Protein AF-0000000073600653 (afdb_homodimer)

pLDDT: mean 85.89, std 21.71, range [22.62, 98.94]

Foldseek 3Di:
DPPPPPPPPDPPDPPPPDPDVVPLQDFDKDWQADDPLSLVLVQVQQQVVCCVPVVGGDDPVCSVVQSCQEHPPHHPKIKIFGFGDPVPQDPVRNGTFWMWIWDWDADPVQGIEIETEDTDGHPVCPPSCSSVNRVVVVVVVCVVVPHPYYDYDDDPVCVVVVVVVVVVPDDDCCVVPVDDDDDDDPVVVVVVVPPD/DPCPVPPPPDPDDPDPPDPDPVPLQDFDKDWQADDDLSLVLVQVQQQVQCCVPVVGGDDPVCSVVQSCQEHPPHHPKIKIFGFGPPVPQDPVRNGTFWMWIWDWDADPVQGIEIETEDTDGHPVCPPSCSSVNRVVVVVVVCVVVPHPYYDYDDDPVCVVVVVVVVVVPDDDCCVVPVDDDDDDDPVVVVVVVPPD

Radius of gyration: 24.98 Å; Cα contacts (8 Å, |Δi|>4): 617; chains: 2; bounding box: 66×89×56 Å

InterPro domains:
  IPR000182 GNAT domain [PF00583] (75-169)
  IPR000182 GNAT domain [PS51186] (46-196)
  IPR016181 Acyl-CoA N-acyltransferase [SSF55729] (59-189)
  IPR051016 Diverse Substrate Acetyltransferase [PTHR10545] (60-195)

Nearest PDB structures (foldseek):
  2g3t-assembly1_A  TM=9.040E-01  e=1.384E-24  Homo sapiens
  2b3v-assembly1_A  TM=8.601E-01  e=2.165E-24  Homo sapiens
  2b3u-assembly1_A  TM=8.726E-01  e=2.980E-24  Homo sapiens
  2fxf-assembly1_A  TM=8.395E-01  e=4.094E-23  Homo sapiens
  3bj8-assembly2_D  TM=8.747E-01  e=2.023E-22  Mus musculus

Secondary structure (DSSP, 8-state):
--------------------S-------EEE--S-HHHHHHHHHHHHHHHHHHHSSPPPGGGHHHHHHHHHSSS-S-EEEEEE--GGG--TT---EEEEEEEEEEEETTTEEEEEEEEEEE-GGGTTSSHHHHHHHHHHHHHHHTT-SEEEEEEETT-HHHHHHHHTTTEEEHHHHH-EEEEEEEHHHHHHHHT--/--------------------S-------EEE--S-HHHHHHHHHHHHHHHHHHHSSPPPGGGHHHHHHHHHSSS-S-EEEEEE--GGG--TT---EEEEEEEEEEEETTTEEEEEEEEEEE-GGGTTSSHHHHHHHHHHHHHHHTT-SEEEEEEETT-HHHHHHHHTTTEEEHHHHH-EEEEEEEHHHHHHHHT--

Solvent-accessible surface area (backbone atoms only — not comparable to full-atom values): 22214 Å² total; per-residue (Å²): 138,82,83,77,80,73,82,70,73,81,80,73,80,76,71,86,63,84,81,53,78,88,67,78,72,75,55,54,68,44,72,66,58,91,41,72,66,52,50,52,52,48,55,49,49,53,26,50,49,28,31,73,75,71,70,41,61,51,62,70,88,45,48,64,58,53,49,47,37,44,62,43,96,74,48,59,36,45,42,41,30,29,33,52,50,77,92,64,45,44,91,86,63,56,40,64,53,30,40,36,35,31,39,70,44,67,36,99,78,69,39,39,25,31,33,49,72,45,76,48,62,42,76,94,57,57,95,60,52,52,68,59,50,47,51,22,53,49,25,39,51,30,55,76,68,60,26,47,31,36,37,36,71,44,50,67,83,43,53,70,59,50,52,58,41,42,76,60,55,37,42,53,41,22,82,75,67,32,44,30,42,32,35,32,45,40,73,43,31,53,52,45,41,63,60,130,137,80,85,76,79,72,81,70,72,79,79,73,83,79,69,85,65,83,81,54,76,86,66,77,72,73,54,54,67,43,73,67,58,91,42,72,66,52,50,53,52,49,54,50,50,53,27,50,48,28,31,73,75,70,70,40,62,51,64,70,89,46,47,66,59,51,48,46,37,43,60,42,96,74,48,59,37,47,42,40,30,29,32,51,50,78,90,64,46,42,91,86,62,55,40,63,53,29,39,36,34,32,39,71,45,70,37,98,78,70,40,40,26,31,34,49,73,44,76,47,63,41,77,92,57,55,95,60,53,51,68,57,52,46,50,23,52,49,23,40,50,30,55,76,68,60,26,47,32,35,36,37,70,43,51,68,84,44,54,68,59,51,52,58,42,43,76,58,56,38,42,53,40,22,83,76,67,32,44,32,42,33,35,33,45,42,73,43,32,54,52,44,42,65,60,128

Structure (mmCIF, N/CA/C/O backbone):
data_AF-0000000073600653-model_v1
#
loop_
_entity.id
_entity.type
_entity.pdbx_description
1 polymer 'Diamine acetyltransferase 1'
#
loop_
_atom_site.group_PDB
_atom_site.id
_atom_site.type_symbol
_atom_site.label_atom_id
_atom_site.label_alt_id
_atom_site.label_comp_id
_atom_site.label_asym_id
_atom_site.label_entity_id
_atom_site.label_seq_id
_atom_site.pdbx_PDB_ins_code
_atom_site.Cartn_x
_atom_site.Cartn_y
_atom_site.Cartn_z
_atom_site.occupancy
_atom_site.B_iso_or_equiv
_atom_site.auth_seq_id
_atom_site.auth_comp_id
_atom_site.auth_asym_id
_atom_site.auth_atom_id
_atom_site.pdbx_PDB_model_num
ATOM 1 N N . MET A 1 1 ? -36.312 22.188 12.836 1 23.8 1 MET A N 1
ATOM 2 C CA . MET A 1 1 ? -35.906 23.562 13.141 1 23.8 1 MET A CA 1
ATOM 3 C C . MET A 1 1 ? -34.469 23.609 13.664 1 23.8 1 MET A C 1
ATOM 5 O O . MET A 1 1 ? -34.25 23.484 14.867 1 23.8 1 MET A O 1
ATOM 9 N N . MET A 1 2 ? -33.5 22.734 13.188 1 24.28 2 MET A N 1
ATOM 10 C CA . MET A 1 2 ? -32.25 22.141 13.664 1 24.28 2 MET A CA 1
ATOM 11 C C . MET A 1 2 ? -31.156 23.203 13.773 1 24.28 2 MET A C 1
ATOM 13 O O . MET A 1 2 ? -30.875 23.922 12.805 1 24.28 2 MET A O 1
ATOM 17 N N . TYR A 1 3 ? -30.922 23.859 14.984 1 22.78 3 TYR A N 1
ATOM 18 C CA . TYR A 1 3 ? -30.125 25 15.414 1 22.78 3 TYR A CA 1
ATOM 19 C C . TYR A 1 3 ? -28.688 24.906 14.883 1 22.78 3 TYR A C 1
ATOM 21 O O . TYR A 1 3 ? -28 23.922 15.141 1 22.78 3 TYR A O 1
ATOM 29 N N . LEU A 1 4 ? -28.312 25.453 13.664 1 22.62 4 LEU A N 1
ATOM 30 C CA . LEU A 1 4 ? -27.109 25.828 12.922 1 22.62 4 LEU A CA 1
ATOM 31 C C . LEU A 1 4 ? -26.141 26.594 13.812 1 22.62 4 LEU A C 1
ATOM 33 O O . LEU A 1 4 ? -26.359 27.781 14.109 1 22.62 4 LEU A O 1
ATOM 37 N N . PHE A 1 5 ? -25.781 26.047 15.07 1 24.47 5 PHE A N 1
ATOM 38 C CA . PHE A 1 5 ? -24.891 26.781 15.961 1 24.47 5 PHE A CA 1
ATOM 39 C C . PHE A 1 5 ? -23.703 27.344 15.188 1 24.47 5 PHE A C 1
ATOM 41 O O . PHE A 1 5 ? -22.875 26.594 14.68 1 24.47 5 PHE A O 1
ATOM 48 N N . LEU A 1 6 ? -23.828 28.469 14.508 1 24.19 6 LEU A N 1
ATOM 49 C CA . LEU A 1 6 ? -22.906 29.406 13.875 1 24.19 6 LEU A CA 1
ATOM 50 C C . LEU A 1 6 ? -21.766 29.75 14.812 1 24.19 6 LEU A C 1
ATOM 52 O O . LEU A 1 6 ? -21.953 30.438 15.82 1 24.19 6 LEU A O 1
ATOM 56 N N . PHE A 1 7 ? -21.016 28.781 15.289 1 24.41 7 PHE A N 1
ATOM 57 C CA . PHE A 1 7 ? -19.859 29.109 16.125 1 24.41 7 PHE A CA 1
ATOM 58 C C . PHE A 1 7 ? -19.078 30.266 15.523 1 24.41 7 PHE A C 1
ATOM 60 O O . PHE A 1 7 ? -18.328 30.078 14.562 1 24.41 7 PHE A O 1
ATOM 67 N N . LYS A 1 8 ? -19.672 31.484 15.352 1 29.94 8 LYS A N 1
ATOM 68 C CA . LYS A 1 8 ? -19.062 32.781 15.094 1 29.94 8 LYS A CA 1
ATOM 69 C C . LYS A 1 8 ? -18.031 33.125 16.156 1 29.94 8 LYS A C 1
ATOM 71 O O . LYS A 1 8 ? -18.344 33.812 17.141 1 29.94 8 LYS A O 1
ATOM 76 N N . GLY A 1 9 ? -17.266 32.281 16.75 1 27.5 9 GLY A N 1
ATOM 77 C CA . GLY A 1 9 ? -16.359 32.875 17.703 1 27.5 9 GLY A CA 1
ATOM 78 C C . GLY A 1 9 ? -15.641 34.094 17.172 1 27.5 9 GLY A C 1
ATOM 79 O O . GLY A 1 9 ? -15.422 34.219 15.961 1 27.5 9 GLY A O 1
ATOM 80 N N . SER A 1 10 ? -15.695 35.312 17.797 1 26.36 10 SER A N 1
ATOM 81 C CA . SER A 1 10 ? -15.055 36.594 17.75 1 26.36 10 SER A CA 1
ATOM 82 C C . SER A 1 10 ? -13.57 36.469 17.438 1 26.36 10 SER A C 1
ATOM 84 O O . SER A 1 10 ? -12.836 35.781 18.141 1 26.36 10 SER A O 1
ATOM 86 N N . VAL A 1 11 ? -13.156 36.531 16.25 1 27.53 11 VAL A N 1
ATOM 87 C CA . VAL A 1 11 ? -11.805 36.719 15.742 1 27.53 11 VAL A CA 1
ATOM 88 C C . VAL A 1 11 ? -11.141 37.906 16.484 1 27.53 11 VAL A C 1
ATOM 90 O O . VAL A 1 11 ? -11.609 39.031 16.406 1 27.53 11 VAL A O 1
ATOM 93 N N . PHE A 1 12 ? -10.727 37.719 17.75 1 29.27 12 PHE A N 1
ATOM 94 C CA . PHE A 1 12 ? -9.914 38.656 18.547 1 29.27 12 PHE A CA 1
ATOM 95 C C . PHE A 1 12 ? -8.961 39.438 17.641 1 29.27 12 PHE A C 1
ATOM 97 O O . PHE A 1 12 ? -8.609 38.969 16.562 1 29.27 12 PHE A O 1
ATOM 104 N N . GLY A 1 13 ? -8.82 40.781 17.812 1 27.14 13 GLY A N 1
ATOM 105 C CA . GLY A 1 13 ? -7.961 41.844 17.375 1 27.14 13 GLY A CA 1
ATOM 106 C C . GLY A 1 13 ? -6.484 41.531 17.469 1 27.14 13 GLY A C 1
ATOM 107 O O . GLY A 1 13 ? -5.891 41.656 18.547 1 27.14 13 GLY A O 1
ATOM 108 N N . LEU A 1 14 ? -5.961 40.469 16.906 1 30.72 14 LEU A N 1
ATOM 109 C CA . LEU A 1 14 ? -4.504 40.375 16.891 1 30.72 14 LEU A CA 1
ATOM 110 C C . LEU A 1 14 ? -3.883 41.719 16.531 1 30.72 14 LEU A C 1
ATOM 112 O O . LEU A 1 14 ? -4.133 42.25 15.445 1 30.72 14 LEU A O 1
ATOM 116 N N . SER A 1 15 ? -3.699 42.625 17.469 1 29.47 15 SER A N 1
ATOM 117 C CA . SER A 1 15 ? -2.887 43.844 17.344 1 29.47 15 SER A CA 1
ATOM 118 C C . SER A 1 15 ? -1.672 43.625 16.453 1 29.47 15 SER A C 1
ATOM 120 O O . SER A 1 15 ? -1.128 42.5 16.422 1 29.47 15 SER A O 1
ATOM 122 N N . ALA A 1 16 ? -1.424 44.5 15.469 1 33.34 16 ALA A N 1
ATOM 123 C CA . ALA A 1 16 ? -0.28 44.688 14.586 1 33.34 16 ALA A CA 1
ATOM 124 C C . ALA A 1 16 ? 1.031 44.656 15.367 1 33.34 16 ALA A C 1
ATOM 126 O O . ALA A 1 16 ? 1.507 45.688 15.844 1 33.34 16 ALA A O 1
ATOM 127 N N . ARG A 1 17 ? 1.29 43.906 16.328 1 36.25 17 ARG A N 1
ATOM 128 C CA . ARG A 1 17 ? 2.615 44 16.938 1 36.25 17 ARG A CA 1
ATOM 129 C C . ARG A 1 17 ? 3.699 44.094 15.867 1 36.25 17 ARG A C 1
ATOM 131 O O . ARG A 1 17 ? 3.471 43.719 14.711 1 36.25 17 ARG A O 1
ATOM 138 N N . GLU A 1 18 ? 4.984 44.625 16.188 1 33.94 18 GLU A N 1
ATOM 139 C CA . GLU A 1 18 ? 6.203 44.969 15.461 1 33.94 18 GLU A CA 1
ATOM 140 C C . GLU A 1 18 ? 6.574 43.844 14.477 1 33.94 18 GLU A C 1
ATOM 142 O O . GLU A 1 18 ? 6.531 42.656 14.82 1 33.94 18 GLU A O 1
ATOM 147 N N . ARG A 1 19 ? 6.285 44 13.133 1 35.62 19 ARG A N 1
ATOM 148 C CA . ARG A 1 19 ? 6.766 43.281 11.961 1 35.62 19 ARG A CA 1
ATOM 149 C C . ARG A 1 19 ? 8.203 42.812 12.156 1 35.62 19 ARG A C 1
ATOM 151 O O . ARG A 1 19 ? 9.148 43.562 11.938 1 35.62 19 ARG A O 1
ATOM 158 N N . GLY A 1 20 ? 8.648 42.375 13.344 1 34.19 20 GLY A N 1
ATOM 159 C CA . GLY A 1 20 ? 10.008 41.875 13.211 1 34.19 20 GLY A CA 1
ATOM 160 C C . GLY A 1 20 ? 10.234 41.094 11.938 1 34.19 20 GLY A C 1
ATOM 161 O O . GLY A 1 20 ? 9.289 40.781 11.211 1 34.19 20 GLY A O 1
ATOM 162 N N . GLN A 1 21 ? 11.516 40.812 11.43 1 38.94 21 GLN A N 1
ATOM 163 C CA . GLN A 1 21 ? 11.758 40.125 10.172 1 38.94 21 GLN A CA 1
ATOM 164 C C . GLN A 1 21 ? 10.688 39.062 9.898 1 38.94 21 GLN A C 1
ATOM 166 O O . GLN A 1 21 ? 10.242 38.375 10.82 1 38.94 21 GLN A O 1
ATOM 171 N N . PRO A 1 22 ? 9.602 39.125 9.016 1 44.59 22 PRO A N 1
ATOM 172 C CA . PRO A 1 22 ? 8.602 38.094 8.773 1 44.59 22 PRO A CA 1
ATOM 173 C C . PRO A 1 22 ? 9.086 36.688 9.188 1 44.59 22 PRO A C 1
ATOM 175 O O . PRO A 1 22 ? 9.992 36.156 8.562 1 44.59 22 PRO A O 1
ATOM 178 N N . GLY A 1 23 ? 9.539 36.406 10.344 1 48.41 23 GLY A N 1
ATOM 179 C CA . GLY A 1 23 ? 10.18 35.219 10.875 1 48.41 23 GLY A CA 1
ATOM 180 C C . GLY A 1 23 ? 9.523 33.906 10.422 1 48.41 23 GLY A C 1
ATOM 181 O O . GLY A 1 23 ? 8.297 33.812 10.406 1 48.41 23 GLY A O 1
ATOM 182 N N . ARG A 1 24 ? 10.086 33.156 9.422 1 60.06 24 ARG A N 1
ATOM 183 C CA . ARG A 1 24 ? 9.664 31.828 8.984 1 60.06 24 ARG A CA 1
ATOM 184 C C . ARG A 1 24 ? 9.125 31 10.148 1 60.06 24 ARG A C 1
ATOM 186 O O . ARG A 1 24 ? 9.773 30.906 11.195 1 60.06 24 ARG A O 1
ATOM 193 N N . LEU A 1 25 ? 7.781 31.047 10.43 1 71.69 25 LEU A N 1
ATOM 194 C CA . LEU A 1 25 ? 7.227 30.141 11.438 1 71.69 25 LEU A CA 1
ATOM 195 C C . LEU A 1 25 ? 7.816 28.75 11.297 1 71.69 25 LEU A C 1
ATOM 197 O O . LEU A 1 25 ? 7.664 28.094 10.258 1 71.69 25 LEU A O 1
ATOM 201 N N . TYR A 1 26 ? 8.828 28.547 12.078 1 82 26 TYR A N 1
ATOM 202 C CA . TYR A 1 26 ? 9.352 27.188 12.086 1 82 26 TYR A CA 1
ATOM 203 C C . TYR A 1 26 ? 8.43 26.25 12.859 1 82 26 TYR A C 1
ATOM 205 O O . TYR A 1 26 ? 8.156 26.469 14.047 1 82 26 TYR A O 1
ATOM 213 N N . VAL A 1 27 ? 7.84 25.375 12.195 1 90.06 27 VAL A N 1
ATOM 214 C CA . VAL A 1 27 ? 7.008 24.359 12.812 1 90.06 27 VAL A CA 1
ATOM 215 C C . VAL A 1 27 ? 7.73 23.016 12.781 1 90.06 27 VAL A C 1
ATOM 217 O O . VAL A 1 27 ? 7.898 22.406 11.719 1 90.06 27 VAL A O 1
ATOM 220 N N . PRO A 1 28 ? 8.195 22.562 13.914 1 93.31 28 PRO A N 1
ATOM 221 C CA . PRO A 1 28 ? 8.898 21.281 13.93 1 93.31 28 PRO A CA 1
ATOM 222 C C . PRO A 1 28 ? 8.016 20.109 13.484 1 93.31 28 PRO A C 1
ATOM 224 O O . PRO A 1 28 ? 6.801 20.125 13.727 1 93.31 28 PRO A O 1
ATOM 227 N N . VAL A 1 29 ? 8.602 19.141 12.852 1 96.75 29 VAL A N 1
ATOM 228 C CA . VAL A 1 29 ? 7.938 17.891 12.477 1 96.75 29 VAL A CA 1
ATOM 229 C C . VAL A 1 29 ? 8.477 16.75 13.32 1 96.75 29 VAL A C 1
ATOM 231 O O . VAL A 1 29 ? 9.688 16.516 13.375 1 96.75 29 VAL A O 1
ATOM 234 N N . VAL A 1 30 ? 7.613 16.047 13.984 1 96 30 VAL A N 1
ATOM 235 C CA . VAL A 1 30 ? 8.039 14.961 14.859 1 96 30 VAL A CA 1
ATOM 236 C C . VAL A 1 30 ? 7.16 13.734 14.617 1 96 30 VAL A C 1
ATOM 238 O O . VAL A 1 30 ? 6.051 13.852 14.086 1 96 30 VAL A O 1
ATOM 241 N N . ALA A 1 31 ? 7.688 12.539 14.969 1 97.38 31 ALA A N 1
ATOM 242 C CA . ALA A 1 31 ? 6.867 11.336 14.945 1 97.38 31 ALA A CA 1
ATOM 243 C C . ALA A 1 31 ? 5.77 11.391 16 1 97.38 31 ALA A C 1
ATOM 245 O O . ALA A 1 31 ? 6.02 11.797 17.141 1 97.38 31 ALA A O 1
ATOM 246 N N . ALA A 1 32 ? 4.598 11 15.617 1 96.31 32 ALA A N 1
ATOM 247 C CA . ALA A 1 32 ? 3.498 10.977 16.578 1 96.31 32 ALA A CA 1
ATOM 248 C C . ALA A 1 32 ? 3.744 9.938 17.672 1 96.31 32 ALA A C 1
ATOM 250 O O . ALA A 1 32 ? 4.055 8.781 17.375 1 96.31 32 ALA A O 1
ATOM 251 N N . ALA A 1 33 ? 3.621 10.32 18.875 1 92.56 33 ALA A N 1
ATOM 252 C CA . ALA A 1 33 ? 3.789 9.438 20.031 1 92.56 33 ALA A CA 1
ATOM 253 C C . ALA A 1 33 ? 2.443 9.102 20.656 1 92.56 33 ALA A C 1
ATOM 255 O O . ALA A 1 33 ? 1.485 9.867 20.547 1 92.56 33 ALA A O 1
ATOM 256 N N . PRO A 1 34 ? 2.631 7.906 21.391 1 89.38 34 PRO A N 1
ATOM 257 C CA . PRO A 1 34 ? 1.376 7.488 22.016 1 89.38 34 PRO A CA 1
ATOM 258 C C . PRO A 1 34 ? 1.021 8.328 23.234 1 89.38 34 PRO A C 1
ATOM 260 O O . PRO A 1 34 ? 1.844 8.484 24.141 1 89.38 34 PRO A O 1
ATOM 263 N N . GLY A 1 35 ? -0.017 9.344 23.156 1 91.38 35 GLY A N 1
ATOM 264 C CA . GLY A 1 35 ? -0.562 10.188 24.203 1 91.38 35 GLY A CA 1
ATOM 265 C C . GLY A 1 35 ? -1.985 10.633 23.938 1 91.38 35 GLY A C 1
ATOM 266 O O . GLY A 1 35 ? -2.396 10.75 22.781 1 91.38 35 GLY A O 1
ATOM 267 N N . THR A 1 36 ? -2.537 10.836 25.078 1 90.62 36 THR A N 1
ATOM 268 C CA . THR A 1 36 ? -3.945 11.195 24.969 1 90.62 36 THR A CA 1
ATOM 269 C C . THR A 1 36 ? -4.117 12.453 24.109 1 90.62 36 THR A C 1
ATOM 271 O O . THR A 1 36 ? -4.977 12.5 23.234 1 90.62 36 THR A O 1
ATOM 274 N N . ARG A 1 37 ? -3.352 13.43 24.359 1 88.81 37 ARG A N 1
ATOM 275 C CA . ARG A 1 37 ? -3.453 14.688 23.609 1 88.81 37 ARG A CA 1
ATOM 276 C C . ARG A 1 37 ? -3.166 14.469 22.141 1 88.81 37 ARG A C 1
ATOM 278 O O . ARG A 1 37 ? -3.906 14.953 21.281 1 88.81 37 ARG A O 1
ATOM 285 N N . MET A 1 38 ? -2.092 13.844 21.844 1 92.5 38 MET A N 1
ATOM 286 C CA . MET A 1 38 ? -1.713 13.547 20.469 1 92.5 38 MET A CA 1
ATOM 287 C C . MET A 1 38 ? -2.814 12.773 19.75 1 92.5 38 MET A C 1
ATOM 289 O O . MET A 1 38 ? -3.203 13.117 18.641 1 92.5 38 MET A O 1
ATOM 293 N N . LYS A 1 39 ? -3.316 11.797 20.438 1 93.94 39 LYS A N 1
ATOM 294 C CA . LYS A 1 39 ? -4.363 10.961 19.859 1 93.94 39 LYS A CA 1
ATOM 295 C C . LYS A 1 39 ? -5.602 11.781 19.531 1 93.94 39 LYS A C 1
ATOM 297 O O . LYS A 1 39 ? -6.156 11.664 18.438 1 93.94 39 LYS A O 1
ATOM 302 N N . LYS A 1 40 ? -5.965 12.57 20.438 1 92.69 40 LYS A N 1
ATOM 303 C CA . LYS A 1 40 ? -7.145 13.414 20.234 1 92.69 40 LYS A CA 1
ATOM 304 C C . LYS A 1 40 ? -6.941 14.375 19.078 1 92.69 40 LYS A C 1
ATOM 306 O O . LYS A 1 40 ? -7.828 14.539 18.234 1 92.69 40 LYS A O 1
ATOM 311 N N . GLN A 1 41 ? -5.871 14.992 19.031 1 92.88 41 GLN A N 1
ATOM 312 C CA . GLN A 1 41 ? -5.594 15.984 18 1 92.88 41 GLN A CA 1
ATOM 313 C C . GLN A 1 41 ? -5.492 15.336 16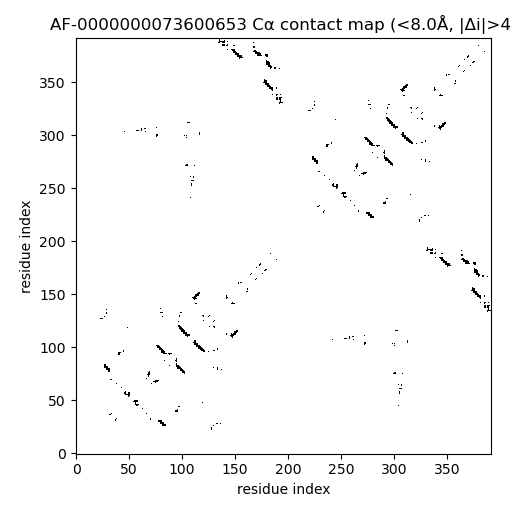.625 1 92.88 41 GLN A C 1
ATOM 315 O O . GLN A 1 41 ? -5.941 15.914 15.633 1 92.88 41 GLN A O 1
ATOM 320 N N . LEU A 1 42 ? -4.891 14.195 16.578 1 94.38 42 LEU A N 1
ATOM 321 C CA . LEU A 1 42 ? -4.793 13.477 15.305 1 94.38 42 LEU A CA 1
ATOM 322 C C . LEU A 1 42 ? -6.18 13.117 14.781 1 94.38 42 LEU A C 1
ATOM 324 O O . LEU A 1 42 ? -6.469 13.305 13.602 1 94.38 42 LEU A O 1
ATOM 328 N N . LEU A 1 43 ? -7.012 12.586 15.68 1 94.38 43 LEU A N 1
ATOM 329 C CA . LEU A 1 43 ? -8.367 12.227 15.266 1 94.38 43 LEU A CA 1
ATOM 330 C C . LEU A 1 43 ? -9.102 13.438 14.703 1 94.38 43 LEU A C 1
ATOM 332 O O . LEU A 1 43 ? -9.82 13.328 13.703 1 94.38 43 LEU A O 1
ATOM 336 N N . LEU A 1 44 ? -8.898 14.562 15.305 1 92.31 44 LEU A N 1
ATOM 337 C CA . LEU A 1 44 ? -9.516 15.797 14.836 1 92.31 44 LEU A CA 1
ATOM 338 C C . LEU A 1 44 ? -9 16.172 13.453 1 92.31 44 LEU A C 1
ATOM 340 O O . LEU A 1 44 ? -9.773 16.547 12.578 1 92.31 44 LEU A O 1
ATOM 344 N N . LEU A 1 45 ? -7.746 16.094 13.281 1 93.62 45 LEU A N 1
ATOM 345 C CA . LEU A 1 45 ? -7.156 16.438 11.992 1 93.62 45 LEU A CA 1
ATOM 346 C C . LEU A 1 45 ? -7.617 15.484 10.898 1 93.62 45 LEU A C 1
ATOM 348 O O . LEU A 1 45 ? -7.887 15.906 9.773 1 93.62 45 LEU A O 1
ATOM 352 N N . PHE A 1 46 ? -7.645 14.188 11.242 1 94.38 46 PHE A N 1
ATOM 353 C CA . PHE A 1 46 ? -8.133 13.211 10.273 1 94.38 46 PHE A CA 1
ATOM 354 C C . PHE A 1 46 ? -9.547 13.555 9.828 1 94.38 46 PHE A C 1
ATOM 356 O O . PHE A 1 46 ? -9.867 13.477 8.641 1 94.38 46 PHE A O 1
ATOM 363 N N . THR A 1 47 ? -10.359 13.945 10.812 1 92.25 47 THR A N 1
ATOM 364 C CA . THR A 1 47 ? -11.75 14.281 10.531 1 92.25 47 THR A CA 1
ATOM 365 C C . THR A 1 47 ? -11.844 15.539 9.664 1 92.25 47 THR A C 1
ATOM 367 O O . THR A 1 47 ? -12.594 15.57 8.688 1 92.25 47 THR A O 1
ATOM 370 N N . HIS A 1 48 ? -11.062 16.547 9.953 1 90 48 HIS A N 1
ATOM 371 C CA . HIS A 1 48 ? -11.039 17.797 9.188 1 90 48 HIS A CA 1
ATOM 372 C C . HIS A 1 48 ? -10.578 17.547 7.758 1 90 48 HIS A C 1
ATOM 374 O O . HIS A 1 48 ? -11.156 18.094 6.812 1 90 48 HIS A O 1
ATOM 380 N N . ARG A 1 49 ? -9.562 16.75 7.617 1 90.75 49 ARG A N 1
ATOM 381 C CA . ARG A 1 49 ? -9.062 16.375 6.293 1 90.75 49 ARG A CA 1
ATOM 382 C C . ARG A 1 49 ? -10.164 15.734 5.457 1 90.75 49 ARG A C 1
ATOM 384 O O . ARG A 1 49 ? -10.328 16.062 4.281 1 90.75 49 ARG A O 1
ATOM 391 N N . GLY A 1 50 ? -10.867 14.805 6.066 1 90.06 50 GLY A N 1
ATOM 392 C CA . GLY A 1 50 ? -11.977 14.18 5.371 1 90.06 50 GLY A CA 1
ATOM 393 C C . GLY A 1 50 ? -13.031 15.172 4.918 1 90.06 50 GLY A C 1
ATOM 394 O O . GLY A 1 50 ? -13.523 15.094 3.791 1 90.06 50 GLY A O 1
ATOM 395 N N . LEU A 1 51 ? -13.352 16.094 5.777 1 87.38 51 LEU A N 1
ATOM 396 C CA . LEU A 1 51 ? -14.344 17.109 5.469 1 87.38 51 LEU A CA 1
ATOM 397 C C . LEU A 1 51 ? -13.906 17.969 4.285 1 87.38 51 LEU A C 1
ATOM 399 O O . LEU A 1 51 ? -14.695 18.234 3.379 1 87.38 51 LEU A O 1
ATOM 403 N N . VAL A 1 52 ? -12.695 18.297 4.312 1 86.19 52 VAL A N 1
ATOM 404 C CA . VAL A 1 52 ? -12.164 19.172 3.281 1 86.19 52 VAL A CA 1
ATOM 405 C C . VAL A 1 52 ? -12.07 18.422 1.953 1 86.19 52 VAL A C 1
ATOM 407 O O . VAL A 1 52 ? -12.375 18.984 0.896 1 86.19 52 VAL A O 1
ATOM 410 N N . SER A 1 53 ? -11.688 17.203 1.964 1 84.56 53 SER A N 1
ATOM 411 C CA . SER A 1 53 ? -11.398 16.453 0.751 1 84.56 53 SER A CA 1
ATOM 412 C C . SER A 1 53 ? -12.656 15.797 0.19 1 84.56 53 SER A C 1
ATOM 414 O O . SER A 1 53 ? -12.883 15.812 -1.021 1 84.56 53 SER A O 1
ATOM 416 N N . ARG A 1 54 ? -13.469 15.227 1.121 1 84.31 54 ARG A N 1
ATOM 417 C CA . ARG A 1 54 ? -14.594 14.414 0.673 1 84.31 54 ARG A CA 1
ATOM 418 C C . ARG A 1 54 ? -15.922 15.086 0.997 1 84.31 54 ARG A C 1
ATOM 420 O O . ARG A 1 54 ? -16.984 14.594 0.602 1 84.31 54 ARG A O 1
ATOM 427 N N . GLY A 1 55 ? -15.852 16.172 1.702 1 86.81 55 GLY A N 1
ATOM 428 C CA . GLY A 1 55 ? -17.078 16.859 2.096 1 86.81 55 GLY A CA 1
ATOM 429 C C . GLY A 1 55 ? -17.797 16.188 3.238 1 86.81 55 GLY A C 1
ATOM 430 O O . GLY A 1 55 ? -18.938 16.531 3.553 1 86.81 55 GLY A O 1
ATOM 431 N N . LEU A 1 56 ? -17.219 15.07 3.725 1 87.69 56 LEU A N 1
ATOM 432 C CA . LEU A 1 56 ? -17.781 14.336 4.848 1 87.69 56 LEU A CA 1
ATOM 433 C C . LEU A 1 56 ? -16.719 14.055 5.906 1 87.69 56 LEU A C 1
ATOM 435 O O . LEU A 1 56 ? -15.57 13.781 5.57 1 87.69 56 LEU A O 1
ATOM 439 N N . PRO A 1 57 ? -17.188 14.078 7.125 1 87.31 57 PRO A N 1
ATOM 440 C CA . PRO A 1 57 ? -16.219 13.695 8.172 1 87.31 57 PRO A CA 1
ATOM 441 C C . PRO A 1 57 ? -15.977 12.195 8.219 1 87.31 57 PRO A C 1
ATOM 443 O O . PRO A 1 57 ? -16.859 11.406 7.863 1 87.31 57 PRO A O 1
ATOM 446 N N . ARG A 1 58 ? -14.844 11.836 8.625 1 87.88 58 ARG A N 1
ATOM 447 C CA . ARG A 1 58 ? -14.562 10.438 8.906 1 87.88 58 ARG A CA 1
ATOM 448 C C . ARG A 1 58 ? -15.516 9.891 9.969 1 87.88 58 ARG A C 1
ATOM 450 O O . ARG A 1 58 ? -15.789 10.562 10.969 1 87.88 58 ARG A O 1
ATOM 457 N N . PRO A 1 59 ? -15.945 8.695 9.758 1 86.38 59 PRO A N 1
ATOM 458 C CA . PRO A 1 59 ? -16.859 8.141 10.758 1 86.38 59 PRO A CA 1
ATOM 459 C C . PRO A 1 59 ? -16.203 7.969 12.125 1 86.38 59 PRO A C 1
ATOM 461 O O . PRO A 1 59 ? -15.18 7.289 12.242 1 86.38 59 PRO A O 1
ATOM 464 N N . ALA A 1 60 ? -16.859 8.516 13.125 1 85.94 60 ALA A N 1
ATOM 465 C CA . ALA A 1 60 ? -16.328 8.445 14.484 1 85.94 60 ALA A CA 1
ATOM 466 C C . ALA A 1 60 ? -16.281 7.004 14.977 1 85.94 60 ALA A C 1
ATOM 468 O O . ALA A 1 60 ? -15.492 6.672 15.867 1 85.94 60 ALA A O 1
ATOM 469 N N . ALA A 1 61 ? -17.094 6.191 14.43 1 83.94 61 ALA A N 1
ATOM 470 C CA . ALA A 1 61 ? -17.188 4.789 14.828 1 83.94 61 ALA A CA 1
ATOM 471 C C . ALA A 1 61 ? -15.859 4.066 14.586 1 83.94 61 ALA A C 1
ATOM 473 O O . ALA A 1 61 ? -15.586 3.029 15.203 1 83.94 61 ALA A O 1
ATOM 474 N N . THR A 1 62 ? -15.016 4.645 13.789 1 90.31 62 THR A N 1
ATOM 475 C CA . THR A 1 62 ? -13.766 3.994 13.438 1 90.31 62 THR A CA 1
ATOM 476 C C . THR A 1 62 ? -12.625 4.512 14.312 1 90.31 62 THR A C 1
ATOM 478 O O . THR A 1 62 ? -11.492 4.035 14.211 1 90.31 62 THR A O 1
ATOM 481 N N . ASP A 1 63 ? -12.852 5.434 15.273 1 94.69 63 ASP A N 1
ATOM 482 C CA . ASP A 1 63 ? -11.797 6.117 16.016 1 94.69 63 ASP A CA 1
ATOM 483 C C . ASP A 1 63 ? -10.969 5.129 16.828 1 94.69 63 ASP A C 1
ATOM 485 O O . ASP A 1 63 ? -9.734 5.176 16.812 1 94.69 63 ASP A O 1
ATOM 489 N N . GLN A 1 64 ? -11.695 4.309 17.516 1 94.06 64 GLN A N 1
ATOM 490 C CA . GLN A 1 64 ? -10.984 3.377 18.375 1 94.06 64 GLN A CA 1
ATOM 491 C C . GLN A 1 64 ? -10.07 2.459 17.578 1 94.06 64 GLN A C 1
ATOM 493 O O . GLN A 1 64 ? -8.906 2.254 17.938 1 94.06 64 GLN A O 1
ATOM 498 N N . GLU A 1 65 ? -10.562 1.902 16.562 1 94.69 65 GLU A N 1
ATOM 499 C CA . GLU A 1 65 ? -9.773 1.023 15.703 1 94.69 65 GLU A CA 1
ATOM 500 C C . GLU A 1 65 ? -8.594 1.771 15.086 1 94.69 65 GLU A C 1
ATOM 502 O O . GLU A 1 65 ? -7.484 1.236 15 1 94.69 65 GLU A O 1
ATOM 507 N N . LEU A 1 66 ? -8.883 2.967 14.664 1 96 66 LEU A N 1
ATOM 508 C CA . LEU A 1 66 ? -7.852 3.805 14.062 1 96 66 LEU A CA 1
ATOM 509 C C . LEU A 1 66 ? -6.703 4.027 15.039 1 96 66 LEU A C 1
ATOM 511 O O . LEU A 1 66 ? -5.535 3.902 14.664 1 96 66 LEU A O 1
ATOM 515 N N . LEU A 1 67 ? -7.012 4.34 16.25 1 96.12 67 LEU A N 1
ATOM 516 C CA . LEU A 1 67 ? -5.988 4.586 17.266 1 96.12 67 LEU A CA 1
ATOM 517 C C . LEU A 1 67 ? -5.242 3.303 17.609 1 96.12 67 LEU A C 1
ATOM 519 O O . LEU A 1 67 ? -4.02 3.311 17.75 1 96.12 67 LEU A O 1
ATOM 523 N N . GLU A 1 68 ? -5.93 2.203 17.734 1 95.38 68 GLU A N 1
ATOM 524 C CA . GLU A 1 68 ? -5.297 0.923 18.031 1 95.38 68 GLU A CA 1
ATOM 525 C C . GLU A 1 68 ? -4.344 0.502 16.922 1 95.38 68 GLU A C 1
ATOM 527 O O . GLU A 1 68 ? -3.25 0.005 17.188 1 95.38 68 GLU A O 1
ATOM 532 N N . ASP A 1 69 ? -4.75 0.723 15.719 1 96.25 69 ASP A N 1
ATOM 533 C CA . ASP A 1 69 ? -3.963 0.314 14.562 1 96.25 69 ASP A CA 1
ATOM 534 C C . ASP A 1 69 ? -2.748 1.22 14.375 1 96.25 69 ASP A C 1
ATOM 536 O O . ASP A 1 69 ? -1.792 0.85 13.688 1 96.25 69 ASP A O 1
ATOM 540 N N . GLY A 1 70 ? -2.801 2.363 14.906 1 97.06 70 GLY A N 1
ATOM 541 C CA . GLY A 1 70 ? -1.707 3.305 14.727 1 97.06 70 GLY A CA 1
ATOM 542 C C . GLY A 1 70 ? -0.764 3.354 15.914 1 97.06 70 GLY A C 1
ATOM 543 O O . GLY A 1 70 ? 0.412 3.691 15.766 1 97.06 70 GLY A O 1
ATOM 544 N N . PHE A 1 71 ? -1.281 3.006 17.125 1 96.56 71 PHE A N 1
ATOM 545 C CA . PHE A 1 71 ? -0.483 3.215 18.328 1 96.56 71 PHE A CA 1
ATOM 546 C C . PHE A 1 71 ? -0.396 1.933 19.141 1 96.56 71 PHE A C 1
ATOM 548 O O . PHE A 1 71 ? 0.144 1.935 20.25 1 96.56 71 PHE A O 1
ATOM 555 N N . GLY A 1 72 ? -0.869 0.854 18.672 1 92.81 72 GLY A N 1
ATOM 556 C CA . GLY A 1 72 ? -0.747 -0.426 19.344 1 92.81 72 GLY A CA 1
ATOM 557 C C . GLY A 1 72 ? 0.634 -1.04 19.219 1 92.81 72 GLY A C 1
ATOM 558 O O . GLY A 1 72 ? 1.578 -0.375 18.781 1 92.81 72 GLY A O 1
ATOM 559 N N . GLU A 1 73 ? 0.831 -2.316 19.562 1 90.69 73 GLU A N 1
ATOM 560 C CA . GLU A 1 73 ? 2.105 -3.025 19.594 1 90.69 73 GLU A CA 1
ATOM 561 C C . GLU A 1 73 ? 2.664 -3.213 18.188 1 90.69 73 GLU A C 1
ATOM 563 O O . GLU A 1 73 ? 3.877 -3.15 17.984 1 90.69 73 GLU A O 1
ATOM 568 N N . HIS A 1 74 ? 1.808 -3.451 17.188 1 90.62 74 HIS A N 1
ATOM 569 C CA . HIS A 1 74 ? 2.18 -3.607 15.781 1 90.62 74 HIS A CA 1
ATOM 570 C C . HIS A 1 74 ? 1.399 -2.643 14.898 1 90.62 74 HIS A C 1
ATOM 572 O O . HIS A 1 74 ? 0.4 -3.027 14.281 1 90.62 74 HIS A O 1
ATOM 578 N N . PRO A 1 75 ? 1.935 -1.495 14.883 1 95.69 75 PRO A N 1
ATOM 579 C CA . PRO A 1 75 ? 1.166 -0.485 14.156 1 95.69 75 PRO A CA 1
ATOM 580 C C . PRO A 1 75 ? 1.088 -0.771 12.656 1 95.69 75 PRO A C 1
ATOM 582 O O . PRO A 1 75 ? 2.061 -1.245 12.062 1 95.69 75 PRO A O 1
ATOM 585 N N . PHE A 1 76 ? -0.045 -0.454 12.094 1 96.94 76 PHE A N 1
ATOM 586 C CA . PHE A 1 76 ? -0.275 -0.614 10.664 1 96.94 76 PHE A CA 1
ATOM 587 C C . PHE A 1 76 ? 0.109 0.652 9.906 1 96.94 76 PHE A C 1
ATOM 589 O O . PHE A 1 76 ? 0.27 0.627 8.688 1 96.94 76 PHE A O 1
ATOM 596 N N . TYR A 1 77 ? 0.175 1.686 10.664 1 98.19 77 TYR A N 1
ATOM 597 C CA . TYR A 1 77 ? 0.606 2.947 10.07 1 98.19 77 TYR A CA 1
ATOM 598 C C . TYR A 1 77 ? 1.362 3.795 11.094 1 98.19 77 TYR A C 1
ATOM 600 O O . TYR A 1 77 ? 1.349 3.498 12.289 1 98.19 77 TYR A O 1
ATOM 608 N N . HIS A 1 78 ? 2.082 4.785 10.578 1 98.25 78 HIS A N 1
ATOM 609 C CA . HIS A 1 78 ? 2.783 5.797 11.359 1 98.25 78 HIS A CA 1
ATOM 610 C C . HIS A 1 78 ? 2.369 7.203 10.938 1 98.25 78 HIS A C 1
ATOM 612 O O . HIS A 1 78 ? 1.84 7.395 9.844 1 98.25 78 HIS A O 1
ATOM 618 N N . CYS A 1 79 ? 2.59 8.141 11.859 1 98.44 79 CYS A N 1
ATOM 619 C CA . CYS A 1 79 ? 2.293 9.531 11.516 1 98.44 79 CYS A CA 1
ATOM 620 C C . CYS A 1 79 ? 3.447 10.445 11.906 1 98.44 79 CYS A C 1
ATOM 622 O O . CYS A 1 79 ? 4.039 10.281 12.969 1 98.44 79 CYS A O 1
ATOM 624 N N . LEU A 1 80 ? 3.836 11.312 10.984 1 98.62 80 LEU A N 1
ATOM 625 C CA . LEU A 1 80 ? 4.566 12.539 11.312 1 98.62 80 LEU A CA 1
ATOM 626 C C . LEU A 1 80 ? 3.611 13.703 11.508 1 98.62 80 LEU A C 1
ATOM 628 O O . LEU A 1 80 ? 2.633 13.844 10.773 1 98.62 80 LEU A O 1
ATOM 632 N N . VAL A 1 81 ? 3.908 14.539 12.508 1 97.88 81 VAL A N 1
ATOM 633 C CA . VAL A 1 81 ? 3.025 15.672 12.789 1 97.88 81 VAL A CA 1
ATOM 634 C C . VAL A 1 81 ? 3.838 16.969 12.836 1 97.88 81 VAL A C 1
ATOM 636 O O . VAL A 1 81 ? 4.965 16.969 13.336 1 97.88 81 VAL A O 1
ATOM 639 N N . ALA A 1 82 ? 3.279 17.984 12.258 1 97.38 82 ALA A N 1
ATOM 640 C CA . ALA A 1 82 ? 3.791 19.328 12.43 1 97.38 82 ALA A CA 1
ATOM 641 C C . ALA A 1 82 ? 3.205 19.984 13.68 1 97.38 82 ALA A C 1
ATOM 643 O O . ALA A 1 82 ? 2.01 20.297 13.727 1 97.38 82 ALA A O 1
ATOM 644 N N . GLU A 1 83 ? 4.02 20.234 14.586 1 93.81 83 GLU A N 1
ATOM 645 C CA . GLU A 1 83 ? 3.57 20.734 15.883 1 93.81 83 GLU A CA 1
ATOM 646 C C . GLU A 1 83 ? 4.055 22.156 16.125 1 93.81 83 GLU A C 1
ATOM 648 O O . GLU A 1 83 ? 5.25 22.438 16.016 1 93.81 83 GLU A O 1
ATOM 653 N N . LEU A 1 84 ? 3.096 22.969 16.5 1 90.25 84 LEU A N 1
ATOM 654 C CA . LEU A 1 84 ? 3.445 24.359 16.828 1 90.25 84 LEU A CA 1
ATOM 655 C C . LEU A 1 84 ? 4.293 24.422 18.094 1 90.25 84 LEU A C 1
ATOM 657 O O . LEU A 1 84 ? 4.148 23.578 18.984 1 90.25 84 LEU A O 1
ATOM 661 N N . PRO A 1 85 ? 5.117 25.453 18.109 1 85.44 85 PRO A N 1
ATOM 662 C CA . PRO A 1 85 ? 5.82 25.688 19.375 1 85.44 85 PRO A CA 1
ATOM 663 C C . PRO A 1 85 ? 4.867 25.953 20.547 1 85.44 85 PRO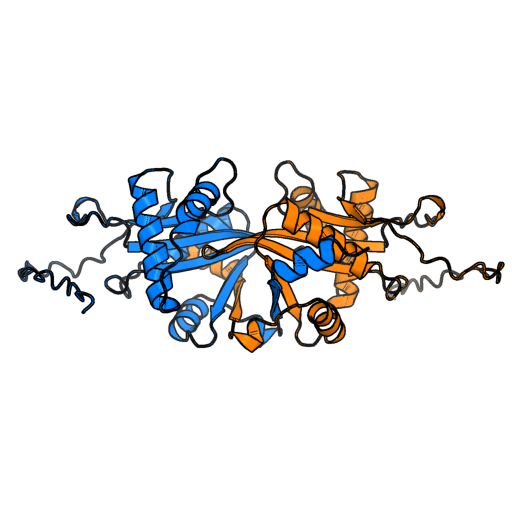 A C 1
ATOM 665 O O . PRO A 1 85 ? 3.797 26.531 20.344 1 85.44 85 PRO A O 1
ATOM 668 N N . LYS A 1 86 ? 5.297 25.516 21.719 1 81.25 86 LYS A N 1
ATOM 669 C CA . LYS A 1 86 ? 4.449 25.594 22.891 1 81.25 86 LYS A CA 1
ATOM 670 C C . LYS A 1 86 ? 3.92 27 23.109 1 81.25 86 LYS A C 1
ATOM 672 O O . LYS A 1 86 ? 2.781 27.188 23.531 1 81.25 86 LYS A O 1
ATOM 677 N N . GLU A 1 87 ? 4.746 28 22.766 1 79.62 87 GLU A N 1
ATOM 678 C CA . GLU A 1 87 ? 4.387 29.406 22.969 1 79.62 87 GLU A CA 1
ATOM 679 C C . GLU A 1 87 ? 3.219 29.812 22.078 1 79.62 87 GLU A C 1
ATOM 681 O O . GLU A 1 87 ? 2.547 30.797 22.344 1 79.62 87 GLU A O 1
ATOM 686 N N . GLN A 1 88 ? 2.998 28.984 21.094 1 78.94 88 GLN A N 1
ATOM 687 C CA . GLN A 1 88 ? 1.971 29.328 20.125 1 78.94 88 GLN A CA 1
ATOM 688 C C . GLN A 1 88 ? 0.741 28.438 20.281 1 78.94 88 GLN A C 1
ATOM 690 O O . GLN A 1 88 ? -0.164 28.453 19.438 1 78.94 88 GLN A O 1
ATOM 695 N N . TRP A 1 89 ? 0.807 27.641 21.312 1 75.06 89 TRP A N 1
ATOM 696 C CA . TRP A 1 89 ? -0.339 26.766 21.547 1 75.06 89 TRP A CA 1
ATOM 697 C C . TRP A 1 89 ? -1.578 27.578 21.906 1 75.06 89 TRP A C 1
ATOM 699 O O . TRP A 1 89 ? -1.498 28.547 22.672 1 75.06 89 TRP A O 1
ATOM 709 N N . SER A 1 90 ? -2.588 27.5 20.984 1 64.75 90 SER A N 1
ATOM 710 C CA . SER A 1 90 ? -3.822 28.203 21.328 1 64.75 90 SER A CA 1
ATOM 711 C C . SER A 1 90 ? -4.559 27.484 22.453 1 64.75 90 SER A C 1
ATOM 713 O O . SER A 1 90 ? -4.281 26.312 22.75 1 64.75 90 SER A O 1
ATOM 715 N N . SER A 1 91 ? -5.418 28.312 23.031 1 57.25 91 SER A N 1
ATOM 716 C CA . SER A 1 91 ? -6.281 27.812 24.094 1 57.25 91 SER A CA 1
ATOM 717 C C . SER A 1 91 ? -7.098 26.609 23.641 1 57.25 91 SER A C 1
ATOM 719 O O . SER A 1 91 ? -7.52 25.797 24.469 1 57.25 91 SER A O 1
ATOM 721 N N . GLU A 1 92 ? -7.469 26.703 22.312 1 57 92 GLU A N 1
ATOM 722 C CA . GLU A 1 92 ? -8.305 25.594 21.859 1 57 92 GLU A CA 1
ATOM 723 C C . GLU A 1 92 ? -7.473 24.328 21.641 1 57 92 GLU A C 1
ATOM 725 O O . GLU A 1 92 ? -8.008 23.281 21.25 1 57 92 GLU A O 1
ATOM 730 N N . GLU A 1 93 ? -6.262 24.406 22.141 1 60.38 93 GLU A N 1
ATOM 731 C CA . GLU A 1 93 ? -5.41 23.25 22.375 1 60.38 93 GLU A CA 1
ATOM 732 C C . GLU A 1 93 ? -4.953 22.609 21.062 1 60.38 93 GLU A C 1
ATOM 734 O O . GLU A 1 93 ? -4.68 21.422 21 1 60.38 93 GLU A O 1
ATOM 739 N N . HIS A 1 94 ? -5.039 23.484 19.969 1 70.44 94 HIS A N 1
ATOM 740 C CA . HIS A 1 94 ? -4.508 22.828 18.781 1 70.44 94 HIS A CA 1
ATOM 741 C C . HIS A 1 94 ? -3 23.016 18.672 1 70.44 94 HIS A C 1
ATOM 743 O O . HIS A 1 94 ? -2.521 24.141 18.562 1 70.44 94 HIS A O 1
ATOM 749 N N . SER A 1 95 ? -2.27 21.969 18.906 1 85.44 95 SER A N 1
ATOM 750 C CA . SER A 1 95 ? -0.817 22.062 18.812 1 85.44 95 SER A CA 1
ATOM 751 C C . SER A 1 95 ? -0.308 21.406 17.516 1 85.44 95 SER A C 1
ATOM 753 O O . SER A 1 95 ? 0.809 21.688 17.078 1 85.44 95 SER A O 1
ATOM 755 N N . ILE A 1 96 ? -1.157 20.672 16.859 1 93.31 96 ILE A N 1
ATOM 756 C CA . ILE A 1 96 ? -0.747 20.016 15.617 1 93.31 96 ILE A CA 1
ATOM 757 C C . ILE A 1 96 ? -1.495 20.641 14.438 1 93.31 96 ILE A C 1
ATOM 759 O O . ILE A 1 96 ? -2.723 20.766 14.469 1 93.31 96 ILE A O 1
ATOM 763 N N . VAL A 1 97 ? -0.759 21.078 13.391 1 94.5 97 VAL A N 1
ATOM 764 C CA . VAL A 1 97 ? -1.394 21.844 12.32 1 94.5 97 VAL A CA 1
ATOM 765 C C . VAL A 1 97 ? -1.271 21.078 11 1 94.5 97 VAL A C 1
ATOM 767 O O . VAL A 1 97 ? -1.739 21.547 9.961 1 94.5 97 VAL A O 1
ATOM 770 N N . GLY A 1 98 ? -0.649 19.906 10.945 1 96.81 98 GLY A N 1
ATOM 771 C CA . GLY A 1 98 ? -0.489 19.047 9.781 1 96.81 98 GLY A CA 1
ATOM 772 C C . GLY A 1 98 ? 0.023 17.672 10.133 1 96.81 98 GLY A C 1
ATOM 773 O O . GLY A 1 98 ? 0.495 17.438 11.242 1 96.81 98 GLY A O 1
ATOM 774 N N . PHE A 1 99 ? -0.137 16.781 9.133 1 98.12 99 PHE A N 1
ATOM 775 C CA . PHE A 1 99 ? 0.35 15.43 9.375 1 98.12 99 PHE A CA 1
ATOM 776 C C . PHE A 1 99 ? 0.614 14.703 8.055 1 98.12 99 PHE A C 1
ATOM 778 O O . PHE A 1 99 ? 0.156 15.148 7 1 98.12 99 PHE A O 1
ATOM 785 N N . ALA A 1 100 ? 1.381 13.695 8.141 1 98.62 100 ALA A N 1
ATOM 786 C CA . ALA A 1 100 ? 1.532 12.68 7.105 1 98.62 100 ALA A CA 1
ATOM 787 C C . ALA A 1 100 ? 1.374 11.273 7.691 1 98.62 100 ALA A C 1
ATOM 789 O O . ALA A 1 100 ? 2.031 10.93 8.672 1 98.62 100 ALA A O 1
ATOM 790 N N . MET A 1 101 ? 0.438 10.555 7.176 1 98.62 101 MET A N 1
ATOM 791 C CA . MET A 1 101 ? 0.274 9.141 7.523 1 98.62 101 MET A CA 1
ATOM 792 C C . MET A 1 101 ? 0.97 8.25 6.5 1 98.62 101 MET A C 1
ATOM 794 O O . MET A 1 101 ? 0.799 8.43 5.293 1 98.62 101 MET A O 1
ATOM 798 N N . TYR A 1 102 ? 1.793 7.27 7.02 1 98.88 102 TYR A N 1
ATOM 799 C CA . TYR A 1 102 ? 2.545 6.438 6.086 1 98.88 102 TYR A CA 1
ATOM 800 C C . TYR A 1 102 ? 2.732 5.031 6.641 1 98.88 102 TYR A C 1
ATOM 802 O O . TYR A 1 102 ? 2.518 4.793 7.832 1 98.88 102 TYR A O 1
ATOM 810 N N . TYR A 1 103 ? 3.049 4.129 5.797 1 98.69 103 TYR A N 1
ATOM 811 C CA . TYR A 1 103 ? 3.465 2.77 6.113 1 98.69 103 TYR A CA 1
ATOM 812 C C . TYR A 1 103 ? 4.395 2.221 5.035 1 98.69 103 TYR A C 1
ATOM 814 O O . TYR A 1 103 ? 4.707 2.91 4.062 1 98.69 103 TYR A O 1
ATOM 822 N N . PHE A 1 104 ? 4.914 1.021 5.242 1 98.12 104 PHE A N 1
ATOM 823 C CA . PHE A 1 104 ? 5.855 0.428 4.301 1 98.12 104 PHE A CA 1
ATOM 824 C C . PHE A 1 104 ? 5.18 -0.643 3.457 1 98.12 104 PHE A C 1
ATOM 826 O O . PHE A 1 104 ? 4.359 -1.413 3.963 1 98.12 104 PHE A O 1
ATOM 833 N N . THR A 1 105 ? 5.434 -0.643 2.23 1 98.38 105 THR A N 1
ATOM 834 C CA . THR A 1 105 ? 4.996 -1.665 1.285 1 98.38 105 THR A CA 1
ATOM 835 C C . THR A 1 105 ? 6.195 -2.299 0.583 1 98.38 105 THR A C 1
ATOM 837 O O . THR A 1 105 ? 7.336 -2.129 1.016 1 98.38 105 THR A O 1
ATOM 840 N N . TYR A 1 106 ? 5.871 -3.072 -0.449 1 98.25 106 TYR A N 1
ATOM 841 C CA . TYR A 1 106 ? 6.973 -3.846 -1.016 1 98.25 106 TYR A CA 1
ATOM 842 C C . TYR A 1 106 ? 6.801 -4.016 -2.521 1 98.25 106 TYR A C 1
ATOM 844 O O . TYR A 1 106 ? 5.688 -4.238 -3.004 1 98.25 106 TYR A O 1
ATOM 852 N N . ASP A 1 107 ? 7.832 -3.91 -3.229 1 96.19 107 ASP A N 1
ATOM 853 C CA . ASP A 1 107 ? 7.984 -4.203 -4.652 1 96.19 107 ASP A CA 1
ATOM 854 C C . ASP A 1 107 ? 9.055 -5.266 -4.883 1 96.19 107 ASP A C 1
ATOM 856 O O . ASP A 1 107 ? 10.227 -5.051 -4.566 1 96.19 107 ASP A O 1
ATOM 860 N N . PRO A 1 108 ? 8.703 -6.367 -5.438 1 94.56 108 PRO A N 1
ATOM 861 C CA . PRO A 1 108 ? 9.672 -7.461 -5.543 1 94.56 108 PRO A CA 1
ATOM 862 C C . PRO A 1 108 ? 10.844 -7.121 -6.457 1 94.56 108 PRO A C 1
ATOM 864 O O . PRO A 1 108 ? 11.844 -7.844 -6.473 1 94.56 108 PRO A O 1
ATOM 867 N N . TRP A 1 109 ? 10.766 -6.074 -7.25 1 93.12 109 TRP A N 1
ATOM 868 C CA . TRP A 1 109 ? 11.844 -5.688 -8.156 1 93.12 109 TRP A CA 1
ATOM 869 C C . TRP A 1 109 ? 12.828 -4.75 -7.465 1 93.12 109 TRP A C 1
ATOM 871 O O . TRP A 1 109 ? 14.039 -4.836 -7.688 1 93.12 109 TRP A O 1
ATOM 881 N N . ILE A 1 110 ? 12.297 -3.885 -6.617 1 94.5 110 ILE A N 1
ATOM 882 C CA . ILE A 1 110 ? 13.18 -2.83 -6.133 1 94.5 110 ILE A CA 1
ATOM 883 C C . ILE A 1 110 ? 13.188 -2.822 -4.609 1 94.5 110 ILE A C 1
ATOM 885 O O . ILE A 1 110 ? 13.969 -2.092 -3.99 1 94.5 110 ILE A O 1
ATOM 889 N N . GLY A 1 111 ? 12.312 -3.607 -3.998 1 95.94 111 GLY A N 1
ATOM 890 C CA . GLY A 1 111 ? 12.383 -3.781 -2.557 1 95.94 111 GLY A CA 1
ATOM 891 C C . GLY A 1 111 ? 11.383 -2.918 -1.803 1 95.94 111 GLY A C 1
ATOM 892 O O . GLY A 1 111 ? 10.273 -2.686 -2.277 1 95.94 111 GLY A O 1
ATOM 893 N N . LYS A 1 112 ? 11.789 -2.461 -0.623 1 97.12 112 LYS A N 1
ATOM 894 C CA . LYS A 1 112 ? 10.93 -1.754 0.321 1 97.12 112 LYS A CA 1
ATOM 895 C C . LYS A 1 112 ? 10.539 -0.379 -0.214 1 97.12 112 LYS A C 1
ATOM 897 O O . LYS A 1 112 ? 11.375 0.335 -0.772 1 97.12 112 LYS A O 1
ATOM 902 N N . LEU A 1 113 ? 9.305 -0.05 -0.014 1 98.62 113 LEU A N 1
ATOM 903 C CA . LEU A 1 113 ? 8.781 1.261 -0.377 1 98.62 113 LEU A CA 1
ATOM 904 C C . LEU A 1 113 ? 8.156 1.949 0.832 1 98.62 113 LEU A C 1
ATOM 906 O O . LEU A 1 113 ? 7.66 1.283 1.743 1 98.62 113 LEU A O 1
ATOM 910 N N . LEU A 1 114 ? 8.266 3.26 0.858 1 98.88 114 LEU A N 1
ATOM 911 C CA . LEU A 1 114 ? 7.414 4.047 1.747 1 98.88 114 LEU A CA 1
ATOM 912 C C . LEU A 1 114 ? 6.156 4.516 1.022 1 98.88 114 LEU A C 1
ATOM 914 O O . LEU A 1 114 ? 6.238 5.074 -0.075 1 98.88 114 LEU A O 1
ATOM 918 N N . TYR A 1 115 ? 5.008 4.215 1.622 1 98.94 115 TYR A N 1
ATOM 919 C CA . TYR A 1 115 ? 3.742 4.637 1.037 1 98.94 115 TYR A CA 1
ATOM 920 C C . TYR A 1 115 ? 3.131 5.785 1.832 1 98.94 115 TYR A C 1
ATOM 922 O O . TYR A 1 115 ? 2.816 5.633 3.014 1 98.94 115 TYR A O 1
ATOM 930 N N . LEU A 1 116 ? 3.006 6.906 1.212 1 98.88 116 LEU A N 1
ATOM 931 C CA . LEU A 1 116 ? 2.33 8.055 1.807 1 98.88 116 LEU A CA 1
ATOM 932 C C . LEU A 1 116 ? 0.82 7.953 1.618 1 98.88 116 LEU A C 1
ATOM 934 O O . LEU A 1 116 ? 0.31 8.195 0.522 1 98.88 116 LEU A O 1
ATOM 938 N N . GLU A 1 117 ? 0.091 7.672 2.641 1 98.38 117 GLU A N 1
ATOM 939 C CA . GLU A 1 117 ? -1.339 7.383 2.588 1 98.38 117 GLU A CA 1
ATOM 940 C C . GLU A 1 117 ? -2.16 8.672 2.654 1 98.38 117 GLU A C 1
ATOM 942 O O . GLU A 1 117 ? -3.195 8.781 1.994 1 98.38 117 GLU A O 1
ATOM 947 N N . ASP A 1 118 ? -1.743 9.531 3.496 1 97.25 118 ASP A N 1
ATOM 948 C CA . ASP A 1 118 ? -2.479 10.773 3.699 1 97.25 118 ASP A CA 1
ATOM 949 C C . ASP A 1 118 ? -1.537 11.914 4.082 1 97.25 118 ASP A C 1
ATOM 951 O O . ASP A 1 118 ? -0.496 11.688 4.699 1 97.25 118 ASP A O 1
ATOM 955 N N . PHE A 1 119 ? -1.919 13.047 3.686 1 97.25 119 PHE A N 1
ATOM 956 C CA . PHE A 1 119 ? -1.098 14.242 3.846 1 97.25 119 PHE A CA 1
ATOM 957 C C . PHE A 1 119 ? -1.969 15.484 3.959 1 97.25 119 PHE A C 1
ATOM 959 O O . PHE A 1 119 ? -2.754 15.781 3.057 1 97.25 119 PHE A O 1
ATOM 966 N N . TYR A 1 120 ? -1.797 16.188 5.117 1 96.62 120 TYR A N 1
ATOM 967 C CA . TYR A 1 120 ? -2.693 17.312 5.352 1 96.62 120 TYR A CA 1
ATOM 968 C C . TYR A 1 120 ? -1.989 18.422 6.133 1 96.62 120 TYR A C 1
ATOM 970 O O . TYR A 1 120 ? -1.266 18.141 7.094 1 96.62 120 TYR A O 1
ATOM 978 N N . VAL A 1 121 ? -2.152 19.625 5.676 1 95.69 121 VAL A N 1
ATOM 979 C CA . VAL A 1 121 ? -1.804 20.844 6.402 1 95.69 121 VAL A CA 1
ATOM 980 C C . VAL A 1 121 ? -3.021 21.766 6.484 1 95.69 121 VAL A C 1
ATOM 982 O O . VAL A 1 121 ? -3.693 22 5.48 1 95.69 121 VAL A O 1
ATOM 985 N N . MET A 1 122 ? -3.305 22.25 7.656 1 93.56 122 MET A N 1
ATOM 986 C CA . MET A 1 122 ? -4.434 23.156 7.828 1 93.56 122 MET A CA 1
ATOM 987 C C . MET A 1 122 ? -4.316 24.359 6.891 1 93.56 122 MET A C 1
ATOM 989 O O . MET A 1 122 ? -3.221 24.875 6.68 1 93.56 122 MET A O 1
ATOM 993 N N . ALA A 1 123 ? -5.438 24.766 6.465 1 92.62 123 ALA A N 1
ATOM 994 C CA . ALA A 1 123 ? -5.508 25.797 5.426 1 92.62 123 ALA A CA 1
ATOM 995 C C . ALA A 1 123 ? -4.738 27.047 5.84 1 92.62 123 ALA A C 1
ATOM 997 O O . ALA A 1 123 ? -3.969 27.594 5.051 1 92.62 123 ALA A O 1
ATOM 998 N N . GLU A 1 124 ? -4.914 27.484 7.094 1 90.81 124 GLU A N 1
ATOM 999 C CA . GLU A 1 124 ? -4.332 28.734 7.59 1 90.81 124 GLU A CA 1
ATOM 1000 C C . GLU A 1 124 ? -2.811 28.641 7.676 1 90.81 124 GLU A C 1
ATOM 1002 O O . GLU A 1 124 ? -2.123 29.656 7.793 1 90.81 124 GLU A O 1
ATOM 1007 N N . TYR A 1 125 ? -2.293 27.484 7.551 1 92.38 125 TYR A N 1
ATOM 1008 C CA . TYR A 1 125 ? -0.857 27.297 7.727 1 92.38 125 TYR A CA 1
ATOM 1009 C C . TYR A 1 125 ? -0.198 26.875 6.422 1 92.38 125 TYR A C 1
ATOM 1011 O O . TYR A 1 125 ? 0.968 26.469 6.41 1 92.38 125 TYR A O 1
ATOM 1019 N N . ARG A 1 126 ? -0.874 26.859 5.348 1 93.12 126 ARG A N 1
ATOM 1020 C CA . ARG A 1 126 ? -0.323 26.484 4.047 1 93.12 126 ARG A CA 1
ATOM 1021 C C . ARG A 1 126 ? 0.489 27.641 3.451 1 93.12 126 ARG A C 1
ATOM 1023 O O . ARG A 1 126 ? 0.302 28.797 3.824 1 93.12 126 ARG A O 1
ATOM 1030 N N . GLY A 1 127 ? 1.413 27.25 2.598 1 91.62 127 GLY A N 1
ATOM 1031 C CA . GLY A 1 127 ? 2.256 28.25 1.958 1 91.62 127 GLY A CA 1
ATOM 1032 C C . GLY A 1 127 ? 3.381 28.734 2.85 1 91.62 127 GLY A C 1
ATOM 1033 O O . GLY A 1 127 ? 4.086 29.688 2.502 1 91.62 127 GLY A O 1
ATOM 1034 N N . LEU A 1 128 ? 3.543 28.109 3.98 1 92.81 128 LEU A N 1
ATOM 1035 C CA . LEU A 1 128 ? 4.559 28.531 4.945 1 92.81 128 LEU A CA 1
ATOM 1036 C C . LEU A 1 128 ? 5.707 27.531 4.988 1 92.81 128 LEU A C 1
ATOM 1038 O O . LEU A 1 128 ? 6.582 27.625 5.852 1 92.81 128 LEU A O 1
ATOM 1042 N N . GLY A 1 129 ? 5.695 26.5 4.137 1 93.75 129 GLY A N 1
ATOM 1043 C CA . GLY A 1 129 ? 6.785 25.547 4.047 1 93.75 129 GLY A CA 1
ATOM 1044 C C . GLY A 1 129 ? 6.574 24.328 4.914 1 93.75 129 GLY A C 1
ATOM 1045 O O . GLY A 1 129 ? 7.426 23.438 4.953 1 93.75 129 GLY A O 1
ATOM 1046 N N . ILE A 1 130 ? 5.523 24.234 5.598 1 95.31 130 ILE A N 1
ATOM 1047 C CA . ILE A 1 130 ? 5.258 23.141 6.523 1 95.31 130 ILE A CA 1
ATOM 1048 C C . ILE A 1 130 ? 5.148 21.812 5.754 1 95.31 130 ILE A C 1
ATOM 1050 O O . ILE A 1 130 ? 5.715 20.797 6.164 1 95.31 130 ILE A O 1
ATOM 1054 N N . GLY A 1 131 ? 4.434 21.844 4.602 1 96.06 131 GLY A N 1
ATOM 1055 C CA . GLY A 1 131 ? 4.34 20.656 3.771 1 96.06 131 GLY A CA 1
ATOM 1056 C C . GLY A 1 131 ? 5.691 20.156 3.303 1 96.06 131 GLY A C 1
ATOM 1057 O O . GLY A 1 131 ? 5.957 18.953 3.334 1 96.06 131 GLY A O 1
ATOM 1058 N N . SER A 1 132 ? 6.512 21.078 2.918 1 95.94 132 SER A N 1
ATOM 1059 C CA . SER A 1 132 ? 7.863 20.734 2.482 1 95.94 132 SER A CA 1
ATOM 1060 C C . SER A 1 132 ? 8.672 20.125 3.621 1 95.94 132 SER A C 1
ATOM 1062 O O . SER A 1 132 ? 9.414 19.156 3.414 1 95.94 132 SER A O 1
ATOM 1064 N N . GLU A 1 133 ? 8.523 20.672 4.758 1 96.5 133 GLU A N 1
ATOM 1065 C CA . GLU A 1 133 ? 9.242 20.156 5.918 1 96.5 133 GLU A CA 1
ATOM 1066 C C . GLU A 1 133 ? 8.781 18.75 6.27 1 96.5 133 GLU A C 1
ATOM 1068 O O . GLU A 1 133 ? 9.602 17.891 6.602 1 96.5 133 GLU A O 1
ATOM 1073 N N . ILE A 1 134 ? 7.504 18.484 6.215 1 97.69 134 ILE A N 1
ATOM 1074 C CA . ILE A 1 134 ? 6.969 17.156 6.488 1 97.69 134 ILE A CA 1
ATOM 1075 C C . ILE A 1 134 ? 7.527 16.156 5.473 1 97.69 134 ILE A C 1
ATOM 1077 O O . ILE A 1 134 ? 7.984 15.07 5.844 1 97.69 134 ILE A O 1
ATOM 1081 N N . LEU A 1 135 ? 7.531 16.547 4.184 1 98.06 135 LEU A N 1
ATOM 1082 C CA . LEU A 1 135 ? 8.023 15.656 3.139 1 98.06 135 LEU A CA 1
ATOM 1083 C C . LEU A 1 135 ? 9.516 15.398 3.299 1 98.06 135 LEU A C 1
ATOM 1085 O O . LEU A 1 135 ? 10 14.305 3.006 1 98.06 135 LEU A O 1
ATOM 1089 N N . LYS A 1 136 ? 10.211 16.422 3.697 1 97.81 136 LYS A N 1
ATOM 1090 C CA . LYS A 1 136 ? 11.633 16.25 3.99 1 97.81 136 LYS A CA 1
ATOM 1091 C C . LYS A 1 136 ? 11.844 15.203 5.074 1 97.81 136 LYS A C 1
ATOM 1093 O O . LYS A 1 136 ? 12.648 14.289 4.906 1 97.81 136 LYS A O 1
ATOM 1098 N N . ASN A 1 137 ? 11.148 15.328 6.137 1 98.38 137 ASN A N 1
ATOM 1099 C CA . ASN A 1 137 ? 11.266 14.359 7.223 1 98.38 137 ASN A CA 1
ATOM 1100 C C . ASN A 1 137 ? 10.844 12.961 6.777 1 98.38 137 ASN A C 1
ATOM 1102 O O . ASN A 1 137 ? 11.469 11.969 7.156 1 98.38 137 ASN A O 1
ATOM 1106 N N . LEU A 1 138 ? 9.812 12.883 5.98 1 98.69 138 LEU A N 1
ATOM 1107 C CA . LEU A 1 138 ? 9.367 11.602 5.434 1 98.69 138 LEU A CA 1
ATOM 1108 C C . LEU A 1 138 ? 10.453 10.984 4.555 1 98.69 138 LEU A C 1
ATOM 1110 O O . LEU A 1 138 ? 10.68 9.773 4.598 1 98.69 138 LEU A O 1
ATOM 1114 N N . SER A 1 139 ? 11.047 11.812 3.762 1 98.75 139 SER A N 1
ATOM 1115 C CA . SER A 1 139 ? 12.141 11.344 2.92 1 98.75 139 SER A CA 1
ATOM 1116 C C . SER A 1 139 ? 13.297 10.82 3.762 1 98.75 139 SER A C 1
ATOM 1118 O O . SER A 1 139 ? 13.93 9.82 3.408 1 98.75 139 SER A O 1
ATOM 1120 N N . GLN A 1 140 ? 13.586 11.477 4.82 1 98.75 140 GLN A N 1
ATOM 1121 C CA . GLN A 1 140 ? 14.617 11 5.738 1 98.75 140 GLN A CA 1
ATOM 1122 C C . GLN A 1 140 ? 14.258 9.641 6.312 1 98.75 140 GLN A C 1
ATOM 1124 O O . GLN A 1 140 ? 15.117 8.766 6.438 1 98.75 140 GLN A O 1
ATOM 1129 N N . VAL A 1 141 ? 13.039 9.43 6.672 1 98.69 141 VAL A N 1
ATOM 1130 C CA . VAL A 1 141 ? 12.57 8.133 7.148 1 98.69 141 VAL A CA 1
ATOM 1131 C C . VAL A 1 141 ? 12.773 7.078 6.059 1 98.69 141 VAL A C 1
ATOM 1133 O O . VAL A 1 141 ? 13.281 5.988 6.328 1 98.69 141 VAL A O 1
ATOM 1136 N N . ALA A 1 142 ? 12.344 7.398 4.82 1 98.69 142 ALA A N 1
ATOM 1137 C CA . ALA A 1 142 ? 12.469 6.469 3.699 1 98.69 142 ALA A CA 1
ATOM 1138 C C . ALA A 1 142 ? 13.922 6.055 3.482 1 98.69 142 ALA A C 1
ATOM 1140 O O . ALA A 1 142 ? 14.211 4.871 3.299 1 98.69 142 ALA A O 1
ATOM 1141 N N . VAL A 1 143 ? 14.812 7.031 3.521 1 98.25 143 VAL A N 1
ATOM 1142 C CA . VAL A 1 143 ? 16.234 6.773 3.311 1 98.25 143 VAL A CA 1
ATOM 1143 C C . VAL A 1 143 ? 16.781 5.93 4.457 1 98.25 143 VAL A C 1
ATOM 1145 O O . VAL A 1 143 ? 17.453 4.922 4.227 1 98.25 143 VAL A O 1
ATOM 1148 N N . LYS A 1 144 ? 16.5 6.281 5.66 1 97.94 144 LYS A N 1
ATOM 1149 C CA . LYS A 1 144 ? 16.969 5.562 6.84 1 97.94 144 LYS A CA 1
ATOM 1150 C C . LYS A 1 144 ? 16.484 4.117 6.832 1 97.94 144 LYS A C 1
ATOM 1152 O O . LYS A 1 144 ? 17.203 3.211 7.258 1 97.94 144 LYS A O 1
ATOM 1157 N N . CYS A 1 145 ? 15.297 3.932 6.359 1 97.06 145 CYS A N 1
ATOM 1158 C CA . CYS A 1 145 ? 14.703 2.602 6.344 1 97.06 145 CYS A CA 1
ATOM 1159 C C . CYS A 1 145 ? 15.016 1.876 5.043 1 97.06 145 CYS A C 1
ATOM 1161 O O . CYS A 1 145 ? 14.398 0.854 4.734 1 97.06 145 CYS A O 1
ATOM 1163 N N . ARG A 1 146 ? 15.812 2.402 4.145 1 95.94 146 ARG A N 1
ATOM 1164 C CA . ARG A 1 146 ? 16.344 1.802 2.928 1 95.94 146 ARG A CA 1
ATOM 1165 C C . ARG A 1 146 ? 15.234 1.556 1.908 1 95.94 146 ARG A C 1
ATOM 1167 O O . ARG A 1 146 ? 15.211 0.516 1.246 1 95.94 146 ARG A O 1
ATOM 1174 N N . CYS A 1 147 ? 14.344 2.461 1.909 1 98 147 CYS A N 1
ATOM 1175 C CA . CYS A 1 147 ? 13.312 2.396 0.879 1 98 147 CYS A CA 1
ATOM 1176 C C . CYS A 1 147 ? 13.867 2.822 -0.475 1 98 147 CYS A C 1
ATOM 1178 O O . CYS A 1 147 ? 14.664 3.758 -0.559 1 98 147 CYS A O 1
ATOM 1180 N N . SER A 1 148 ? 13.344 2.139 -1.492 1 97.69 148 SER A N 1
ATOM 1181 C CA . SER A 1 148 ? 13.82 2.396 -2.846 1 97.69 148 SER A CA 1
ATOM 1182 C C . SER A 1 148 ? 13.016 3.5 -3.518 1 97.69 148 SER A C 1
ATOM 1184 O O . SER A 1 148 ? 13.438 4.051 -4.535 1 97.69 148 SER A O 1
ATOM 1186 N N . SER A 1 149 ? 11.867 3.801 -2.986 1 98.56 149 SER A N 1
ATOM 1187 C CA . SER A 1 149 ? 10.938 4.758 -3.574 1 98.56 149 SER A CA 1
ATOM 1188 C C . SER A 1 149 ? 9.828 5.117 -2.596 1 98.56 149 SER A C 1
ATOM 1190 O O . SER A 1 149 ? 9.664 4.461 -1.566 1 98.56 149 SER A O 1
ATOM 1192 N N . MET A 1 150 ? 9.203 6.234 -2.83 1 98.88 150 MET A N 1
ATOM 1193 C CA . MET A 1 150 ? 7.957 6.598 -2.158 1 98.88 150 MET A CA 1
ATOM 1194 C C . MET A 1 150 ? 6.789 6.594 -3.137 1 98.88 150 MET A C 1
ATOM 1196 O O . MET A 1 150 ? 6.871 7.195 -4.211 1 98.88 150 MET A O 1
ATOM 1200 N N . HIS A 1 151 ? 5.762 5.863 -2.779 1 98.88 151 HIS A N 1
ATOM 1201 C CA . HIS A 1 151 ? 4.559 5.797 -3.6 1 98.88 151 HIS A CA 1
ATOM 1202 C C . HIS A 1 151 ? 3.375 6.449 -2.895 1 98.88 151 HIS A C 1
ATOM 1204 O O . HIS A 1 151 ? 3.344 6.52 -1.665 1 98.88 151 HIS A O 1
ATOM 1210 N N . PHE A 1 152 ? 2.428 6.973 -3.613 1 98.81 152 PHE A N 1
ATOM 1211 C CA . PHE A 1 152 ? 1.199 7.551 -3.08 1 98.81 152 PHE A CA 1
ATOM 1212 C C . PHE A 1 152 ? 0.162 7.734 -4.184 1 98.81 152 PHE A C 1
ATOM 1214 O O . PHE A 1 152 ? 0.488 7.645 -5.367 1 98.81 152 PHE A O 1
ATOM 1221 N N . LEU A 1 153 ? -1.032 7.949 -3.812 1 98.44 153 LEU A N 1
ATOM 1222 C CA . LEU A 1 153 ? -2.131 8.203 -4.738 1 98.44 153 LEU A CA 1
ATOM 1223 C C . LEU A 1 153 ? -2.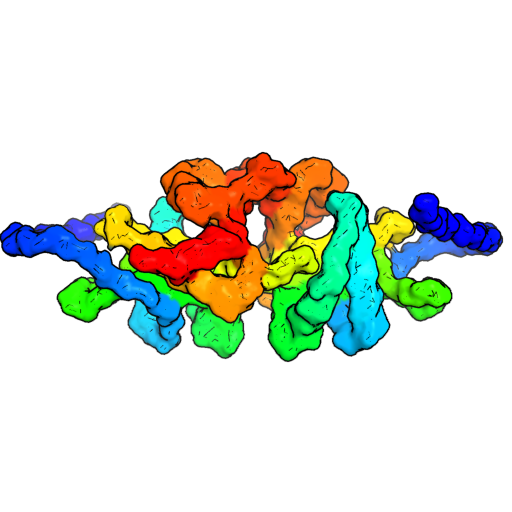566 9.664 -4.676 1 98.44 153 LEU A C 1
ATOM 1225 O O . LEU A 1 153 ? -2.602 10.258 -3.594 1 98.44 153 LEU A O 1
ATOM 1229 N N . VAL A 1 154 ? -2.881 10.188 -5.781 1 97.94 154 VAL A N 1
ATOM 1230 C CA . VAL A 1 154 ? -3.449 11.531 -5.883 1 97.94 154 VAL A CA 1
ATOM 1231 C C . VAL A 1 154 ? -4.656 11.508 -6.812 1 97.94 154 VAL A C 1
ATOM 1233 O O . VAL A 1 154 ? -4.621 10.875 -7.875 1 97.94 154 VAL A O 1
ATOM 1236 N N . ALA A 1 155 ? -5.711 12.148 -6.344 1 96.12 155 ALA A N 1
ATOM 1237 C CA . ALA A 1 155 ? -6.848 12.305 -7.246 1 96.12 155 ALA A CA 1
ATOM 1238 C C . ALA A 1 155 ? -6.473 13.164 -8.453 1 96.12 155 ALA A C 1
ATOM 1240 O O . ALA A 1 155 ? -5.801 14.188 -8.305 1 96.12 155 ALA A O 1
ATOM 1241 N N . GLU A 1 156 ? -6.98 12.797 -9.602 1 96.44 156 GLU A N 1
ATOM 1242 C CA . GLU A 1 156 ? -6.59 13.477 -10.836 1 96.44 156 GLU A CA 1
ATOM 1243 C C . GLU A 1 156 ? -7.07 14.93 -10.836 1 96.44 156 GLU A C 1
ATOM 1245 O O . GLU A 1 156 ? -6.461 15.789 -11.477 1 96.44 156 GLU A O 1
ATOM 1250 N N . TRP A 1 157 ? -8.125 15.266 -10.148 1 95 157 TRP A N 1
ATOM 1251 C CA . TRP A 1 157 ? -8.656 16.625 -10.125 1 95 157 TRP A CA 1
ATOM 1252 C C . TRP A 1 157 ? -7.836 17.516 -9.188 1 95 157 TRP A C 1
ATOM 1254 O O . TRP A 1 157 ? -7.98 18.734 -9.203 1 95 157 TRP A O 1
ATOM 1264 N N . ASN A 1 158 ? -7.051 16.938 -8.359 1 95.06 158 ASN A N 1
ATOM 1265 C CA . ASN A 1 158 ? -6.285 17.672 -7.355 1 95.06 158 ASN A CA 1
ATOM 1266 C C . ASN A 1 158 ? -5.012 18.266 -7.945 1 95.06 158 ASN A C 1
ATOM 1268 O O . ASN A 1 158 ? -3.904 17.891 -7.547 1 95.06 158 ASN A O 1
ATOM 1272 N N . GLU A 1 159 ? -5.117 19.266 -8.758 1 95.94 159 GLU A N 1
ATOM 1273 C CA . GLU A 1 159 ? -4.016 19.859 -9.508 1 95.94 159 GLU A CA 1
ATOM 1274 C C . GLU A 1 159 ? -2.979 20.484 -8.57 1 95.94 159 GLU A C 1
ATOM 1276 O O . GLU A 1 159 ? -1.773 20.312 -8.773 1 95.94 159 GLU A O 1
ATOM 1281 N N . PRO A 1 160 ? -3.389 21.141 -7.555 1 93.69 160 PRO A N 1
ATOM 1282 C CA . PRO A 1 160 ? -2.389 21.719 -6.648 1 93.69 160 PRO A CA 1
ATOM 1283 C C . PRO A 1 160 ? -1.464 20.672 -6.047 1 93.69 160 PRO A C 1
ATOM 1285 O O . PRO A 1 160 ? -0.25 20.875 -5.973 1 93.69 160 PRO A O 1
ATOM 1288 N N . SER A 1 161 ? -2.023 19.531 -5.641 1 95.38 161 SER A N 1
ATOM 1289 C CA . SER A 1 161 ? -1.204 18.453 -5.086 1 95.38 161 SER A CA 1
ATOM 1290 C C . SER A 1 161 ? -0.281 17.859 -6.145 1 95.38 161 SER A C 1
ATOM 1292 O O . SER A 1 161 ? 0.888 17.594 -5.871 1 95.38 161 SER A O 1
ATOM 1294 N N . ILE A 1 162 ? -0.802 17.672 -7.305 1 97.81 162 ILE A N 1
ATOM 1295 C CA . ILE A 1 162 ? -0.007 17.125 -8.391 1 97.81 162 ILE A CA 1
ATOM 1296 C C . ILE A 1 162 ? 1.19 18.016 -8.672 1 97.81 162 ILE A C 1
ATOM 1298 O O . ILE A 1 162 ? 2.326 17.547 -8.766 1 97.81 162 ILE A O 1
ATOM 1302 N N . ARG A 1 163 ? 0.976 19.297 -8.781 1 97.19 163 ARG A N 1
ATOM 1303 C CA . ARG A 1 163 ? 2.057 20.25 -9.008 1 97.19 163 ARG A CA 1
ATOM 1304 C C . ARG A 1 163 ? 3.064 20.219 -7.859 1 97.19 163 ARG A C 1
ATOM 1306 O O . ARG A 1 163 ? 4.273 20.25 -8.094 1 97.19 163 ARG A O 1
ATOM 1313 N N . PHE A 1 164 ? 2.52 20.188 -6.648 1 97.12 164 PHE A N 1
ATOM 1314 C CA . PHE A 1 164 ? 3.342 20.141 -5.445 1 97.12 164 PHE A CA 1
ATOM 1315 C C . PHE A 1 164 ? 4.324 18.969 -5.512 1 97.12 164 PHE A C 1
ATOM 1317 O O . PHE A 1 164 ? 5.523 19.156 -5.273 1 97.12 164 PHE A O 1
ATOM 1324 N N . TYR A 1 165 ? 3.883 17.797 -5.867 1 98.25 165 TYR A N 1
ATOM 1325 C CA . TYR A 1 165 ? 4.711 16.594 -5.867 1 98.25 165 TYR A CA 1
ATOM 1326 C C . TYR A 1 165 ? 5.625 16.562 -7.086 1 98.25 165 TYR A C 1
ATOM 1328 O O . TYR A 1 165 ? 6.777 16.141 -6.992 1 98.25 165 TYR A O 1
ATOM 1336 N N . LYS A 1 166 ? 5.137 17.016 -8.234 1 98.06 166 LYS A N 1
ATOM 1337 C CA . LYS A 1 166 ? 5.945 17.016 -9.445 1 98.06 166 LYS A CA 1
ATOM 1338 C C . LYS A 1 166 ? 7.141 17.953 -9.312 1 98.06 166 LYS A C 1
ATOM 1340 O O . LYS A 1 166 ? 8.227 17.656 -9.82 1 98.06 166 LYS A O 1
ATOM 1345 N N . ARG A 1 167 ? 6.938 19.047 -8.664 1 97.19 167 ARG A N 1
ATOM 1346 C CA . ARG A 1 167 ? 8.031 19.969 -8.406 1 97.19 167 ARG A CA 1
ATOM 1347 C C . ARG A 1 167 ? 9.141 19.297 -7.598 1 97.19 167 ARG A C 1
ATOM 1349 O O . ARG A 1 167 ? 10.273 19.781 -7.574 1 97.19 167 ARG A O 1
ATOM 1356 N N . ARG A 1 168 ? 8.812 18.25 -6.988 1 96.94 168 ARG A N 1
ATOM 1357 C CA . ARG A 1 168 ? 9.758 17.562 -6.109 1 96.94 168 ARG A CA 1
ATOM 1358 C C . ARG A 1 168 ? 10.188 16.234 -6.699 1 96.94 168 ARG A C 1
ATOM 1360 O O . ARG A 1 168 ? 10.641 15.344 -5.973 1 96.94 168 ARG A O 1
ATOM 1367 N N . GLY A 1 169 ? 9.938 16.016 -7.992 1 97.81 169 GLY A N 1
ATOM 1368 C CA . GLY A 1 169 ? 10.5 14.883 -8.719 1 97.81 169 GLY A CA 1
ATOM 1369 C C . GLY A 1 169 ? 9.539 13.719 -8.852 1 97.81 169 GLY A C 1
ATOM 1370 O O . GLY A 1 169 ? 9.922 12.633 -9.281 1 97.81 169 GLY A O 1
ATOM 1371 N N . ALA A 1 170 ? 8.289 13.922 -8.484 1 98.69 170 ALA A N 1
ATOM 1372 C CA . ALA A 1 170 ? 7.328 12.828 -8.57 1 98.69 170 ALA A CA 1
ATOM 1373 C C . ALA A 1 170 ? 6.996 12.5 -10.023 1 98.69 170 ALA A C 1
ATOM 1375 O O . ALA A 1 170 ? 6.898 13.406 -10.859 1 98.69 170 ALA A O 1
ATOM 1376 N N . SER A 1 171 ? 6.824 11.227 -10.297 1 98.69 171 SER A N 1
ATOM 1377 C CA . SER A 1 171 ? 6.34 10.727 -11.578 1 98.69 171 SER A CA 1
ATOM 1378 C C . SER A 1 171 ? 4.926 10.172 -11.453 1 98.69 171 SER A C 1
ATOM 1380 O O . SER A 1 171 ? 4.602 9.5 -10.469 1 98.69 171 SER A O 1
ATOM 1382 N N . ASP A 1 172 ? 4.156 10.422 -12.43 1 98.56 172 ASP A N 1
ATOM 1383 C CA . ASP A 1 172 ? 2.801 9.883 -12.523 1 98.56 172 ASP A CA 1
ATOM 1384 C C . ASP A 1 172 ? 2.793 8.531 -13.227 1 98.56 172 ASP A C 1
ATOM 1386 O O . ASP A 1 172 ? 2.701 8.461 -14.453 1 98.56 172 ASP A O 1
ATOM 1390 N N . LEU A 1 173 ? 2.748 7.469 -12.508 1 98.06 173 LEU A N 1
ATOM 1391 C CA . LEU A 1 173 ? 2.887 6.121 -13.047 1 98.06 173 LEU A CA 1
ATOM 1392 C C . LEU A 1 173 ? 1.618 5.699 -13.781 1 98.06 173 LEU A C 1
ATOM 1394 O O . LEU A 1 173 ? 1.674 4.891 -14.711 1 98.06 173 LEU A O 1
ATOM 1398 N N . SER A 1 174 ? 0.521 6.203 -13.328 1 97.94 174 SER A N 1
ATOM 1399 C CA . SER A 1 174 ? -0.719 5.895 -14.031 1 97.94 174 SER A CA 1
ATOM 1400 C C . SER A 1 174 ? -0.702 6.449 -15.445 1 97.94 174 SER A C 1
ATOM 1402 O O . SER A 1 174 ? -1.054 5.75 -16.406 1 97.94 174 SER A O 1
ATOM 1404 N N . THR A 1 175 ? -0.291 7.695 -15.602 1 96.44 175 THR A N 1
ATOM 1405 C CA . THR A 1 175 ? -0.227 8.328 -16.906 1 96.44 175 THR A CA 1
ATOM 1406 C C . THR A 1 175 ? 0.945 7.785 -17.719 1 96.44 175 THR A C 1
ATOM 1408 O O . THR A 1 175 ? 0.811 7.523 -18.922 1 96.44 175 THR A O 1
ATOM 1411 N N . GLU A 1 176 ? 2.084 7.484 -17.094 1 96.81 176 GLU A N 1
ATOM 1412 C CA . GLU A 1 176 ? 3.316 7.145 -17.797 1 96.81 176 GLU A CA 1
ATOM 1413 C C . GLU A 1 176 ? 3.365 5.66 -18.141 1 96.81 176 GLU A C 1
ATOM 1415 O O . GLU A 1 176 ? 3.908 5.273 -19.188 1 96.81 176 GLU A O 1
ATOM 1420 N N . GLU A 1 177 ? 2.76 4.824 -17.219 1 95.5 177 GLU A N 1
ATOM 1421 C CA . GLU A 1 177 ? 2.936 3.385 -17.406 1 95.5 177 GLU A CA 1
ATOM 1422 C C . GLU A 1 177 ? 1.589 2.668 -17.453 1 95.5 177 GLU A C 1
ATOM 1424 O O . GLU A 1 177 ? 1.533 1.457 -17.672 1 95.5 177 GLU A O 1
ATOM 1429 N N . GLY A 1 178 ? 0.536 3.367 -17.188 1 96.94 178 GLY A N 1
ATOM 1430 C CA . GLY A 1 178 ? -0.796 2.807 -17.359 1 96.94 178 GLY A CA 1
ATOM 1431 C C . GLY A 1 178 ? -1.271 2.027 -16.141 1 96.94 178 GLY A C 1
ATOM 1432 O O . GLY A 1 178 ? -2.148 1.169 -16.25 1 96.94 178 GLY A O 1
ATOM 1433 N N . TRP A 1 179 ? -0.714 2.262 -14.984 1 97.88 179 TRP A N 1
ATOM 1434 C CA . TRP A 1 179 ? -1.128 1.555 -13.773 1 97.88 179 TRP A CA 1
ATOM 1435 C C . TRP A 1 179 ? -2.486 2.053 -13.289 1 97.88 179 TRP A C 1
ATOM 1437 O O . TRP A 1 179 ? -2.699 3.258 -13.148 1 97.88 179 TRP A O 1
ATOM 1447 N N . ARG A 1 180 ? -3.381 1.127 -13 1 98.31 180 ARG A N 1
ATOM 1448 C CA . ARG A 1 180 ? -4.711 1.431 -12.477 1 98.31 180 ARG A CA 1
ATOM 1449 C C . ARG A 1 180 ? -4.945 0.736 -11.141 1 98.31 180 ARG A C 1
ATOM 1451 O O . ARG A 1 180 ? -4.605 -0.437 -10.977 1 98.31 180 ARG A O 1
ATOM 1458 N N . LEU A 1 181 ? -5.504 1.48 -10.266 1 98.69 181 LEU A N 1
ATOM 1459 C CA . LEU A 1 181 ? -5.859 0.951 -8.953 1 98.69 181 LEU A CA 1
ATOM 1460 C C . LEU A 1 181 ? -7.223 0.263 -8.992 1 98.69 181 LEU A C 1
ATOM 1462 O O . LEU A 1 181 ? -8.195 0.833 -9.492 1 98.69 181 LEU A O 1
ATOM 1466 N N . PHE A 1 182 ? -7.293 -0.972 -8.469 1 98.81 182 PHE A N 1
ATOM 1467 C CA . PHE A 1 182 ? -8.531 -1.727 -8.344 1 98.81 182 PHE A CA 1
ATOM 1468 C C . PHE A 1 182 ? -8.805 -2.078 -6.887 1 98.81 182 PHE A C 1
ATOM 1470 O O . PHE A 1 182 ? -7.891 -2.086 -6.062 1 98.81 182 PHE A O 1
ATOM 1477 N N . LYS A 1 183 ? -10.07 -2.332 -6.605 1 98.81 183 LYS A N 1
ATOM 1478 C CA . LYS A 1 183 ? -10.461 -2.852 -5.297 1 98.81 183 LYS A CA 1
ATOM 1479 C C . LYS A 1 183 ? -11.508 -3.957 -5.438 1 98.81 183 LYS A C 1
ATOM 1481 O O . LYS A 1 183 ? -12.234 -4.008 -6.43 1 98.81 183 LYS A O 1
ATOM 1486 N N . ILE A 1 184 ? -11.523 -4.867 -4.539 1 98.69 184 ILE A N 1
ATOM 1487 C CA . ILE A 1 184 ? -12.641 -5.777 -4.285 1 98.69 184 ILE A CA 1
ATOM 1488 C C . ILE A 1 184 ? -13.203 -5.523 -2.889 1 98.69 184 ILE A C 1
ATOM 1490 O O . ILE A 1 184 ? -12.492 -5.656 -1.89 1 98.69 184 ILE A O 1
ATOM 1494 N N . ASP A 1 185 ? -14.469 -5.195 -2.832 1 98.31 185 ASP A N 1
ATOM 1495 C CA . ASP A 1 185 ? -15.109 -4.824 -1.573 1 98.31 185 ASP A CA 1
ATOM 1496 C C . ASP A 1 185 ? -15.336 -6.051 -0.693 1 98.31 185 ASP A C 1
ATOM 1498 O O . ASP A 1 185 ? -15.359 -7.18 -1.187 1 98.31 185 ASP A O 1
ATOM 1502 N N . LYS A 1 186 ? -15.57 -5.777 0.521 1 97.81 186 LYS A N 1
ATOM 1503 C CA . LYS A 1 186 ? -15.711 -6.812 1.542 1 97.81 186 LYS A CA 1
ATOM 1504 C C . LYS A 1 186 ? -16.812 -7.805 1.171 1 97.81 186 LYS A C 1
ATOM 1506 O O . LYS A 1 186 ? -16.656 -9.008 1.391 1 97.81 186 LYS A O 1
ATOM 1511 N N . GLU A 1 187 ? -17.891 -7.336 0.675 1 97.94 187 GLU A N 1
ATOM 1512 C CA . GLU A 1 187 ? -19.016 -8.211 0.338 1 97.94 187 GLU A CA 1
ATOM 1513 C C . GLU A 1 187 ? -18.594 -9.266 -0.686 1 97.94 187 GLU A C 1
ATOM 1515 O O . GLU A 1 187 ? -19.031 -10.422 -0.611 1 97.94 187 GLU A O 1
ATOM 1520 N N . TYR A 1 188 ? -17.797 -8.891 -1.62 1 98.19 188 TYR A N 1
ATOM 1521 C CA . TYR A 1 188 ? -17.359 -9.836 -2.639 1 98.19 188 TYR A CA 1
ATOM 1522 C C . TYR A 1 188 ? -16.25 -10.734 -2.1 1 98.19 188 TYR A C 1
ATOM 1524 O O . TYR A 1 188 ? -16.125 -11.891 -2.506 1 98.19 188 TYR A O 1
ATOM 1532 N N . LEU A 1 189 ? -15.383 -10.195 -1.196 1 98.31 189 LEU A N 1
ATOM 1533 C CA . LEU A 1 189 ? -14.398 -11.039 -0.527 1 98.31 189 LEU A CA 1
ATOM 1534 C C . LEU A 1 189 ? -15.086 -12.172 0.237 1 98.31 189 LEU A C 1
ATOM 1536 O O . LEU A 1 189 ? -14.648 -1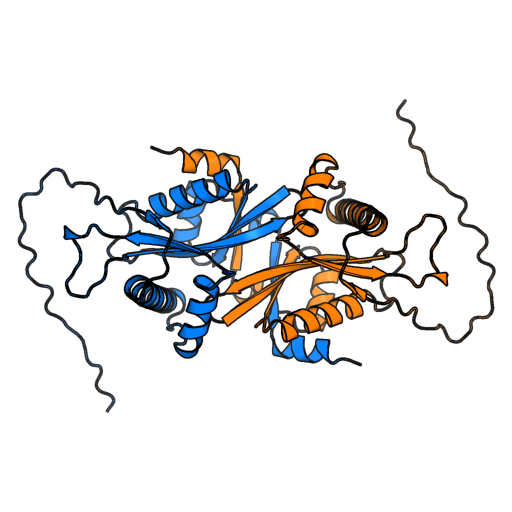3.32 0.179 1 98.31 189 LEU A O 1
ATOM 1540 N N . LEU A 1 190 ? -16.156 -11.82 0.944 1 98.19 190 LEU A N 1
ATOM 1541 C CA . LEU A 1 190 ? -16.922 -12.812 1.691 1 98.19 190 LEU A CA 1
ATOM 1542 C C . LEU A 1 190 ? -17.5 -13.867 0.756 1 98.19 190 LEU A C 1
ATOM 1544 O O . LEU A 1 190 ? -17.453 -15.062 1.058 1 98.19 190 LEU A O 1
ATOM 1548 N N . LYS A 1 191 ? -18 -13.477 -0.386 1 97.81 191 LYS A N 1
ATOM 1549 C CA . LYS A 1 191 ? -18.562 -14.398 -1.372 1 97.81 191 LYS A CA 1
ATOM 1550 C C . LYS A 1 191 ? -17.5 -15.359 -1.895 1 97.81 191 LYS A C 1
ATOM 1552 O O . LYS A 1 191 ? -17.734 -16.562 -1.967 1 97.81 191 LYS A O 1
ATOM 1557 N N . MET A 1 192 ? -16.328 -14.828 -2.24 1 97.44 192 MET A N 1
ATOM 1558 C CA . MET A 1 192 ? -15.258 -15.664 -2.77 1 97.44 192 MET A CA 1
ATOM 1559 C C . MET A 1 192 ? -14.727 -16.609 -1.698 1 97.44 192 MET A C 1
ATOM 1561 O O . MET A 1 192 ? -14.391 -17.766 -1.992 1 97.44 192 MET A O 1
ATOM 1565 N N . ALA A 1 193 ? -14.633 -16.109 -0.484 1 97.06 193 ALA A N 1
ATOM 1566 C CA . ALA A 1 193 ? -14.078 -16.891 0.619 1 97.06 193 ALA A CA 1
ATOM 1567 C C . ALA A 1 193 ? -14.93 -18.125 0.907 1 97.06 193 ALA A C 1
ATOM 1569 O O . ALA A 1 193 ? -14.43 -19.109 1.445 1 97.06 193 ALA A O 1
ATOM 1570 N N . THR A 1 194 ? -16.172 -18.078 0.567 1 94.81 194 THR A N 1
ATOM 1571 C CA . THR A 1 194 ? -17.094 -19.156 0.923 1 94.81 194 THR A CA 1
ATOM 1572 C C . THR A 1 194 ? -17.484 -19.969 -0.309 1 94.81 194 THR A C 1
ATOM 1574 O O . THR A 1 194 ? -18.297 -20.891 -0.223 1 94.81 194 THR A O 1
ATOM 1577 N N . GLU A 1 195 ? -16.938 -19.594 -1.402 1 85.75 195 GLU A N 1
ATOM 1578 C CA . GLU A 1 195 ? -17.266 -20.328 -2.619 1 85.75 195 GLU A CA 1
ATOM 1579 C C . GLU A 1 195 ? -16.812 -21.781 -2.518 1 85.75 195 GLU A C 1
ATOM 1581 O O . GLU A 1 195 ? -15.727 -22.078 -2.002 1 85.75 195 GLU A O 1
ATOM 1586 N N . GLU A 1 196 ? -17.781 -22.719 -2.793 1 69.56 196 GLU A N 1
ATOM 1587 C CA . GLU A 1 196 ? -17.547 -24.156 -2.785 1 69.56 196 GLU A CA 1
ATOM 1588 C C . GLU A 1 196 ? -17.016 -24.641 -4.133 1 69.56 196 GLU A C 1
ATOM 1590 O O . GLU A 1 196 ? -17.344 -24.062 -5.176 1 69.56 196 GLU A O 1
ATOM 1595 N N . MET B 1 1 ? 30.078 -15 -30.344 1 23.44 1 MET B N 1
ATOM 1596 C CA . MET B 1 1 ? 29.625 -16.312 -30.781 1 23.44 1 MET B CA 1
ATOM 1597 C C . MET B 1 1 ? 28.719 -16.953 -29.734 1 23.44 1 MET B C 1
ATOM 1599 O O . MET B 1 1 ? 29.203 -17.578 -28.797 1 23.44 1 MET B O 1
ATOM 1603 N N . MET B 1 2 ? 27.781 -16.219 -28.984 1 24.7 2 MET B N 1
ATOM 1604 C CA . MET B 1 2 ? 27.109 -16.281 -27.703 1 24.7 2 MET B CA 1
ATOM 1605 C C . MET B 1 2 ? 26.094 -17.422 -27.672 1 24.7 2 MET B C 1
ATOM 1607 O O . MET B 1 2 ? 25.234 -17.516 -28.531 1 24.7 2 MET B O 1
ATOM 1611 N N . TYR B 1 3 ? 26.438 -18.656 -27.172 1 22.92 3 TYR B N 1
ATOM 1612 C CA . TYR B 1 3 ? 25.828 -19.984 -27.172 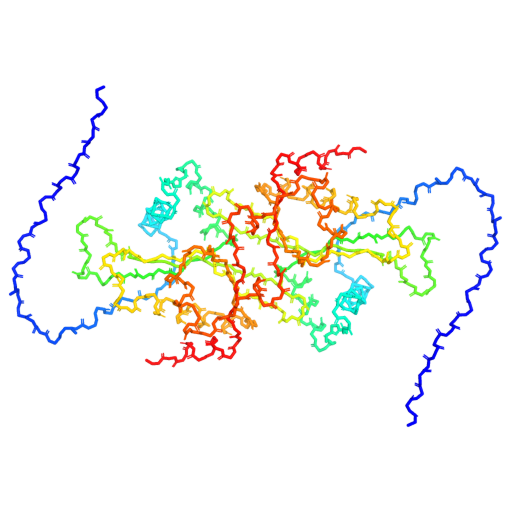1 22.92 3 TYR B CA 1
ATOM 1613 C C . TYR B 1 3 ? 24.375 -19.906 -26.703 1 22.92 3 TYR B C 1
ATOM 1615 O O . TYR B 1 3 ? 24.109 -19.5 -25.562 1 22.92 3 TYR B O 1
ATOM 1623 N N . LEU B 1 4 ? 23.328 -19.641 -27.547 1 22.73 4 LEU B N 1
ATOM 1624 C CA . LEU B 1 4 ? 21.875 -19.734 -27.562 1 22.73 4 LEU B CA 1
ATOM 1625 C C . LEU B 1 4 ? 21.406 -21.125 -27.125 1 22.73 4 LEU B C 1
ATOM 1627 O O . LEU B 1 4 ? 21.484 -22.078 -27.906 1 22.73 4 LEU B O 1
ATOM 1631 N N . PHE B 1 5 ? 21.922 -21.672 -25.922 1 24.55 5 PHE B N 1
ATOM 1632 C CA . PHE B 1 5 ? 21.531 -23.016 -25.516 1 24.55 5 PHE B CA 1
ATOM 1633 C C . PHE B 1 5 ? 20.031 -23.188 -25.641 1 24.55 5 PHE B C 1
ATOM 1635 O O . PHE B 1 5 ? 19.25 -22.547 -24.922 1 24.55 5 PHE B O 1
ATOM 1642 N N . LEU B 1 6 ? 19.484 -23.484 -26.797 1 24.28 6 LEU B N 1
ATOM 1643 C CA . LEU B 1 6 ? 18.172 -23.969 -27.234 1 24.28 6 LEU B CA 1
ATOM 1644 C C . LEU B 1 6 ? 17.734 -25.156 -26.375 1 24.28 6 LEU B C 1
ATOM 1646 O O . LEU B 1 6 ? 18.312 -26.234 -26.453 1 24.28 6 LEU B O 1
ATOM 1650 N N . PHE B 1 7 ? 17.609 -24.969 -25.094 1 24.38 7 PHE B N 1
ATOM 1651 C CA . PHE B 1 7 ? 17.094 -26.062 -24.25 1 24.38 7 PHE B CA 1
ATOM 1652 C C . PHE B 1 7 ? 15.875 -26.703 -24.906 1 24.38 7 PHE B C 1
ATOM 1654 O O . PHE B 1 7 ? 14.773 -26.156 -24.812 1 24.38 7 PHE B O 1
ATOM 1661 N N . LYS B 1 8 ? 15.969 -27.234 -26.125 1 30.14 8 LYS B N 1
ATOM 1662 C CA . LYS B 1 8 ? 15.031 -28.141 -26.812 1 30.14 8 LYS B CA 1
ATOM 1663 C C . LYS B 1 8 ? 14.797 -29.406 -25.984 1 30.14 8 LYS B C 1
ATOM 1665 O O . LYS B 1 8 ? 15.453 -30.422 -26.203 1 30.14 8 LYS B O 1
ATOM 1670 N N . GLY B 1 9 ? 14.812 -29.453 -24.688 1 27.33 9 GLY B N 1
ATOM 1671 C CA . GLY B 1 9 ? 14.555 -30.766 -24.156 1 27.33 9 GLY B CA 1
ATOM 1672 C C . GLY B 1 9 ? 13.359 -31.453 -24.797 1 27.33 9 GLY B C 1
ATOM 1673 O O . GLY B 1 9 ? 12.43 -30.781 -25.25 1 27.33 9 GLY B O 1
ATOM 1674 N N . SER B 1 10 ? 13.492 -32.656 -25.391 1 26.19 10 SER B N 1
ATOM 1675 C CA . SER B 1 10 ? 12.625 -33.688 -25.906 1 26.19 10 SER B CA 1
ATOM 1676 C C . SER B 1 10 ? 11.406 -33.906 -25.016 1 26.19 10 SER B C 1
ATOM 1678 O O . SER B 1 10 ? 11.547 -34.25 -23.844 1 26.19 10 SER B O 1
ATOM 1680 N N . VAL B 1 11 ? 10.414 -33.156 -25.062 1 26.81 11 VAL B N 1
ATOM 1681 C CA . VAL B 1 11 ? 9.102 -33.406 -24.469 1 26.81 11 VAL B CA 1
ATOM 1682 C C . VAL B 1 11 ? 8.656 -34.812 -24.766 1 26.81 11 VAL B C 1
ATOM 1684 O O . VAL B 1 11 ? 8.555 -35.219 -25.922 1 26.81 11 VAL B O 1
ATOM 1687 N N . PHE B 1 12 ? 9.062 -35.812 -23.938 1 29.06 12 PHE B N 1
ATOM 1688 C CA . PHE B 1 12 ? 8.672 -37.219 -23.828 1 29.06 12 PHE B CA 1
ATOM 1689 C C . PHE B 1 12 ? 7.227 -37.406 -24.266 1 29.06 12 PHE B C 1
ATOM 1691 O O . PHE B 1 12 ? 6.438 -36.469 -24.266 1 29.06 12 PHE B O 1
ATOM 1698 N N . GLY B 1 13 ? 6.902 -38.562 -24.922 1 27.2 13 GLY B N 1
ATOM 1699 C CA . GLY B 1 13 ? 5.766 -39.375 -25.375 1 27.2 13 GLY B CA 1
ATOM 1700 C C . GLY B 1 13 ? 4.727 -39.562 -24.297 1 27.2 13 GLY B C 1
ATOM 1701 O O . GLY B 1 13 ? 4.828 -40.531 -23.5 1 27.2 13 GLY B O 1
ATOM 1702 N N . LEU B 1 14 ? 4.258 -38.562 -23.547 1 29.84 14 LEU B N 1
ATOM 1703 C CA . LEU B 1 14 ? 3.119 -38.875 -22.688 1 29.84 14 LEU B CA 1
ATOM 1704 C C . LEU B 1 14 ? 2.08 -39.719 -23.438 1 29.84 14 LEU B C 1
ATOM 1706 O O . LEU B 1 14 ? 1.547 -39.281 -24.453 1 29.84 14 LEU B O 1
ATOM 1710 N N . SER B 1 15 ? 2.207 -41.031 -23.484 1 29.39 15 SER B N 1
ATOM 1711 C CA . SER B 1 15 ? 1.181 -41.969 -23.891 1 29.39 15 SER B CA 1
ATOM 1712 C C . SER B 1 15 ? -0.207 -41.531 -23.453 1 29.39 15 SER B C 1
ATOM 1714 O O . SER B 1 15 ? -0.35 -40.844 -22.438 1 29.39 15 SER B O 1
ATOM 1716 N N . ALA B 1 16 ? -1.216 -41.562 -24.359 1 32.97 16 ALA B N 1
ATOM 1717 C CA . ALA B 1 16 ? -2.66 -41.375 -24.25 1 32.97 16 ALA B CA 1
ATOM 1718 C C . ALA B 1 16 ? -3.238 -42.156 -23.078 1 32.97 16 ALA B C 1
ATOM 1720 O O . ALA B 1 16 ? -3.639 -43.312 -23.219 1 32.97 16 ALA B O 1
ATOM 1721 N N . ARG B 1 17 ? -2.623 -42.375 -21.984 1 35.69 17 ARG B N 1
ATOM 1722 C CA . ARG B 1 17 ? -3.307 -43.156 -20.953 1 35.69 17 ARG B CA 1
ATOM 1723 C C . ARG B 1 17 ? -4.773 -42.75 -20.844 1 35.69 17 ARG B C 1
ATOM 1725 O O . ARG B 1 17 ? -5.16 -41.656 -21.281 1 35.69 17 ARG B O 1
ATOM 1732 N N . GLU B 1 18 ? -5.703 -43.688 -20.25 1 34.25 18 GLU B N 1
ATOM 1733 C CA . GLU B 1 18 ? -7.152 -43.75 -20.062 1 34.25 18 GLU B CA 1
ATOM 1734 C C . GLU B 1 18 ? -7.695 -42.406 -19.562 1 34.25 18 GLU B C 1
ATOM 1736 O O . GLU B 1 18 ? -7.121 -41.781 -18.672 1 34.25 18 GLU B O 1
ATOM 1741 N N . ARG B 1 19 ? -8.312 -41.531 -20.438 1 35.44 19 ARG B N 1
ATOM 1742 C CA . ARG B 1 19 ? -9.18 -40.375 -20.203 1 35.44 19 ARG B CA 1
ATOM 1743 C C . ARG B 1 19 ? -10.016 -40.562 -18.953 1 35.44 19 ARG B C 1
ATOM 1745 O O . ARG B 1 19 ? -11.07 -41.219 -18.984 1 35.44 19 ARG B O 1
ATOM 1752 N N . GLY B 1 20 ? -9.531 -41.188 -17.859 1 34.22 20 GLY B N 1
ATOM 1753 C CA . GLY B 1 20 ? -10.492 -41.125 -16.781 1 34.22 20 GLY B CA 1
ATOM 1754 C C . GLY B 1 20 ? -11.188 -39.781 -16.688 1 34.22 20 GLY B C 1
ATOM 1755 O O . GLY B 1 20 ? -10.805 -38.812 -17.359 1 34.22 20 GLY B O 1
ATOM 1756 N N . GLN B 1 21 ? -12.383 -39.594 -15.938 1 38.72 21 GLN B N 1
ATOM 1757 C CA . GLN B 1 21 ? -13.133 -38.344 -15.883 1 38.72 21 GLN B CA 1
ATOM 1758 C C . GLN B 1 21 ? -12.195 -37.125 -15.906 1 38.72 21 GLN B C 1
ATOM 1760 O O . GLN B 1 21 ? -11.125 -37.156 -15.289 1 38.72 21 GLN B O 1
ATOM 1765 N N . PRO B 1 22 ? -11.922 -36.281 -16.969 1 44.47 22 PRO B N 1
ATOM 1766 C CA . PRO B 1 22 ? -11.031 -35.125 -16.953 1 44.47 22 PRO B CA 1
ATOM 1767 C C . PRO B 1 22 ? -10.805 -34.562 -15.539 1 44.47 22 PRO B C 1
ATOM 1769 O O . PRO B 1 22 ? -11.734 -34.031 -14.922 1 44.47 22 PRO B O 1
ATOM 1772 N N . GLY B 1 23 ? -10.398 -35.281 -14.555 1 48.5 23 GLY B N 1
ATOM 1773 C CA . GLY B 1 23 ? -10.266 -35 -13.133 1 48.5 23 GLY B CA 1
ATOM 1774 C C . GLY B 1 23 ? -9.688 -33.625 -12.867 1 48.5 23 GLY B C 1
ATOM 1775 O O . GLY B 1 23 ? -8.734 -33.188 -13.523 1 48.5 23 GLY B O 1
ATOM 1776 N N . ARG B 1 24 ? -10.492 -32.562 -12.469 1 60.22 24 ARG B N 1
ATOM 1777 C CA . ARG B 1 24 ? -10.078 -31.25 -12.023 1 60.22 24 ARG B CA 1
ATOM 1778 C C . ARG B 1 24 ? -8.766 -31.312 -11.25 1 60.22 24 ARG B C 1
ATOM 1780 O O . ARG B 1 24 ? -8.625 -32.125 -10.328 1 60.22 24 ARG B O 1
ATOM 1787 N N . LEU B 1 25 ? -7.59 -31.156 -11.93 1 71.94 25 LEU B N 1
ATOM 1788 C CA . LEU B 1 25 ? -6.336 -31.047 -11.188 1 71.94 25 LEU B CA 1
ATOM 1789 C C . LEU B 1 25 ? -6.496 -30.141 -9.969 1 71.94 25 LEU B C 1
ATOM 1791 O O . LEU B 1 25 ? -6.816 -28.969 -10.109 1 71.94 25 LEU B O 1
ATOM 1795 N N . TYR B 1 26 ? -6.758 -30.797 -8.883 1 82.19 26 TYR B N 1
ATOM 1796 C CA . TYR B 1 26 ? -6.797 -30 -7.664 1 82.19 26 TYR B CA 1
ATOM 1797 C C . TYR B 1 26 ? -5.391 -29.625 -7.219 1 82.19 26 TYR B C 1
ATOM 1799 O O . TYR B 1 26 ? -4.547 -30.5 -6.984 1 82.19 26 TYR B O 1
ATOM 1807 N N . VAL B 1 27 ? -5.102 -28.422 -7.285 1 90.12 27 VAL B N 1
ATOM 1808 C CA . VAL B 1 27 ? -3.828 -27.891 -6.805 1 90.12 27 VAL B CA 1
ATOM 1809 C C . VAL B 1 27 ? -4.039 -27.141 -5.496 1 90.12 27 VAL B C 1
ATOM 1811 O O . VAL B 1 27 ? -4.629 -26.047 -5.492 1 90.12 27 VAL B O 1
ATOM 1814 N N . PRO B 1 28 ? -3.617 -27.703 -4.406 1 93.38 28 PRO B N 1
ATOM 1815 C CA . PRO B 1 28 ? -3.803 -27.016 -3.129 1 93.38 28 PRO B CA 1
ATOM 1816 C C . PRO B 1 28 ? -3.068 -25.672 -3.068 1 93.38 28 PRO B C 1
ATOM 1818 O O . PRO B 1 28 ? -2.006 -25.516 -3.676 1 93.38 28 PRO B O 1
ATOM 1821 N N . VAL B 1 29 ? -3.631 -24.734 -2.369 1 96.81 29 VAL B N 1
ATOM 1822 C CA . VAL B 1 29 ? -3.01 -23.438 -2.094 1 96.81 29 VAL B CA 1
ATOM 1823 C C . VAL B 1 29 ? -2.619 -23.359 -0.621 1 96.81 29 VAL B C 1
ATOM 1825 O O . VAL B 1 29 ? -3.453 -23.562 0.262 1 96.81 29 VAL B O 1
ATOM 1828 N N . VAL B 1 30 ? -1.38 -23.094 -0.351 1 96.06 30 VAL B N 1
ATOM 1829 C CA . VAL B 1 30 ? -0.898 -23.031 1.025 1 96.06 30 VAL B CA 1
ATOM 1830 C C . VAL B 1 30 ? -0.041 -21.781 1.222 1 96.06 30 VAL B C 1
ATOM 1832 O O . VAL B 1 30 ? 0.465 -21.219 0.253 1 96.06 30 VAL B O 1
ATOM 1835 N N . ALA B 1 31 ? 0.07 -21.328 2.477 1 97.44 31 ALA B N 1
ATOM 1836 C CA . ALA B 1 31 ? 1.009 -20.266 2.797 1 97.44 31 ALA B CA 1
ATOM 1837 C C . ALA B 1 31 ? 2.451 -20.719 2.6 1 97.44 31 ALA B C 1
ATOM 1839 O O . ALA B 1 31 ? 2.818 -21.828 2.996 1 97.44 31 ALA B O 1
ATOM 1840 N N . ALA B 1 32 ? 3.227 -19.875 1.988 1 96.44 32 ALA B N 1
ATOM 1841 C CA . ALA B 1 32 ? 4.637 -20.203 1.798 1 96.44 32 ALA B CA 1
ATOM 1842 C C . ALA B 1 32 ? 5.367 -20.281 3.135 1 96.44 32 ALA B C 1
ATOM 1844 O O . ALA B 1 32 ? 5.273 -19.359 3.953 1 96.44 32 ALA B O 1
ATOM 1845 N N . ALA B 1 33 ? 6.051 -21.328 3.379 1 92.69 33 ALA B N 1
ATOM 1846 C CA . ALA B 1 33 ? 6.836 -21.531 4.594 1 92.69 33 ALA B CA 1
ATOM 1847 C C . ALA B 1 33 ? 8.328 -21.359 4.32 1 92.69 33 ALA B C 1
ATOM 1849 O O . ALA B 1 33 ? 8.781 -21.562 3.193 1 92.69 33 ALA B O 1
ATOM 1850 N N . PRO B 1 34 ? 8.922 -21.062 5.551 1 89.81 34 PRO B N 1
ATOM 1851 C CA . PRO B 1 34 ? 10.367 -20.859 5.379 1 89.81 34 PRO B CA 1
ATOM 1852 C C . PRO B 1 34 ? 11.117 -22.172 5.156 1 89.81 34 PRO B C 1
ATOM 1854 O O . PRO B 1 34 ? 10.898 -23.141 5.879 1 89.81 34 PRO B O 1
ATOM 1857 N N . GLY B 1 35 ? 11.664 -22.5 3.857 1 91.44 35 GLY B N 1
ATOM 1858 C CA . GLY B 1 35 ? 12.469 -23.641 3.457 1 91.44 35 GLY B CA 1
ATOM 1859 C C . GLY B 1 35 ? 13.266 -23.406 2.193 1 91.44 35 GLY B C 1
ATOM 1860 O O . GLY B 1 35 ? 12.875 -22.594 1.349 1 91.44 35 GLY B O 1
ATOM 1861 N N . THR B 1 36 ? 14.289 -24.156 2.25 1 90.62 36 THR B N 1
ATOM 1862 C CA . THR B 1 36 ? 15.203 -23.953 1.129 1 90.62 36 THR B CA 1
ATOM 1863 C C . THR B 1 36 ? 14.492 -24.203 -0.198 1 90.62 36 THR B C 1
ATOM 1865 O O . THR B 1 36 ? 14.617 -23.422 -1.137 1 90.62 36 THR B O 1
ATOM 1868 N N . ARG B 1 37 ? 13.797 -25.266 -0.29 1 88.94 37 ARG B N 1
ATOM 1869 C CA . ARG B 1 37 ? 13.094 -25.609 -1.524 1 88.94 37 ARG B CA 1
ATOM 1870 C C . ARG B 1 37 ? 12.07 -24.547 -1.889 1 88.94 37 ARG B C 1
ATOM 1872 O O . ARG B 1 37 ? 12 -24.109 -3.039 1 88.94 37 ARG B O 1
ATOM 1879 N N . MET B 1 38 ? 11.242 -24.219 -0.973 1 92.56 38 MET B N 1
ATOM 1880 C CA . MET B 1 38 ? 10.227 -23.188 -1.185 1 92.56 38 MET B CA 1
ATOM 1881 C C . MET B 1 38 ? 10.859 -21.875 -1.639 1 92.56 38 MET B C 1
ATOM 1883 O O . MET B 1 38 ? 10.406 -21.266 -2.611 1 92.56 38 MET B O 1
ATOM 1887 N N . LYS B 1 39 ? 11.906 -21.516 -0.964 1 93.94 39 LYS B N 1
ATOM 1888 C CA . LYS B 1 39 ? 12.594 -20.266 -1.285 1 93.94 39 LYS B CA 1
ATOM 1889 C C . LYS B 1 39 ? 13.117 -20.281 -2.717 1 93.94 39 LYS B C 1
ATOM 1891 O O . LYS B 1 39 ? 12.93 -19.312 -3.461 1 93.94 39 LYS B O 1
ATOM 1896 N N . LYS B 1 40 ? 13.719 -21.344 -3.045 1 92.69 40 LYS B N 1
ATOM 1897 C CA . LYS B 1 40 ? 14.273 -21.469 -4.391 1 92.69 40 LYS B CA 1
ATOM 1898 C C . LYS B 1 40 ? 13.18 -21.406 -5.449 1 92.69 40 LYS B C 1
ATOM 1900 O O . LYS B 1 40 ? 13.32 -20.719 -6.461 1 92.69 40 LYS B O 1
ATOM 1905 N N . GLN B 1 41 ? 12.172 -22.109 -5.25 1 92.81 41 GLN B N 1
ATOM 1906 C CA . GLN B 1 41 ? 11.086 -22.188 -6.219 1 92.81 41 GLN B CA 1
ATOM 1907 C C . GLN B 1 41 ? 10.383 -20.844 -6.359 1 92.81 41 GLN B C 1
ATOM 1909 O O . GLN B 1 41 ? 9.984 -20.453 -7.461 1 92.81 41 GLN B O 1
ATOM 1914 N N . LEU B 1 42 ? 10.188 -20.172 -5.266 1 94.44 42 LEU B N 1
ATOM 1915 C CA . LEU B 1 42 ? 9.562 -18.859 -5.312 1 94.44 42 LEU B CA 1
ATOM 1916 C C . LEU B 1 42 ? 10.414 -17.875 -6.125 1 94.44 42 LEU B C 1
ATOM 1918 O O . LEU B 1 42 ? 9.883 -17.141 -6.961 1 94.44 42 LEU B O 1
ATOM 1922 N N . LEU B 1 43 ? 11.719 -17.891 -5.848 1 94.44 43 LEU B N 1
ATOM 1923 C CA . LEU B 1 43 ? 12.609 -17 -6.59 1 94.44 43 LEU B CA 1
ATOM 1924 C C . LEU B 1 43 ? 12.508 -17.266 -8.086 1 94.44 43 LEU B C 1
ATOM 1926 O O . LEU B 1 43 ? 12.508 -16.328 -8.891 1 94.44 43 LEU B O 1
ATOM 1930 N N . LEU B 1 44 ? 12.406 -18.5 -8.445 1 92.5 44 LEU B N 1
ATOM 1931 C CA . LEU B 1 44 ? 12.273 -18.875 -9.852 1 92.5 44 LEU B CA 1
ATOM 1932 C C . LEU B 1 44 ? 10.969 -18.359 -10.43 1 92.5 44 LEU B C 1
ATOM 1934 O O . LEU B 1 44 ? 10.945 -17.812 -11.539 1 92.5 44 LEU B O 1
ATOM 1938 N N . LEU B 1 45 ? 9.938 -18.516 -9.734 1 93.75 45 LEU B N 1
ATOM 1939 C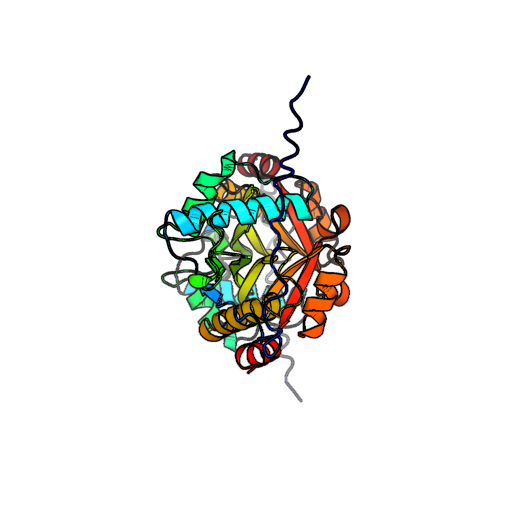 CA . LEU B 1 45 ? 8.633 -18.047 -10.203 1 93.75 45 LEU B CA 1
ATOM 1940 C C . LEU B 1 45 ? 8.609 -16.531 -10.328 1 93.75 45 LEU B C 1
ATOM 1942 O O . LEU B 1 45 ? 8.039 -15.992 -11.281 1 93.75 45 LEU B O 1
ATOM 1946 N N . PHE B 1 46 ? 9.172 -15.859 -9.312 1 94.5 46 PHE B N 1
ATOM 1947 C CA . PHE B 1 46 ? 9.25 -14.406 -9.383 1 94.5 46 PHE B CA 1
ATOM 1948 C C . PHE B 1 46 ? 9.977 -13.961 -10.648 1 94.5 46 PHE B C 1
ATOM 1950 O O . PHE B 1 46 ? 9.547 -13.023 -11.32 1 94.5 46 PHE B O 1
ATOM 1957 N N . THR B 1 47 ? 11.07 -14.672 -10.945 1 92.38 47 THR B N 1
ATOM 1958 C CA . THR B 1 47 ? 11.875 -14.344 -12.117 1 92.38 47 THR B CA 1
ATOM 1959 C C . THR B 1 47 ? 11.094 -14.602 -13.406 1 92.38 47 THR B C 1
ATOM 1961 O O . THR B 1 47 ? 11.094 -13.773 -14.312 1 92.38 47 THR B O 1
ATOM 1964 N N . HIS B 1 48 ? 10.398 -15.711 -13.492 1 90.12 48 HIS B N 1
ATOM 1965 C CA . HIS B 1 48 ? 9.594 -16.062 -14.656 1 90.12 48 HIS B CA 1
ATOM 1966 C C . HIS B 1 48 ? 8.469 -15.055 -14.875 1 90.12 48 HIS B C 1
ATOM 1968 O O . HIS B 1 48 ? 8.203 -14.641 -16 1 90.12 48 HIS B O 1
ATOM 1974 N N . ARG B 1 49 ? 7.836 -14.68 -13.805 1 90.75 49 ARG B N 1
ATOM 1975 C CA . ARG B 1 49 ? 6.781 -13.672 -13.867 1 90.75 49 ARG B CA 1
ATOM 1976 C C . ARG B 1 49 ? 7.305 -12.367 -14.469 1 90.75 49 ARG B C 1
ATOM 1978 O O . ARG B 1 49 ? 6.652 -11.758 -15.312 1 90.75 49 ARG B O 1
ATOM 1985 N N . GLY B 1 50 ? 8.453 -11.945 -13.984 1 90.25 50 GLY B N 1
ATOM 1986 C CA . GLY B 1 50 ? 9.062 -10.75 -14.539 1 90.25 50 GLY B CA 1
ATOM 1987 C C . GLY B 1 50 ? 9.336 -10.852 -16.031 1 90.25 50 GLY B C 1
ATOM 1988 O O . GLY B 1 50 ? 9.07 -9.914 -16.781 1 90.25 50 GLY B O 1
ATOM 1989 N N . LEU B 1 51 ? 9.828 -11.977 -16.438 1 87.81 51 LEU B N 1
ATOM 1990 C CA . LEU B 1 51 ? 10.133 -12.203 -17.844 1 87.81 51 LEU B CA 1
ATOM 1991 C C . LEU B 1 51 ? 8.875 -12.117 -18.703 1 87.81 51 LEU B C 1
ATOM 1993 O O . LEU B 1 51 ? 8.875 -11.492 -19.766 1 87.81 51 LEU B O 1
ATOM 1997 N N . VAL B 1 52 ? 7.887 -12.688 -18.188 1 86.31 52 VAL B N 1
ATOM 1998 C CA . VAL B 1 52 ? 6.637 -12.75 -18.938 1 86.31 52 VAL B CA 1
ATOM 1999 C C . VAL B 1 52 ? 5.992 -11.367 -19 1 86.31 52 VAL B C 1
ATOM 2001 O O . VAL B 1 52 ? 5.449 -10.961 -20.031 1 86.31 52 VAL B O 1
ATOM 2004 N N . SER B 1 53 ? 6.027 -10.641 -17.953 1 84.69 53 SER B N 1
ATOM 2005 C CA . SER B 1 53 ? 5.297 -9.383 -17.828 1 84.69 53 SER B CA 1
ATOM 2006 C C . SER B 1 53 ? 6.105 -8.211 -18.375 1 84.69 53 SER B C 1
ATOM 2008 O O . SER B 1 53 ? 5.562 -7.352 -19.062 1 84.69 53 SER B O 1
ATOM 2010 N N . ARG B 1 54 ? 7.426 -8.227 -18.047 1 84.38 54 ARG B N 1
ATOM 2011 C CA . ARG B 1 54 ? 8.242 -7.059 -18.359 1 84.38 54 ARG B CA 1
ATOM 2012 C C 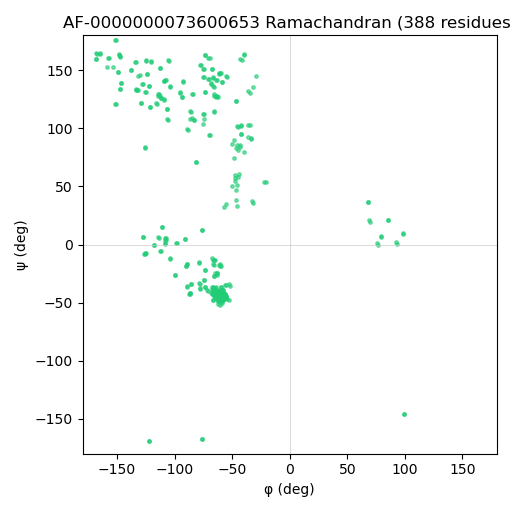. ARG B 1 54 ? 9.266 -7.383 -19.438 1 84.38 54 ARG B C 1
ATOM 2014 O O . ARG B 1 54 ? 9.977 -6.496 -19.922 1 84.38 54 ARG B O 1
ATOM 2021 N N . GLY B 1 55 ? 9.336 -8.633 -19.828 1 87.06 55 GLY B N 1
ATOM 2022 C CA . GLY B 1 55 ? 10.305 -9.047 -20.812 1 87.06 55 GLY B CA 1
ATOM 2023 C C . GLY B 1 55 ? 11.719 -9.148 -20.266 1 87.06 55 GLY B C 1
ATOM 2024 O O . GLY B 1 55 ? 12.672 -9.297 -21.031 1 87.06 55 GLY B O 1
ATOM 2025 N N . LEU B 1 56 ? 11.844 -8.867 -18.953 1 87.88 56 LEU B N 1
ATOM 2026 C CA . LEU B 1 56 ? 13.141 -8.961 -18.297 1 87.88 56 LEU B CA 1
ATOM 2027 C C . LEU B 1 56 ? 13.023 -9.75 -17 1 87.88 56 LEU B C 1
ATOM 2029 O O . LEU B 1 56 ? 12.023 -9.648 -16.281 1 87.88 56 LEU B O 1
ATOM 2033 N N . PRO B 1 57 ? 14.078 -10.477 -16.734 1 87.5 57 PRO B N 1
ATOM 2034 C CA . PRO B 1 57 ? 14.062 -11.164 -15.438 1 87.5 57 PRO B CA 1
ATOM 2035 C C . PRO B 1 57 ? 14.312 -10.227 -14.258 1 87.5 57 PRO B C 1
ATOM 2037 O O . PRO B 1 57 ? 14.984 -9.203 -14.414 1 87.5 57 PRO B O 1
ATOM 2040 N N . ARG B 1 58 ? 13.789 -10.555 -13.164 1 88.06 58 ARG B N 1
ATOM 2041 C CA . ARG B 1 58 ? 14.117 -9.844 -11.93 1 88.06 58 ARG B CA 1
ATOM 2042 C C . ARG B 1 58 ? 15.609 -9.922 -11.641 1 88.06 58 ARG B C 1
ATOM 2044 O O . ARG B 1 58 ? 16.219 -10.984 -11.789 1 88.06 58 ARG B O 1
ATOM 2051 N N . PRO B 1 59 ? 16.125 -8.828 -11.195 1 86.62 59 PRO B N 1
ATOM 2052 C CA . PRO B 1 59 ? 17.562 -8.867 -10.906 1 86.62 59 PRO B CA 1
ATOM 2053 C C . PRO B 1 59 ? 17.906 -9.844 -9.781 1 86.62 59 PRO B C 1
ATOM 2055 O O . PRO B 1 59 ? 17.375 -9.719 -8.672 1 86.62 59 PRO B O 1
ATOM 2058 N N . ALA B 1 60 ? 18.828 -10.727 -10.07 1 86.25 60 ALA B N 1
ATOM 2059 C CA . ALA B 1 60 ? 19.25 -11.727 -9.102 1 86.25 60 ALA B CA 1
ATOM 2060 C C . ALA B 1 60 ? 19.891 -11.078 -7.883 1 86.25 60 ALA B C 1
ATOM 2062 O O . ALA B 1 60 ? 19.906 -11.656 -6.793 1 86.25 60 ALA B O 1
ATOM 2063 N N . ALA B 1 61 ? 20.438 -9.922 -8.07 1 84.12 61 ALA B N 1
ATOM 2064 C CA . ALA B 1 61 ? 21.125 -9.195 -7.004 1 84.12 61 ALA B CA 1
ATOM 2065 C C . ALA B 1 61 ? 20.172 -8.883 -5.852 1 84.12 61 ALA B C 1
ATOM 2067 O O . ALA B 1 61 ? 20.609 -8.656 -4.719 1 84.12 61 ALA B O 1
ATOM 2068 N N . THR B 1 62 ? 18.891 -8.984 -6.098 1 90.5 62 THR B N 1
ATOM 2069 C CA . THR B 1 62 ? 17.906 -8.633 -5.078 1 90.5 62 THR B CA 1
ATOM 2070 C C . THR B 1 62 ? 17.406 -9.883 -4.367 1 90.5 62 THR B C 1
ATOM 2072 O O . THR B 1 62 ? 16.609 -9.789 -3.43 1 90.5 62 THR B O 1
ATOM 2075 N N . ASP B 1 63 ? 17.891 -11.094 -4.68 1 94.75 63 ASP B N 1
ATOM 2076 C CA . ASP B 1 63 ? 17.328 -12.352 -4.184 1 94.75 63 ASP B CA 1
ATOM 2077 C C . ASP B 1 63 ? 17.438 -12.438 -2.662 1 94.75 63 ASP B C 1
ATOM 2079 O O . ASP B 1 63 ? 16.469 -12.781 -1.982 1 94.75 63 ASP B O 1
ATOM 2083 N N . GLN B 1 64 ? 18.625 -12.141 -2.234 1 94.12 64 GLN B N 1
ATOM 2084 C CA . GLN B 1 64 ? 18.844 -12.273 -0.797 1 94.12 64 GLN B CA 1
ATOM 2085 C C . GLN B 1 64 ? 17.922 -11.336 -0.013 1 94.12 64 GLN B C 1
ATOM 2087 O O . GLN B 1 64 ? 17.297 -11.75 0.972 1 94.12 64 GLN B O 1
ATOM 2092 N N . GLU B 1 65 ? 17.859 -10.141 -0.391 1 94.69 65 GLU B N 1
ATOM 2093 C CA . GLU B 1 65 ? 16.984 -9.164 0.268 1 94.69 65 GLU B CA 1
ATOM 2094 C C . GLU B 1 65 ? 15.523 -9.578 0.174 1 94.69 65 GLU B C 1
ATOM 2096 O O . GLU B 1 65 ? 14.773 -9.453 1.144 1 94.69 65 GLU B O 1
ATOM 2101 N N . LEU B 1 66 ? 15.172 -10.047 -0.98 1 96 66 LEU B N 1
ATOM 2102 C CA . LEU B 1 66 ? 13.805 -10.5 -1.208 1 96 66 LEU B CA 1
ATOM 2103 C C . LEU B 1 66 ? 13.438 -11.617 -0.237 1 96 66 LEU B C 1
ATOM 2105 O O . LEU B 1 66 ? 12.359 -11.594 0.361 1 96 66 LEU B O 1
ATOM 2109 N N . LEU B 1 67 ? 14.289 -12.555 -0.075 1 96.12 67 LEU B N 1
ATOM 2110 C CA . LEU B 1 67 ? 14.031 -13.68 0.82 1 96.12 67 LEU B CA 1
ATOM 2111 C C . LEU B 1 67 ? 14.016 -13.227 2.275 1 96.12 67 LEU B C 1
ATOM 2113 O O . LEU B 1 67 ? 13.156 -13.656 3.053 1 96.12 67 LEU B O 1
ATOM 2117 N N . GLU B 1 68 ? 14.906 -12.375 2.666 1 95.38 68 GLU B N 1
ATOM 2118 C CA . GLU B 1 68 ? 14.945 -11.859 4.031 1 95.38 68 GLU B CA 1
ATOM 2119 C C . GLU B 1 68 ? 13.68 -11.07 4.359 1 95.38 68 GLU B C 1
ATOM 2121 O O . GLU B 1 68 ? 13.133 -11.195 5.457 1 95.38 68 GLU B O 1
ATOM 2126 N N . ASP B 1 69 ? 13.227 -10.312 3.426 1 96.25 69 ASP B N 1
ATOM 2127 C CA . ASP B 1 69 ? 12.055 -9.461 3.629 1 96.25 69 ASP B CA 1
ATOM 2128 C C . ASP B 1 69 ? 10.773 -10.289 3.65 1 96.25 69 ASP B C 1
ATOM 2130 O O . ASP B 1 69 ? 9.742 -9.836 4.148 1 96.25 69 ASP B O 1
ATOM 2134 N N . GLY B 1 70 ? 10.812 -11.414 3.104 1 97.06 70 GLY B N 1
ATOM 2135 C CA . GLY B 1 70 ? 9.617 -12.242 3.033 1 97.06 70 GLY B CA 1
ATOM 2136 C C . GLY B 1 70 ? 9.578 -13.328 4.094 1 97.06 70 GLY B C 1
ATOM 2137 O O . GLY B 1 70 ? 8.508 -13.773 4.492 1 97.06 70 GLY B O 1
ATOM 2138 N N . PHE B 1 71 ? 10.773 -13.758 4.566 1 96.62 71 PHE B N 1
ATOM 2139 C CA . PHE B 1 71 ? 10.812 -14.914 5.445 1 96.62 71 PHE B CA 1
ATOM 2140 C C . PHE B 1 71 ? 11.57 -14.602 6.727 1 96.62 71 PHE B C 1
ATOM 2142 O O . PHE B 1 71 ? 11.805 -15.492 7.551 1 96.62 71 PHE B O 1
ATOM 2149 N N . GLY B 1 72 ? 11.953 -13.406 6.961 1 92.69 72 GLY B N 1
ATOM 2150 C CA . GLY B 1 72 ? 12.609 -13.008 8.195 1 92.69 72 GLY B CA 1
ATOM 2151 C C . GLY B 1 72 ? 11.648 -12.875 9.367 1 92.69 72 GLY B C 1
ATOM 2152 O O . GLY B 1 72 ? 10.492 -13.297 9.273 1 92.69 72 GLY B O 1
ATOM 2153 N N . GLU B 1 73 ? 12.047 -12.281 10.492 1 90.75 73 GLU B N 1
ATOM 2154 C CA . GLU B 1 73 ? 11.281 -12.148 11.727 1 90.75 73 GLU B CA 1
ATOM 2155 C C . GLU B 1 73 ? 10.07 -11.234 11.539 1 90.75 73 GLU B C 1
ATOM 2157 O O . GLU B 1 73 ? 9.008 -11.477 12.109 1 90.75 73 GLU B O 1
ATOM 2162 N N . HIS B 1 74 ? 10.211 -10.164 10.734 1 90.62 74 HIS B N 1
ATOM 2163 C CA . HIS B 1 74 ? 9.141 -9.227 10.422 1 90.62 74 HIS B CA 1
ATOM 2164 C C . HIS B 1 74 ? 8.961 -9.094 8.914 1 90.62 74 HIS B C 1
ATOM 2166 O O . HIS B 1 74 ? 9.461 -8.148 8.297 1 90.62 74 HIS B O 1
ATOM 2172 N N . PRO B 1 75 ? 8.234 -10.016 8.453 1 95.75 75 PRO B N 1
ATOM 2173 C CA . PRO B 1 75 ? 8.117 -10.023 6.992 1 95.75 75 PRO B CA 1
ATOM 2174 C C . PRO B 1 75 ? 7.375 -8.797 6.453 1 95.75 75 PRO B C 1
ATOM 2176 O O . PRO B 1 75 ? 6.41 -8.336 7.066 1 95.75 75 PRO B O 1
ATOM 2179 N N . PHE B 1 76 ? 7.824 -8.336 5.324 1 96.94 76 PHE B N 1
ATOM 2180 C CA . PHE B 1 76 ? 7.203 -7.207 4.645 1 96.94 76 PHE B CA 1
ATOM 2181 C C . PHE B 1 76 ? 6.121 -7.684 3.68 1 96.94 76 PHE B C 1
ATOM 2183 O O . PHE B 1 76 ? 5.285 -6.895 3.238 1 96.94 76 PHE B O 1
ATOM 2190 N N . TYR B 1 77 ? 6.234 -8.922 3.373 1 98.19 77 TYR B N 1
ATOM 2191 C CA . TYR B 1 77 ? 5.219 -9.516 2.512 1 98.19 77 TYR B CA 1
ATOM 2192 C C . TYR B 1 77 ? 5.008 -10.984 2.852 1 98.19 77 TYR B C 1
ATOM 2194 O O . TYR B 1 77 ? 5.801 -11.578 3.59 1 98.19 77 TYR B O 1
ATOM 2202 N N . HIS B 1 78 ? 3.893 -11.523 2.379 1 98.31 78 HIS B N 1
ATOM 2203 C CA . HIS B 1 78 ? 3.543 -12.938 2.471 1 98.31 78 HIS B CA 1
ATOM 2204 C C . HIS B 1 78 ? 3.234 -13.516 1.095 1 98.31 78 HIS B C 1
ATOM 2206 O O . HIS B 1 78 ? 2.941 -12.773 0.154 1 98.31 78 HIS B O 1
ATOM 2212 N N . CYS B 1 79 ? 3.35 -14.836 1.019 1 98.44 79 CYS B N 1
ATOM 2213 C CA . CYS B 1 79 ? 3.006 -15.492 -0.239 1 98.44 79 CYS B CA 1
ATOM 2214 C C . CYS B 1 79 ? 2.102 -16.688 0.001 1 98.44 79 CYS B C 1
ATOM 2216 O O . CYS B 1 79 ? 2.316 -17.453 0.944 1 98.44 79 CYS B O 1
ATOM 2218 N N . LEU B 1 80 ? 1.037 -16.781 -0.775 1 98.62 80 LEU B N 1
ATOM 2219 C CA . LEU B 1 80 ? 0.341 -18.047 -1.013 1 98.62 80 LEU B CA 1
ATOM 2220 C C . LEU B 1 80 ? 0.871 -18.734 -2.268 1 98.62 80 LEU B C 1
ATOM 2222 O O . LEU B 1 80 ? 1.146 -18.078 -3.271 1 98.62 80 LEU B O 1
ATOM 2226 N N . VAL B 1 81 ? 1.001 -20.062 -2.193 1 97.88 81 VAL B N 1
ATOM 2227 C CA . VAL B 1 81 ? 1.533 -20.797 -3.34 1 97.88 81 VAL B CA 1
ATOM 2228 C C . VAL B 1 81 ? 0.596 -21.938 -3.701 1 97.88 81 VAL B C 1
ATOM 2230 O O . VAL B 1 81 ? 0.024 -22.578 -2.82 1 97.88 81 VAL B O 1
ATOM 2233 N N . ALA B 1 82 ? 0.405 -22.094 -4.98 1 97.38 82 ALA B N 1
ATOM 2234 C CA . ALA B 1 82 ? -0.25 -23.297 -5.508 1 97.38 82 ALA B CA 1
ATOM 2235 C C . ALA B 1 82 ? 0.753 -24.422 -5.715 1 97.38 82 ALA B C 1
ATOM 2237 O O . ALA B 1 82 ? 1.611 -24.344 -6.598 1 97.38 82 ALA B O 1
ATOM 2238 N N . GLU B 1 83 ? 0.598 -25.422 -4.988 1 93.81 83 GLU B N 1
ATOM 2239 C CA . GLU B 1 83 ? 1.566 -26.516 -4.988 1 93.81 83 GLU B CA 1
ATOM 2240 C C . GLU B 1 83 ? 0.955 -27.797 -5.551 1 93.81 83 GLU B C 1
ATOM 2242 O O . GLU B 1 83 ? -0.098 -28.234 -5.09 1 93.81 83 GLU B O 1
ATOM 2247 N N . LEU B 1 84 ? 1.69 -28.359 -6.484 1 90.25 84 LEU B N 1
ATOM 2248 C CA . LEU B 1 84 ? 1.243 -29.625 -7.055 1 90.25 84 LEU B CA 1
ATOM 2249 C C . LEU B 1 84 ? 1.318 -30.75 -6.023 1 90.25 84 LEU B C 1
ATOM 2251 O O . LEU B 1 84 ? 2.176 -30.719 -5.137 1 90.25 84 LEU B O 1
ATOM 2255 N N . PRO B 1 85 ? 0.427 -31.703 -6.223 1 85.38 85 PRO B N 1
ATOM 2256 C CA . PRO B 1 85 ? 0.571 -32.906 -5.387 1 85.38 85 PRO B CA 1
ATOM 2257 C C . PRO B 1 85 ? 1.905 -33.594 -5.602 1 85.38 85 PRO B C 1
ATOM 2259 O O . PRO B 1 85 ? 2.451 -33.594 -6.707 1 85.38 85 PRO B O 1
ATOM 2262 N N . LYS B 1 86 ? 2.377 -34.188 -4.508 1 81.19 86 LYS B N 1
ATOM 2263 C CA . LYS B 1 86 ? 3.699 -34.812 -4.52 1 81.19 86 LYS B CA 1
ATOM 2264 C C . LYS B 1 86 ? 3.842 -35.781 -5.684 1 81.19 86 LYS B C 1
ATOM 2266 O O . LYS B 1 86 ? 4.914 -35.906 -6.281 1 81.19 86 LYS B O 1
ATOM 2271 N N . GLU B 1 87 ? 2.756 -36.469 -6.02 1 79.75 87 GLU B N 1
ATOM 2272 C CA . GLU B 1 87 ? 2.77 -37.469 -7.074 1 79.75 87 GLU B CA 1
ATOM 2273 C C . GLU B 1 87 ? 3.029 -36.844 -8.438 1 79.75 87 GLU B C 1
ATOM 2275 O O . GLU B 1 87 ? 3.432 -37.531 -9.383 1 79.75 87 GLU B O 1
ATOM 2280 N N . GLN B 1 88 ? 2.838 -35.562 -8.477 1 79.12 88 GLN B N 1
ATOM 2281 C CA . GLN B 1 88 ? 2.957 -34.875 -9.75 1 79.12 88 GLN B CA 1
ATOM 2282 C C . GLN B 1 88 ? 4.234 -34.031 -9.805 1 79.12 88 GLN B C 1
ATOM 2284 O O . GLN B 1 88 ? 4.43 -33.25 -10.734 1 79.12 88 GLN B O 1
ATOM 2289 N N . TRP B 1 89 ? 5 -34.188 -8.75 1 75 89 TRP B N 1
ATOM 2290 C CA . TRP B 1 89 ? 6.25 -33.438 -8.734 1 75 89 TRP B CA 1
ATOM 2291 C C . TRP B 1 89 ? 7.191 -33.906 -9.836 1 75 89 TRP B C 1
ATOM 2293 O O . TRP B 1 89 ? 7.336 -35.125 -10.062 1 75 89 TRP B O 1
ATOM 2303 N N . SER B 1 90 ? 7.426 -32.969 -10.812 1 64.62 90 SER B N 1
ATOM 2304 C CA . SER B 1 90 ? 8.391 -33.344 -11.836 1 64.62 90 SER B CA 1
ATOM 2305 C C . SER B 1 90 ? 9.805 -33.406 -11.273 1 64.62 90 SER B C 1
ATOM 2307 O O . SER B 1 90 ? 10.078 -32.844 -10.211 1 64.62 90 SER B O 1
ATOM 2309 N N . SER B 1 91 ? 10.578 -34.125 -12.062 1 57.34 91 SER B N 1
ATOM 2310 C CA . SER B 1 91 ? 12 -34.25 -11.75 1 57.34 91 SER B CA 1
ATOM 2311 C C . SER B 1 91 ? 12.672 -32.906 -11.648 1 57.34 91 SER B C 1
ATOM 2313 O O . SER B 1 91 ? 13.695 -32.75 -10.977 1 57.34 91 SER B O 1
ATOM 2315 N N . GLU B 1 92 ? 12.125 -31.969 -12.562 1 57 92 GLU B N 1
ATOM 2316 C CA . GLU B 1 92 ? 12.797 -30.672 -12.523 1 57 92 GLU B CA 1
ATOM 2317 C C . GLU B 1 92 ? 12.367 -29.875 -11.297 1 57 92 GLU B C 1
ATOM 2319 O O . GLU B 1 92 ? 12.797 -28.734 -11.117 1 57 92 GLU B O 1
ATOM 2324 N N . GLU B 1 93 ? 11.695 -30.594 -10.398 1 60.28 93 GLU B N 1
ATOM 2325 C CA . GLU B 1 93 ? 11.508 -30.188 -9.016 1 60.28 93 GLU B CA 1
ATOM 2326 C C . GLU B 1 93 ? 10.562 -29 -8.914 1 60.28 93 GLU B C 1
ATOM 2328 O O . GLU B 1 93 ? 10.648 -28.203 -7.969 1 60.28 93 GLU B O 1
ATOM 2333 N N . HIS B 1 94 ? 9.766 -28.828 -10.047 1 69.94 94 HIS B N 1
ATOM 2334 C CA . HIS B 1 94 ? 8.844 -27.719 -9.812 1 69.94 94 HIS B CA 1
ATOM 2335 C C . HIS B 1 94 ? 7.59 -28.188 -9.086 1 69.94 94 HIS B C 1
ATOM 2337 O O . HIS B 1 94 ? 6.84 -29.016 -9.609 1 69.94 94 HIS B O 1
ATOM 2343 N N . SER B 1 95 ? 7.473 -27.812 -7.855 1 85.38 95 SER B N 1
ATOM 2344 C CA . SER B 1 95 ? 6.293 -28.203 -7.09 1 85.38 95 SER B CA 1
ATOM 2345 C C . SER B 1 95 ? 5.324 -27.031 -6.941 1 85.38 95 SER B C 1
ATOM 2347 O O . SER B 1 95 ? 4.141 -27.234 -6.652 1 85.38 95 SER B O 1
ATOM 2349 N N . ILE B 1 96 ? 5.758 -25.859 -7.27 1 93.31 96 ILE B N 1
ATOM 2350 C CA . ILE B 1 96 ? 4.891 -24.688 -7.164 1 93.31 96 ILE B CA 1
ATOM 2351 C C . ILE B 1 96 ? 4.609 -24.125 -8.555 1 93.31 96 ILE B C 1
ATOM 2353 O O . ILE B 1 96 ? 5.531 -23.906 -9.344 1 93.31 96 ILE B O 1
ATOM 2357 N N . VAL B 1 97 ? 3.328 -23.922 -8.906 1 94.5 97 VAL B N 1
ATOM 2358 C CA . VAL B 1 97 ? 2.984 -23.562 -10.281 1 94.5 97 VAL B CA 1
ATOM 2359 C C . VAL B 1 97 ? 2.318 -22.188 -10.297 1 94.5 97 VAL B C 1
ATOM 2361 O O . VAL B 1 97 ? 1.944 -21.688 -11.359 1 94.5 97 VAL B O 1
ATOM 2364 N N . GLY B 1 98 ? 2.123 -21.516 -9.172 1 96.88 98 GLY B N 1
ATOM 2365 C CA . GLY B 1 98 ? 1.548 -20.188 -9.031 1 96.88 98 GLY B CA 1
ATOM 2366 C C . GLY B 1 98 ? 1.736 -19.594 -7.648 1 96.88 98 GLY B C 1
ATOM 2367 O O . GLY B 1 98 ? 2.096 -20.297 -6.707 1 96.88 98 GLY B O 1
ATOM 2368 N N . PHE B 1 99 ? 1.521 -18.266 -7.605 1 98.19 99 PHE B N 1
ATOM 2369 C CA . PHE B 1 99 ? 1.654 -17.625 -6.305 1 98.19 99 PHE B CA 1
ATOM 2370 C C . PHE B 1 99 ? 0.873 -16.312 -6.273 1 98.19 99 PHE B C 1
ATOM 2372 O O . PHE B 1 99 ? 0.485 -15.789 -7.316 1 98.19 99 PHE B O 1
ATOM 2379 N N . ALA B 1 100 ? 0.6 -15.875 -5.113 1 98.62 100 ALA B N 1
ATOM 2380 C CA . ALA B 1 100 ? 0.151 -14.516 -4.812 1 98.62 100 ALA B CA 1
ATOM 2381 C C . ALA B 1 100 ? 0.99 -13.898 -3.699 1 98.62 100 ALA B C 1
ATOM 2383 O O . ALA B 1 100 ? 1.154 -14.492 -2.631 1 98.62 100 ALA B O 1
ATOM 2384 N N . MET B 1 101 ? 1.604 -12.805 -3.994 1 98.62 101 MET B N 1
ATOM 2385 C CA . MET B 1 101 ? 2.309 -12.016 -2.988 1 98.62 101 MET B CA 1
ATOM 2386 C C . MET B 1 101 ? 1.42 -10.898 -2.449 1 98.62 101 MET B C 1
ATOM 2388 O O . MET B 1 101 ? 0.795 -10.172 -3.221 1 98.62 101 MET B O 1
ATOM 2392 N N . TYR B 1 102 ? 1.354 -10.797 -1.089 1 98.88 102 TYR B N 1
ATOM 2393 C CA . TYR B 1 102 ? 0.455 -9.797 -0.521 1 98.88 102 TYR B CA 1
ATOM 2394 C C . TYR B 1 102 ? 1.012 -9.242 0.786 1 98.88 102 TYR B C 1
ATOM 2396 O O . TYR B 1 102 ? 1.938 -9.812 1.365 1 98.88 102 TYR B O 1
ATOM 2404 N N . TYR B 1 103 ? 0.525 -8.125 1.194 1 98.69 103 TYR B N 1
ATOM 2405 C CA . TYR B 1 103 ? 0.755 -7.508 2.494 1 98.69 103 TYR B CA 1
ATOM 2406 C C . TYR B 1 103 ? -0.438 -6.656 2.914 1 98.69 103 TYR B C 1
ATOM 2408 O O . TYR B 1 103 ? -1.433 -6.574 2.191 1 98.69 103 TYR B O 1
ATOM 2416 N N . PHE B 1 104 ? -0.384 -6.105 4.109 1 98.12 104 PHE B N 1
ATOM 2417 C CA . PHE B 1 104 ? -1.498 -5.32 4.629 1 98.12 104 PHE B CA 1
ATOM 2418 C C . PHE B 1 104 ? -1.187 -3.83 4.566 1 98.12 104 PHE B C 1
ATOM 2420 O O . PHE B 1 104 ? -0.058 -3.414 4.836 1 98.12 104 PHE B O 1
ATOM 2427 N N . THR B 1 105 ? -2.109 -3.082 4.145 1 98.44 105 THR B N 1
ATOM 2428 C CA . THR B 1 105 ? -2.053 -1.625 4.145 1 98.44 105 THR B CA 1
ATOM 2429 C C . THR B 1 105 ? -3.211 -1.038 4.945 1 98.44 105 THR B C 1
ATOM 2431 O O . THR B 1 105 ? -3.873 -1.751 5.703 1 98.44 105 THR B O 1
ATOM 2434 N N . TYR B 1 106 ? -3.359 0.283 4.801 1 98.25 106 TYR B N 1
ATOM 2435 C CA . TYR B 1 106 ? -4.324 0.902 5.707 1 98.25 106 TYR B CA 1
ATOM 2436 C C . TYR B 1 106 ? -5.031 2.07 5.031 1 98.25 106 TYR B C 1
ATOM 2438 O O . TYR B 1 106 ? -4.406 2.852 4.309 1 98.25 106 TYR B O 1
ATOM 2446 N N . ASP B 1 107 ? -6.266 2.193 5.242 1 96.25 107 ASP B N 1
ATOM 2447 C CA . ASP B 1 107 ? -7.137 3.307 4.875 1 96.25 107 ASP B CA 1
ATOM 2448 C C . ASP B 1 107 ? -7.805 3.91 6.109 1 96.25 107 ASP B C 1
ATOM 2450 O O . ASP B 1 107 ? -8.57 3.234 6.797 1 96.25 107 ASP B O 1
ATOM 2454 N N . PRO B 1 108 ? -7.551 5.145 6.383 1 94.56 108 PRO B N 1
ATOM 2455 C CA . PRO B 1 108 ? -8.055 5.711 7.633 1 94.56 108 PRO B CA 1
ATOM 2456 C C . PRO B 1 108 ? -9.586 5.773 7.676 1 94.56 108 PRO B C 1
ATOM 2458 O O . PRO B 1 108 ? -10.164 6.012 8.734 1 94.56 108 PRO B O 1
ATOM 2461 N N . TRP B 1 109 ? -10.273 5.59 6.57 1 93.06 109 TRP B N 1
ATOM 2462 C CA . TRP B 1 109 ? -11.734 5.641 6.527 1 93.06 109 TRP B CA 1
ATOM 2463 C C . TRP B 1 109 ? -12.336 4.266 6.789 1 93.06 109 TRP B C 1
ATOM 2465 O O . TRP B 1 109 ? -13.375 4.148 7.445 1 93.06 109 TRP B O 1
ATOM 2475 N N . ILE B 1 110 ? -11.656 3.24 6.301 1 94.44 110 ILE B N 1
ATOM 2476 C CA . ILE B 1 110 ? -12.336 1.949 6.336 1 94.44 110 ILE B CA 1
ATOM 2477 C C . ILE B 1 110 ? -11.453 0.92 7.035 1 94.44 110 ILE B C 1
ATOM 2479 O O . ILE B 1 110 ? -11.883 -0.208 7.289 1 94.44 110 ILE B O 1
ATOM 2483 N N . GLY B 1 111 ? -10.219 1.293 7.316 1 95.94 111 GLY B N 1
ATOM 2484 C CA . GLY B 1 111 ? -9.375 0.428 8.133 1 95.94 111 GLY B CA 1
ATOM 2485 C C . GLY B 1 111 ? -8.406 -0.406 7.312 1 95.94 111 GLY B C 1
ATOM 2486 O O . GLY B 1 111 ? -7.902 0.051 6.285 1 95.94 111 GLY B O 1
ATOM 2487 N N . LYS B 1 112 ? -8.148 -1.62 7.781 1 97.12 112 LYS B N 1
ATOM 2488 C CA . LYS B 1 112 ? -7.125 -2.508 7.23 1 97.12 112 LYS B CA 1
ATOM 2489 C C . LYS B 1 112 ? -7.512 -2.994 5.836 1 97.12 112 LYS B C 1
ATOM 2491 O O . LYS B 1 112 ? -8.672 -3.336 5.594 1 97.12 112 LYS B O 1
ATOM 2496 N N . LEU B 1 113 ? -6.539 -3.025 4.992 1 98.62 113 LEU B N 1
ATOM 2497 C CA . LEU B 1 113 ? -6.703 -3.551 3.639 1 98.62 113 LEU B CA 1
ATOM 2498 C C . LEU B 1 113 ? -5.703 -4.672 3.367 1 98.62 113 LEU B C 1
ATOM 2500 O O . LEU B 1 113 ? -4.613 -4.688 3.941 1 98.62 113 LEU B O 1
ATOM 2504 N N . LEU B 1 114 ? -6.121 -5.621 2.572 1 98.88 114 LEU B N 1
ATOM 2505 C CA . LEU B 1 114 ? -5.164 -6.535 1.955 1 98.88 114 LEU B CA 1
ATOM 2506 C C . LEU B 1 114 ? -4.754 -6.039 0.573 1 98.88 114 LEU B C 1
ATOM 2508 O O . LEU B 1 114 ? -5.605 -5.715 -0.255 1 98.88 114 LEU B O 1
ATOM 2512 N N . TYR B 1 115 ? -3.441 -5.926 0.378 1 98.94 115 TYR B N 1
ATOM 2513 C CA . TYR B 1 115 ? -2.928 -5.484 -0.915 1 98.94 115 TYR B CA 1
ATOM 2514 C C . TYR B 1 115 ? -2.307 -6.648 -1.679 1 98.94 115 TYR B C 1
ATOM 2516 O O . TYR B 1 115 ? -1.334 -7.25 -1.22 1 98.94 115 TYR B O 1
ATOM 2524 N N . LEU B 1 116 ? -2.875 -6.973 -2.785 1 98.88 116 LEU B N 1
ATOM 2525 C CA . LEU B 1 116 ? -2.318 -7.984 -3.678 1 98.88 116 LEU B CA 1
ATOM 2526 C C . LEU B 1 116 ? -1.248 -7.379 -4.582 1 98.88 116 LEU B C 1
ATOM 2528 O O . LEU B 1 116 ? -1.564 -6.672 -5.543 1 98.88 116 LEU B O 1
ATOM 2532 N N . GLU B 1 117 ? -0.018 -7.676 -4.355 1 98.38 117 GLU B N 1
ATOM 2533 C CA . GLU B 1 117 ? 1.121 -7.059 -5.027 1 98.38 117 GLU B CA 1
ATOM 2534 C C . GLU B 1 117 ? 1.441 -7.77 -6.34 1 98.38 117 GLU B C 1
ATOM 2536 O O . GLU B 1 117 ? 1.807 -7.129 -7.324 1 98.38 117 GLU B O 1
ATOM 2541 N N . ASP B 1 118 ? 1.391 -9.039 -6.285 1 97.19 118 ASP B N 1
ATOM 2542 C CA . ASP B 1 118 ? 1.738 -9.836 -7.457 1 97.19 118 ASP B CA 1
ATOM 2543 C C . ASP B 1 118 ? 0.939 -11.141 -7.492 1 97.19 118 ASP B C 1
ATOM 2545 O O . ASP B 1 118 ? 0.571 -11.672 -6.445 1 97.19 118 ASP B O 1
ATOM 2549 N N . PHE B 1 119 ? 0.693 -11.555 -8.656 1 97.25 119 PHE B N 1
ATOM 2550 C CA . PHE B 1 119 ? -0.161 -12.711 -8.906 1 97.25 119 PHE B CA 1
ATOM 2551 C C . PHE B 1 119 ? 0.236 -13.414 -10.195 1 97.25 119 PHE B C 1
ATOM 2553 O O . PHE B 1 119 ? 0.223 -12.805 -11.266 1 97.25 119 PHE B O 1
ATOM 2560 N N . TYR B 1 120 ? 0.599 -14.727 -10.023 1 96.69 120 TYR B N 1
ATOM 2561 C CA . TYR B 1 120 ? 1.12 -15.422 -11.195 1 96.69 120 TYR B CA 1
ATOM 2562 C C . TYR B 1 120 ? 0.742 -16.906 -11.164 1 96.69 120 TYR B C 1
ATOM 2564 O O . TYR B 1 120 ? 0.823 -17.547 -10.117 1 96.69 120 TYR B O 1
ATOM 2572 N N . VAL B 1 121 ? 0.275 -17.375 -12.281 1 95.75 121 VAL B N 1
ATOM 2573 C CA . VAL B 1 121 ? 0.105 -18.797 -12.562 1 95.75 121 VAL B CA 1
ATOM 2574 C C . VAL B 1 121 ? 0.834 -19.172 -13.859 1 95.75 121 VAL B C 1
ATOM 2576 O O . VAL B 1 121 ? 0.694 -18.484 -14.867 1 95.75 121 VAL B O 1
ATOM 2579 N N . MET B 1 122 ? 1.599 -20.203 -13.82 1 93.62 122 MET B N 1
ATOM 2580 C CA . MET B 1 122 ? 2.316 -20.656 -15.008 1 93.62 122 MET B CA 1
ATOM 2581 C C . MET B 1 122 ? 1.353 -20.891 -16.172 1 93.62 122 MET B C 1
ATOM 2583 O O . MET B 1 122 ? 0.252 -21.406 -15.969 1 93.62 122 MET B O 1
ATOM 2587 N N . ALA B 1 123 ? 1.847 -20.578 -17.297 1 92.69 123 ALA B N 1
ATOM 2588 C CA . ALA B 1 123 ? 1.012 -20.578 -18.5 1 92.69 123 ALA B CA 1
ATOM 2589 C C . ALA B 1 123 ? 0.335 -21.922 -18.703 1 92.69 123 ALA B C 1
ATOM 2591 O O . ALA B 1 123 ? -0.865 -22 -18.969 1 92.69 123 ALA B O 1
ATOM 2592 N N . GLU B 1 124 ? 1.083 -23.016 -18.531 1 90.88 124 GLU B N 1
ATOM 2593 C CA . GLU B 1 124 ? 0.596 -24.375 -18.781 1 90.88 124 GLU B CA 1
ATOM 2594 C C . GLU B 1 124 ? -0.491 -24.766 -17.797 1 90.88 124 GLU B C 1
ATOM 2596 O O . GLU B 1 124 ? -1.221 -25.734 -18.016 1 90.88 124 GLU B O 1
ATOM 2601 N N . TYR B 1 125 ? -0.648 -24.047 -16.781 1 92.5 125 TYR B N 1
ATOM 2602 C CA . TYR B 1 125 ? -1.59 -24.422 -15.727 1 92.5 125 TYR B CA 1
ATOM 2603 C C . TYR B 1 125 ? -2.742 -23.438 -15.648 1 92.5 125 TYR B C 1
ATOM 2605 O O . TYR B 1 125 ? -3.535 -23.469 -14.703 1 92.5 125 TYR B O 1
ATOM 2613 N N . ARG B 1 126 ? -2.844 -22.516 -16.516 1 93.25 126 ARG B N 1
ATOM 2614 C CA . ARG B 1 126 ? -3.93 -21.531 -16.547 1 93.25 126 ARG B CA 1
ATOM 2615 C C . ARG B 1 126 ? -5.207 -22.156 -17.109 1 93.25 126 ARG B C 1
ATOM 2617 O O . ARG B 1 126 ? -5.156 -23.156 -17.812 1 93.25 126 ARG B O 1
ATOM 2624 N N . GLY B 1 127 ? -6.312 -21.562 -16.703 1 91.75 127 GLY B N 1
ATOM 2625 C CA . GLY B 1 127 ? -7.598 -22.062 -17.172 1 91.75 127 GLY B CA 1
ATOM 2626 C C . GLY B 1 127 ? -8.07 -23.297 -16.422 1 91.75 127 GLY B C 1
ATOM 2627 O O . GLY B 1 127 ? -9.07 -23.906 -16.812 1 91.75 127 GLY B O 1
ATOM 2628 N N . LEU B 1 128 ? -7.363 -23.672 -15.398 1 92.81 128 LEU B N 1
ATOM 2629 C CA . LEU B 1 128 ? -7.688 -24.875 -14.641 1 92.81 128 LEU B CA 1
ATOM 2630 C C . LEU B 1 128 ? -8.273 -24.516 -13.281 1 92.81 128 LEU B C 1
ATOM 2632 O O . LEU B 1 128 ? -8.469 -25.391 -12.438 1 92.81 128 LEU B O 1
ATOM 2636 N N . GLY B 1 129 ? -8.492 -23.234 -12.992 1 93.81 129 GLY B N 1
ATOM 2637 C CA . GLY B 1 129 ? -9.117 -22.797 -11.75 1 93.81 129 GLY B CA 1
ATOM 2638 C C . GLY B 1 129 ? -8.117 -22.484 -10.656 1 93.81 129 GLY B C 1
ATOM 2639 O O . GLY B 1 129 ? -8.508 -22.125 -9.547 1 93.81 129 GLY B O 1
ATOM 2640 N N . ILE B 1 130 ? -6.887 -22.578 -10.906 1 95.31 130 ILE B N 1
ATOM 2641 C CA . ILE B 1 130 ? -5.848 -22.375 -9.906 1 95.31 130 ILE B CA 1
ATOM 2642 C C . ILE B 1 130 ? -5.859 -20.922 -9.438 1 95.31 130 ILE B C 1
ATOM 2644 O O . ILE B 1 130 ? -5.777 -20.641 -8.242 1 95.31 130 ILE B O 1
ATOM 2648 N N . GLY B 1 131 ? -5.992 -19.969 -10.406 1 96.12 131 GLY B N 1
ATOM 2649 C CA . GLY B 1 131 ? -6.09 -18.562 -10.047 1 96.12 131 GLY B CA 1
ATOM 2650 C C . GLY B 1 131 ? -7.262 -18.266 -9.125 1 96.12 131 GLY B C 1
ATOM 2651 O O . GLY B 1 131 ? -7.125 -17.531 -8.156 1 96.12 131 GLY B O 1
ATOM 2652 N N . SER B 1 132 ? -8.359 -18.875 -9.445 1 96 132 SER B N 1
ATOM 2653 C CA . SER B 1 132 ? -9.555 -18.703 -8.625 1 96 132 SER B CA 1
ATOM 2654 C C . SER B 1 132 ? -9.344 -19.266 -7.219 1 96 132 SER B C 1
ATOM 2656 O O . SER B 1 132 ? -9.766 -18.656 -6.234 1 96 132 SER B O 1
ATOM 2658 N N . GLU B 1 133 ? -8.719 -20.375 -7.152 1 96.5 133 GLU B N 1
ATOM 2659 C CA . GLU B 1 133 ? -8.445 -20.984 -5.855 1 96.5 133 GLU B CA 1
ATOM 2660 C C . GLU B 1 133 ? -7.508 -20.109 -5.02 1 96.5 133 GLU B C 1
ATOM 2662 O O . GLU B 1 133 ? -7.707 -19.953 -3.812 1 96.5 133 GLU B O 1
ATOM 2667 N N . ILE B 1 134 ? -6.492 -19.547 -5.613 1 97.69 134 ILE B N 1
ATOM 2668 C CA . ILE B 1 134 ? -5.566 -18.672 -4.914 1 97.69 134 ILE B CA 1
ATOM 2669 C C . ILE B 1 134 ? -6.32 -17.453 -4.383 1 97.69 134 ILE B C 1
ATOM 2671 O O . ILE B 1 134 ? -6.16 -17.062 -3.223 1 97.69 134 ILE B O 1
ATOM 2675 N N . LEU B 1 135 ? -7.188 -16.859 -5.23 1 98.06 135 LEU B N 1
ATOM 2676 C CA . LEU B 1 135 ? -7.938 -15.68 -4.824 1 98.06 135 LEU B CA 1
ATOM 2677 C C . LEU B 1 135 ? -8.922 -16.016 -3.707 1 98.06 135 LEU B C 1
ATOM 2679 O O . LEU B 1 135 ? -9.164 -15.188 -2.824 1 98.06 135 LEU B O 1
ATOM 2683 N N . LYS B 1 136 ? -9.484 -17.172 -3.801 1 97.88 136 LYS B N 1
ATOM 2684 C CA . LYS B 1 136 ? -10.352 -17.625 -2.719 1 97.88 136 LYS B CA 1
ATOM 2685 C C . LYS B 1 136 ? -9.602 -17.688 -1.394 1 97.88 136 LYS B C 1
ATOM 2687 O O . LYS B 1 136 ? -10.07 -17.156 -0.384 1 97.88 136 LYS B O 1
ATOM 2692 N N . ASN B 1 137 ? -8.484 -18.281 -1.401 1 98.38 137 ASN B N 1
ATOM 2693 C CA . ASN B 1 137 ? -7.672 -18.375 -0.191 1 98.38 137 ASN B CA 1
ATOM 2694 C C . ASN B 1 137 ? -7.238 -17 0.294 1 98.38 137 ASN B C 1
ATOM 2696 O O . ASN B 1 137 ? -7.227 -16.734 1.498 1 98.38 137 ASN B O 1
ATOM 2700 N N . LEU B 1 138 ? -6.887 -16.141 -0.626 1 98.69 138 LEU B N 1
ATOM 2701 C CA . LEU B 1 138 ? -6.527 -14.766 -0.275 1 98.69 138 LEU B CA 1
ATOM 2702 C C . LEU B 1 138 ? -7.707 -14.039 0.37 1 98.69 138 LEU B C 1
ATOM 2704 O O . LEU B 1 138 ? -7.527 -13.289 1.331 1 98.69 138 LEU B O 1
ATOM 2708 N N . SER B 1 139 ? -8.852 -14.25 -0.189 1 98.75 139 SER B N 1
ATOM 2709 C CA . SER B 1 139 ? -10.055 -13.656 0.38 1 98.75 139 SER B CA 1
ATOM 2710 C C . SER B 1 139 ? -10.305 -14.164 1.795 1 98.75 139 SER B C 1
ATOM 2712 O O . SER B 1 139 ? -10.727 -13.406 2.67 1 98.75 139 SER B O 1
ATOM 2714 N N . GLN B 1 140 ? -10.078 -15.398 2.012 1 98.75 140 GLN B N 1
ATOM 2715 C CA . GLN B 1 140 ? -10.203 -15.961 3.352 1 98.75 140 GLN B CA 1
ATOM 2716 C C . GLN B 1 140 ? -9.219 -15.305 4.316 1 98.75 140 GLN B C 1
ATOM 2718 O O . GLN B 1 140 ? -9.57 -15.016 5.465 1 98.75 140 GLN B O 1
ATOM 2723 N N . VAL B 1 141 ? -8.023 -15.078 3.898 1 98.62 141 VAL B N 1
ATOM 2724 C CA . VAL B 1 141 ? -7.039 -14.367 4.707 1 98.62 141 VAL B CA 1
ATOM 2725 C C . VAL B 1 141 ? -7.551 -12.969 5.035 1 98.62 141 VAL B C 1
ATOM 2727 O O . VAL B 1 141 ? -7.48 -12.531 6.188 1 98.62 141 VAL B O 1
ATOM 2730 N N . ALA B 1 142 ? -8.039 -12.25 4.012 1 98.69 142 ALA B N 1
ATOM 2731 C CA . ALA B 1 142 ? -8.539 -10.891 4.188 1 98.69 142 ALA B CA 1
ATOM 2732 C C . ALA B 1 142 ? -9.664 -10.844 5.215 1 98.69 142 ALA B C 1
ATOM 2734 O O . ALA B 1 142 ? -9.68 -9.984 6.094 1 98.69 142 ALA B O 1
ATOM 2735 N N . VAL B 1 143 ? -10.586 -11.781 5.105 1 98.25 143 VAL B N 1
ATOM 2736 C CA . VAL B 1 143 ? -11.727 -11.844 6.012 1 98.25 143 VAL B CA 1
ATOM 2737 C C . VAL B 1 143 ? -11.25 -12.172 7.426 1 98.25 143 VAL B C 1
ATOM 2739 O O . VAL B 1 143 ? -11.633 -11.5 8.391 1 98.25 143 VAL B O 1
ATOM 2742 N N . LYS B 1 144 ? -10.422 -13.141 7.57 1 97.94 144 LYS B N 1
ATOM 2743 C CA . LYS B 1 144 ? -9.898 -13.562 8.867 1 97.94 144 LYS B CA 1
ATOM 2744 C C . LYS B 1 144 ? -9.141 -12.422 9.547 1 97.94 144 LYS B C 1
ATOM 2746 O O . LYS B 1 144 ? -9.195 -12.273 10.773 1 97.94 144 LYS B O 1
ATOM 2751 N N . CYS B 1 145 ? -8.469 -11.664 8.766 1 97 145 CYS B N 1
ATOM 2752 C CA . CYS B 1 145 ? -7.656 -10.57 9.297 1 97 145 CYS B CA 1
ATOM 2753 C C . CYS B 1 145 ? -8.461 -9.281 9.367 1 97 145 CYS B C 1
ATOM 2755 O O . CYS B 1 145 ? -7.891 -8.203 9.555 1 97 145 CYS B O 1
ATOM 2757 N N . ARG B 1 146 ? -9.734 -9.25 9.078 1 95.94 146 ARG B N 1
ATOM 2758 C CA . ARG B 1 146 ? -10.688 -8.156 9.234 1 95.94 146 ARG B CA 1
ATOM 2759 C C . ARG B 1 146 ? -10.367 -7.008 8.281 1 95.94 146 ARG B C 1
ATOM 2761 O O . ARG B 1 146 ? -10.461 -5.84 8.656 1 95.94 146 ARG B O 1
ATOM 2768 N N . CYS B 1 147 ? -9.945 -7.41 7.145 1 98 147 CYS B N 1
ATOM 2769 C CA . CYS B 1 147 ? -9.742 -6.402 6.113 1 98 147 CYS B CA 1
ATOM 2770 C C . CYS B 1 147 ? -11.07 -5.938 5.531 1 98 147 CYS B C 1
ATOM 2772 O O . CYS B 1 147 ? -11.977 -6.746 5.328 1 98 147 CYS B O 1
ATOM 2774 N N . SER B 1 148 ? -11.078 -4.637 5.223 1 97.62 148 SER B N 1
ATOM 2775 C CA . SER B 1 148 ? -12.305 -4.039 4.711 1 97.62 148 SER B CA 1
ATOM 2776 C C . SER B 1 148 ? -12.375 -4.141 3.189 1 97.62 148 SER B C 1
ATOM 2778 O O . SER B 1 148 ? -13.445 -3.957 2.6 1 97.62 148 SER B O 1
ATOM 2780 N N . SER B 1 149 ? -11.273 -4.398 2.555 1 98.56 149 SER B N 1
ATOM 2781 C CA . SER B 1 149 ? -11.164 -4.426 1.1 1 98.56 149 SER B CA 1
ATOM 2782 C C . SER B 1 149 ? -9.836 -5.027 0.656 1 98.56 149 SER B C 1
ATOM 2784 O O . SER B 1 149 ? -8.93 -5.211 1.47 1 98.56 149 SER B O 1
ATOM 2786 N N . MET B 1 150 ? -9.797 -5.469 -0.569 1 98.88 150 MET B N 1
ATOM 2787 C CA . MET B 1 150 ? -8.547 -5.836 -1.232 1 98.88 150 MET B CA 1
ATOM 2788 C C . MET B 1 150 ? -8.227 -4.859 -2.361 1 98.88 150 MET B C 1
ATOM 2790 O O . MET B 1 150 ? -9.078 -4.574 -3.203 1 98.88 150 MET B O 1
ATOM 2794 N N . HIS B 1 151 ? -7.039 -4.316 -2.305 1 98.88 151 HIS B N 1
ATOM 2795 C CA . HIS B 1 151 ? -6.582 -3.398 -3.342 1 98.88 151 HIS B CA 1
ATOM 2796 C C . HIS B 1 151 ? -5.441 -4.008 -4.152 1 98.88 151 HIS B C 1
ATOM 2798 O O . HIS B 1 151 ? -4.715 -4.871 -3.656 1 98.88 151 HIS B O 1
ATOM 2804 N N . PHE B 1 152 ? -5.277 -3.637 -5.391 1 98.81 152 PHE B N 1
ATOM 2805 C CA . PHE B 1 152 ? -4.184 -4.066 -6.25 1 98.81 152 PHE B CA 1
ATOM 2806 C C . PHE B 1 152 ? -4.086 -3.18 -7.484 1 98.81 152 PHE B C 1
ATOM 2808 O O . PHE B 1 152 ? -5.004 -2.412 -7.781 1 98.81 152 PHE B O 1
ATOM 2815 N N . LEU B 1 153 ? -3.008 -3.248 -8.148 1 98.5 153 LEU B N 1
ATOM 2816 C CA . LEU B 1 153 ? -2.777 -2.512 -9.383 1 98.5 153 LEU B CA 1
ATOM 2817 C C . LEU B 1 153 ? -2.801 -3.449 -10.586 1 98.5 153 LEU B C 1
ATOM 2819 O O . LEU B 1 153 ? -2.301 -4.574 -10.516 1 98.5 153 LEU B O 1
ATOM 2823 N N . VAL B 1 154 ? -3.346 -2.992 -11.641 1 97.94 154 VAL B N 1
ATOM 2824 C CA . VAL B 1 154 ? -3.336 -3.701 -12.914 1 97.94 154 VAL B CA 1
ATOM 2825 C C . VAL B 1 154 ? -2.951 -2.738 -14.031 1 97.94 154 VAL B C 1
ATOM 2827 O O . VAL B 1 154 ? -3.426 -1.601 -14.078 1 97.94 154 VAL B O 1
ATOM 2830 N N . ALA B 1 155 ? -2.039 -3.211 -14.859 1 96.19 155 ALA B N 1
ATOM 2831 C CA . ALA B 1 155 ? -1.745 -2.41 -16.047 1 96.19 155 ALA B CA 1
ATOM 2832 C C . ALA B 1 155 ? -2.967 -2.301 -16.953 1 96.19 155 ALA B C 1
ATOM 2834 O O . ALA B 1 155 ? -3.674 -3.287 -17.172 1 96.19 155 ALA B O 1
ATOM 2835 N N . GLU B 1 156 ? -3.154 -1.141 -17.531 1 96.44 156 GLU B N 1
ATOM 2836 C CA . GLU B 1 156 ? -4.355 -0.893 -18.328 1 96.44 156 GLU B CA 1
ATOM 2837 C C . GLU B 1 156 ? -4.387 -1.765 -19.578 1 96.44 156 GLU B C 1
ATOM 2839 O O . GLU B 1 156 ? -5.457 -2.094 -20.078 1 96.44 156 GLU B O 1
ATOM 2844 N N . TRP B 1 157 ? -3.258 -2.184 -20.109 1 95 157 TRP B N 1
ATOM 2845 C CA . TRP B 1 157 ? -3.207 -2.998 -21.312 1 95 157 TRP B CA 1
ATOM 2846 C C . TRP B 1 157 ? -3.535 -4.453 -21 1 95 157 TRP B C 1
ATOM 2848 O O . TRP B 1 157 ? -3.764 -5.254 -21.906 1 95 157 TRP B O 1
ATOM 2858 N N . ASN B 1 158 ? -3.492 -4.82 -19.781 1 95.12 158 ASN B N 1
ATOM 2859 C CA . ASN B 1 158 ? -3.686 -6.203 -19.359 1 95.12 158 ASN B CA 1
ATOM 2860 C C . ASN B 1 158 ? -5.168 -6.566 -19.281 1 95.12 158 ASN B C 1
ATOM 2862 O O . ASN B 1 158 ? -5.676 -6.871 -18.203 1 95.12 158 ASN B O 1
ATOM 2866 N N . GLU B 1 159 ? -5.836 -6.691 -20.375 1 95.94 159 GLU B N 1
ATOM 2867 C CA . GLU B 1 159 ? -7.277 -6.902 -20.484 1 95.94 159 GLU B CA 1
ATOM 2868 C C . GLU B 1 159 ? -7.684 -8.234 -19.844 1 95.94 159 GLU B C 1
ATOM 2870 O O . GLU B 1 159 ? -8.68 -8.305 -19.125 1 95.94 159 GLU B O 1
ATOM 2875 N N . PRO B 1 160 ? -6.957 -9.273 -20.062 1 93.75 160 PRO B N 1
ATOM 2876 C CA . PRO B 1 160 ? -7.344 -10.539 -19.453 1 93.75 160 PRO B CA 1
ATOM 2877 C C . PRO B 1 160 ? -7.414 -10.461 -17.922 1 93.75 160 PRO B C 1
ATOM 2879 O O . PRO B 1 160 ? -8.359 -10.977 -17.328 1 93.75 160 PRO B O 1
ATOM 2882 N N . SER B 1 161 ? -6.441 -9.797 -17.312 1 95.38 161 SER B N 1
ATOM 2883 C CA . SER B 1 161 ? -6.457 -9.641 -15.867 1 95.38 161 SER B CA 1
ATOM 2884 C C . SER B 1 161 ? -7.621 -8.773 -15.414 1 95.38 161 SER B C 1
ATOM 2886 O O . SER B 1 161 ? -8.281 -9.078 -14.422 1 95.38 161 SER B O 1
ATOM 2888 N N . ILE B 1 162 ? -7.855 -7.723 -16.125 1 97.81 162 ILE B N 1
ATOM 2889 C CA . ILE B 1 162 ? -8.953 -6.82 -15.781 1 97.81 162 ILE B CA 1
ATOM 2890 C C . ILE B 1 162 ? -10.273 -7.578 -15.812 1 97.81 162 ILE B C 1
ATOM 2892 O O . ILE B 1 162 ? -11.07 -7.492 -14.875 1 97.81 162 ILE B O 1
ATOM 2896 N N . ARG B 1 163 ? -10.5 -8.336 -16.844 1 97.19 163 ARG B N 1
ATOM 2897 C CA . ARG B 1 163 ? -11.719 -9.141 -16.953 1 97.19 163 ARG B CA 1
ATOM 2898 C C . ARG B 1 163 ? -11.812 -10.148 -15.812 1 97.19 163 ARG B C 1
ATOM 2900 O O . ARG B 1 163 ? -12.883 -10.352 -15.234 1 97.19 163 ARG B O 1
ATOM 2907 N N . PHE B 1 164 ? -10.68 -10.797 -15.562 1 97.19 164 PHE B N 1
ATOM 2908 C CA . PHE B 1 164 ? -10.586 -11.781 -14.492 1 97.19 164 PHE B CA 1
ATOM 2909 C C . PHE B 1 164 ? -11.07 -11.195 -13.172 1 97.19 164 PHE B C 1
ATOM 2911 O O . PHE B 1 164 ? -11.898 -11.797 -12.484 1 97.19 164 PHE B O 1
ATOM 2918 N N . TYR B 1 165 ? -10.625 -10.031 -12.805 1 98.25 165 TYR B N 1
ATOM 2919 C CA . TYR B 1 165 ? -10.938 -9.422 -11.523 1 98.25 165 TYR B CA 1
ATOM 2920 C C . TYR B 1 165 ? -12.344 -8.828 -11.523 1 98.25 165 TYR B C 1
ATOM 2922 O O . TYR B 1 165 ? -13.055 -8.898 -10.516 1 98.25 165 TYR B O 1
ATOM 2930 N N . LYS B 1 166 ? -12.758 -8.227 -12.633 1 98.06 166 LYS B N 1
ATOM 2931 C CA . LYS B 1 166 ? -14.086 -7.625 -12.719 1 98.06 166 LYS B CA 1
ATOM 2932 C C . LYS B 1 166 ? -15.18 -8.688 -12.578 1 98.06 166 LYS B C 1
ATOM 2934 O O . LYS B 1 166 ? -16.219 -8.438 -11.984 1 98.06 166 LYS B O 1
ATOM 2939 N N . ARG B 1 167 ? -14.93 -9.828 -13.117 1 97.25 167 ARG B N 1
ATOM 2940 C CA . ARG B 1 167 ? -15.867 -10.938 -12.977 1 97.25 167 ARG B CA 1
ATOM 2941 C C . ARG B 1 167 ? -16.062 -11.312 -11.516 1 97.25 167 ARG B C 1
ATOM 2943 O O . ARG B 1 167 ? -17.047 -11.969 -11.156 1 97.25 167 ARG B O 1
ATOM 2950 N N . ARG B 1 168 ? -15.172 -10.906 -10.727 1 96.94 168 ARG B N 1
ATOM 2951 C CA . ARG B 1 168 ? -15.195 -11.273 -9.312 1 96.94 168 ARG B CA 1
ATOM 2952 C C . ARG B 1 168 ? -15.508 -10.07 -8.438 1 96.94 168 ARG B C 1
ATOM 2954 O O . ARG B 1 168 ? -15.195 -10.055 -7.246 1 96.94 168 ARG B O 1
ATOM 2961 N N . GLY B 1 169 ? -16.016 -8.977 -9.031 1 97.81 169 GLY B N 1
ATOM 2962 C CA . GLY B 1 169 ? -16.562 -7.855 -8.289 1 97.81 169 GLY B CA 1
ATOM 2963 C C . GLY B 1 169 ? -15.594 -6.707 -8.125 1 97.81 169 GLY B C 1
ATOM 2964 O O . GLY B 1 169 ? -15.844 -5.77 -7.367 1 97.81 169 GLY B O 1
ATOM 2965 N N . ALA B 1 170 ? -14.477 -6.762 -8.828 1 98.69 170 ALA B N 1
ATOM 2966 C CA . ALA B 1 170 ? -13.5 -5.688 -8.695 1 98.69 170 ALA B CA 1
ATOM 2967 C C . ALA B 1 170 ? -14.008 -4.398 -9.344 1 98.69 170 ALA B C 1
ATOM 2969 O O . ALA B 1 170 ? -14.664 -4.438 -10.383 1 98.69 170 ALA B O 1
ATOM 2970 N N . SER B 1 171 ? -13.695 -3.287 -8.703 1 98.69 171 SER B N 1
ATOM 2971 C CA . SER B 1 171 ? -13.938 -1.954 -9.242 1 98.69 171 SER B CA 1
ATOM 2972 C C . SER B 1 171 ? -12.641 -1.271 -9.641 1 98.69 171 SER B C 1
ATOM 2974 O O . SER B 1 171 ? -11.633 -1.376 -8.938 1 98.69 171 SER B O 1
ATOM 2976 N N . ASP B 1 172 ? -12.695 -0.599 -10.711 1 98.56 172 ASP B N 1
ATOM 2977 C CA . ASP B 1 172 ? -11.57 0.199 -11.195 1 98.56 172 ASP B CA 1
ATOM 2978 C C . ASP B 1 172 ? -11.609 1.611 -10.617 1 98.56 172 ASP B C 1
ATOM 2980 O O . ASP B 1 172 ? -12.234 2.506 -11.188 1 98.56 172 ASP B O 1
ATOM 2984 N N . LEU B 1 173 ? -10.867 1.878 -9.602 1 98.06 173 LEU B N 1
ATOM 2985 C CA . LEU B 1 173 ? -10.93 3.137 -8.867 1 98.06 173 LEU B CA 1
ATOM 2986 C C . LEU B 1 173 ? -10.273 4.262 -9.664 1 98.06 173 LEU B C 1
ATOM 2988 O O . LEU B 1 173 ? -10.648 5.43 -9.516 1 98.06 173 LEU B O 1
ATOM 2992 N N . SER B 1 174 ? -9.305 3.896 -10.43 1 97.94 174 SER B N 1
ATOM 2993 C CA . SER B 1 174 ? -8.68 4.914 -11.273 1 97.94 174 SER B CA 1
ATOM 2994 C C . SER B 1 174 ? -9.672 5.477 -12.289 1 97.94 174 SER B C 1
ATOM 2996 O O . SER B 1 174 ? -9.773 6.695 -12.461 1 97.94 174 SER B O 1
ATOM 2998 N N . THR B 1 175 ? -10.414 4.617 -12.945 1 96.44 175 THR B N 1
ATOM 2999 C CA . THR B 1 175 ? -11.398 5.039 -13.93 1 96.44 175 THR B CA 1
ATOM 3000 C C . THR B 1 175 ? -12.617 5.645 -13.25 1 96.44 175 THR B C 1
ATOM 3002 O O . THR B 1 175 ? -13.148 6.664 -13.703 1 96.44 175 THR B O 1
ATOM 3005 N N . GLU B 1 176 ? -13.039 5.129 -12.109 1 96.81 176 GLU B N 1
ATOM 3006 C CA . GLU B 1 176 ? -14.305 5.504 -11.484 1 96.81 176 GLU B CA 1
ATOM 3007 C C . GLU B 1 176 ? -14.141 6.75 -10.625 1 96.81 176 GLU B C 1
ATOM 3009 O O . GLU B 1 176 ? -15.055 7.566 -10.523 1 96.81 176 GLU B O 1
ATOM 3014 N N . GLU B 1 177 ? -12.922 6.879 -9.984 1 95.44 177 GLU B N 1
ATOM 3015 C CA . GLU B 1 177 ? -12.773 7.949 -9.008 1 95.44 177 GLU B CA 1
ATOM 3016 C C . GLU B 1 177 ? -11.578 8.836 -9.336 1 95.44 177 GLU B C 1
ATOM 3018 O O . GLU B 1 177 ? -11.344 9.844 -8.672 1 95.44 177 GLU B O 1
ATOM 3023 N N . GLY B 1 178 ? -10.812 8.445 -10.305 1 96.94 178 GLY B N 1
ATOM 3024 C CA . GLY B 1 178 ? -9.742 9.305 -10.789 1 96.94 178 GLY B CA 1
ATOM 3025 C C . GLY B 1 178 ? -8.461 9.164 -9.992 1 96.94 178 GLY B C 1
ATOM 3026 O O . GLY B 1 178 ? -7.629 10.078 -9.977 1 96.94 178 GLY B O 1
ATOM 3027 N N . TRP B 1 179 ? -8.266 8.078 -9.289 1 97.81 179 TRP B N 1
ATOM 3028 C CA . TRP B 1 179 ? -7.051 7.875 -8.508 1 97.81 179 TRP B CA 1
ATOM 3029 C C . TRP B 1 179 ? -5.859 7.574 -9.414 1 97.81 179 TRP B C 1
ATOM 3031 O O . TRP B 1 179 ? -5.938 6.699 -10.281 1 97.81 179 TRP B O 1
ATOM 3041 N N . ARG B 1 180 ? -4.754 8.266 -9.188 1 98.31 180 ARG B N 1
ATOM 3042 C CA . ARG B 1 180 ? -3.514 8.062 -9.93 1 98.31 180 ARG B CA 1
ATOM 3043 C C . ARG B 1 180 ? -2.365 7.711 -8.992 1 98.31 180 ARG B C 1
ATOM 3045 O O . ARG B 1 180 ? -2.211 8.32 -7.93 1 98.31 180 ARG B O 1
ATOM 3052 N N . LEU B 1 181 ? -1.622 6.758 -9.406 1 98.69 181 LEU B N 1
ATOM 3053 C CA . LEU B 1 181 ? -0.441 6.34 -8.664 1 98.69 181 LEU B CA 1
ATOM 3054 C C . LEU B 1 181 ? 0.762 7.207 -9.016 1 98.69 181 LEU B C 1
ATOM 3056 O O . LEU B 1 181 ? 1.067 7.402 -10.195 1 98.69 181 LEU B O 1
ATOM 3060 N N . PHE B 1 182 ? 1.445 7.734 -7.988 1 98.88 182 PHE B N 1
ATOM 3061 C CA . PHE B 1 182 ? 2.67 8.508 -8.148 1 98.88 182 PHE B CA 1
ATOM 3062 C C . PHE B 1 182 ? 3.828 7.852 -7.41 1 98.88 182 PHE B C 1
ATOM 3064 O O . PHE B 1 182 ? 3.613 7.055 -6.496 1 98.88 182 PHE B O 1
ATOM 3071 N N . LYS B 1 183 ? 5.027 8.18 -7.852 1 98.81 18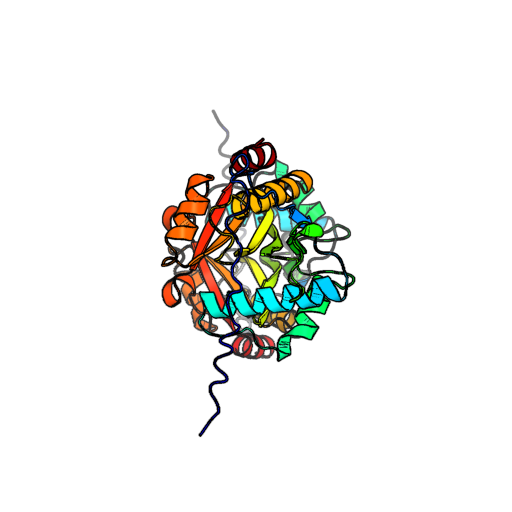3 LYS B N 1
ATOM 3072 C CA . LYS B 1 183 ? 6.23 7.766 -7.133 1 98.81 183 LYS B CA 1
ATOM 3073 C C . LYS B 1 183 ? 7.246 8.906 -7.074 1 98.81 183 LYS B C 1
ATOM 3075 O O . LYS B 1 183 ? 7.242 9.797 -7.926 1 98.81 183 LYS B O 1
ATOM 3080 N N . ILE B 1 184 ? 8.031 8.953 -6.059 1 98.69 184 ILE B N 1
ATOM 3081 C CA . ILE B 1 184 ? 9.273 9.711 -5.988 1 98.69 184 ILE B CA 1
ATOM 3082 C C . ILE B 1 184 ? 10.453 8.75 -5.855 1 98.69 184 ILE B C 1
ATOM 3084 O O . ILE B 1 184 ? 10.531 7.977 -4.895 1 98.69 184 ILE B O 1
ATOM 3088 N N . ASP B 1 185 ? 11.367 8.812 -6.801 1 98.31 185 ASP B N 1
ATOM 3089 C CA . ASP B 1 185 ? 12.492 7.887 -6.848 1 98.31 185 ASP B CA 1
ATOM 3090 C C . ASP B 1 185 ? 13.516 8.211 -5.758 1 98.31 185 ASP B C 1
ATOM 3092 O O . ASP B 1 185 ? 13.547 9.328 -5.238 1 98.31 185 ASP B O 1
ATOM 3096 N N . LYS B 1 186 ? 14.336 7.273 -5.523 1 97.81 186 LYS B N 1
ATOM 3097 C CA . LYS B 1 186 ? 15.32 7.344 -4.449 1 97.81 186 LYS B CA 1
ATOM 3098 C C . LYS B 1 186 ? 16.203 8.578 -4.598 1 97.81 186 LYS B C 1
ATOM 3100 O O . LYS B 1 186 ? 16.547 9.227 -3.605 1 97.81 186 LYS B O 1
ATOM 3105 N N . GLU B 1 187 ? 16.625 8.875 -5.766 1 97.94 187 GLU B N 1
ATOM 3106 C CA . GLU B 1 187 ? 17.516 10.016 -5.984 1 97.94 187 GLU B CA 1
ATOM 3107 C C . GLU B 1 187 ? 16.875 11.312 -5.504 1 97.94 187 GLU B C 1
ATOM 3109 O O . GLU B 1 187 ? 17.562 12.18 -4.953 1 97.94 187 GLU B O 1
ATOM 3114 N N . TYR B 1 188 ? 15.633 11.461 -5.715 1 98.19 188 TYR B N 1
ATOM 3115 C CA . TYR B 1 188 ? 14.938 12.672 -5.289 1 98.19 188 TYR B CA 1
ATOM 3116 C C . TYR B 1 188 ? 14.648 12.641 -3.795 1 98.19 188 TYR B C 1
ATOM 3118 O O . TYR B 1 188 ? 14.625 13.68 -3.135 1 98.19 188 TYR B O 1
ATOM 3126 N N . LEU B 1 189 ? 14.367 11.438 -3.236 1 98.31 189 LEU B N 1
ATOM 3127 C CA . LEU B 1 189 ? 14.242 11.312 -1.788 1 98.31 189 LEU B CA 1
ATOM 3128 C C . LEU B 1 189 ? 15.516 11.766 -1.086 1 98.31 189 LEU B C 1
ATOM 3130 O O . LEU B 1 189 ? 15.453 12.484 -0.087 1 98.31 189 LEU B O 1
ATOM 3134 N N . LEU B 1 190 ? 16.656 11.336 -1.624 1 98.19 190 LEU B N 1
ATOM 3135 C CA . LEU B 1 190 ? 17.938 11.734 -1.066 1 98.19 190 LEU B CA 1
ATOM 3136 C C . LEU B 1 190 ? 18.125 13.242 -1.129 1 98.19 190 LEU B C 1
ATOM 3138 O O . LEU B 1 190 ? 18.578 13.859 -0.164 1 98.19 190 LEU B O 1
ATOM 3142 N N . LYS B 1 191 ? 17.734 13.867 -2.205 1 97.81 191 LYS B N 1
ATOM 3143 C CA . LYS B 1 191 ? 17.828 15.32 -2.369 1 97.81 191 LYS B CA 1
ATOM 3144 C C . LYS B 1 191 ? 16.969 16.047 -1.344 1 97.81 191 LYS B C 1
ATOM 3146 O O . LYS B 1 191 ? 17.422 17 -0.701 1 97.81 191 LYS B O 1
ATOM 3151 N N . MET B 1 192 ? 15.734 15.594 -1.174 1 97.44 192 MET B N 1
ATOM 3152 C CA . MET B 1 192 ? 14.82 16.234 -0.23 1 97.44 192 MET B CA 1
ATOM 3153 C C . MET B 1 192 ? 15.297 16.047 1.205 1 97.44 192 MET B C 1
ATOM 3155 O O . MET B 1 192 ? 15.172 16.938 2.035 1 97.44 192 MET B O 1
ATOM 3159 N N . ALA B 1 193 ? 15.797 14.859 1.486 1 97.12 193 ALA B N 1
ATOM 3160 C CA . ALA B 1 193 ? 16.219 14.508 2.84 1 97.12 193 ALA B CA 1
ATOM 3161 C C . ALA B 1 193 ? 17.375 15.398 3.295 1 97.12 193 ALA B C 1
ATOM 3163 O O . ALA B 1 193 ? 17.578 15.594 4.496 1 97.12 193 ALA B O 1
ATOM 3164 N N . THR B 1 194 ? 18.125 15.938 2.389 1 94.88 194 THR B N 1
ATOM 3165 C CA . THR B 1 194 ? 19.328 16.688 2.725 1 94.88 194 THR B CA 1
ATOM 3166 C C . THR B 1 194 ? 19.125 18.188 2.477 1 94.88 194 THR B C 1
ATOM 3168 O O . THR B 1 194 ? 20.047 18.984 2.643 1 94.88 194 THR B O 1
ATOM 3171 N N . GLU B 1 195 ? 17.953 18.5 2.037 1 85.75 195 GLU B N 1
ATOM 3172 C CA . GLU B 1 195 ? 17.688 19.922 1.78 1 85.75 195 GLU B CA 1
ATOM 3173 C C . GLU B 1 195 ? 17.797 20.75 3.059 1 85.75 195 GLU B C 1
ATOM 3175 O O . GLU B 1 195 ? 17.359 20.312 4.125 1 85.75 195 GLU B O 1
ATOM 3180 N N . GLU B 1 196 ? 18.625 21.828 2.986 1 69.56 196 GLU B N 1
ATOM 3181 C CA . GLU B 1 196 ? 18.828 22.766 4.094 1 69.56 196 GLU B CA 1
ATOM 3182 C C . GLU B 1 196 ? 17.75 23.844 4.113 1 69.56 196 GLU B C 1
ATOM 3184 O O . GLU B 1 196 ? 17.234 24.234 3.062 1 69.56 196 GLU B O 1
#

Organism: Cairina moschata (NCBI:txid8855)

Sequence (392 aa):
MMYLFLFKGSVFGLSARERGQPGRLYVPVVAAAPGTRMKKQLLLLFTHRGLVSRGLPRPAATDQELLEDGFGEHPFYHCLVAELPKEQWSSEEHSIVGFAMYYFTYDPWIGKLLYLEDFYVMAEYRGLGIGSEILKNLSQVAVKCRCSSMHFLVAEWNEPSIRFYKRRGASDLSTEEGWRLFKIDKEYLLKMATEEMMYLFLFKGSVFGLSARERGQPGRLYVPVVAAAPGTRMKKQLLLLFTHRGLVSRGLPRPAATDQELLEDGFGEHPFYHCLVAELPKEQWSSEEHSIVGFAMYYFTYDPWIGKLLYLEDFYVMAEYRGLGIGSEILKNLSQVAVKCRCSSMHFLVAEWNEPSIRFYKRRGASDLSTEEGWRLFKIDKEYLLKMATEE